Protein AF-A0A4U0SJW2-F1 (afdb_monomer)

Solvent-accessible surface area (backbone atoms only — not comparable to full-atom values): 25367 Å² total; per-residue (Å²): 132,82,75,50,58,42,73,44,76,59,71,92,74,57,65,64,63,51,14,70,72,69,76,45,76,64,80,89,68,52,78,88,68,65,68,75,32,42,35,38,24,49,70,82,41,74,40,60,70,66,22,51,48,36,39,52,48,30,73,78,45,83,46,63,69,62,48,45,51,38,44,54,38,42,36,62,49,52,40,40,34,34,67,73,67,65,33,48,81,75,44,92,93,36,32,34,81,76,60,47,39,48,67,56,50,50,51,49,50,45,39,30,66,71,40,60,75,95,61,40,44,53,51,62,52,41,54,51,32,53,51,35,51,49,53,49,37,56,47,38,30,74,76,67,71,43,80,57,44,60,56,76,40,80,48,74,47,91,96,78,49,76,49,75,45,70,58,94,71,72,60,62,80,61,95,72,50,93,59,59,66,54,55,53,56,68,55,50,50,44,41,40,31,15,26,44,38,35,38,89,87,67,56,61,54,93,53,94,57,16,54,58,39,26,16,50,53,30,47,29,43,22,50,31,52,53,73,72,54,66,60,54,41,34,62,53,44,54,63,72,84,54,98,44,66,57,36,65,28,70,56,54,50,88,63,35,82,62,61,27,64,26,41,24,66,37,44,53,50,36,49,54,22,52,73,39,67,44,42,57,32,44,74,77,35,67,46,81,44,82,78,61,26,44,39,78,47,73,48,66,59,33,42,27,29,38,38,87,93,44,96,82,40,63,48,75,45,46,50,54,76,47,51,70,72,56,52,63,16,39,20,38,84,89,33,22,54,49,43,58,59,53,36,84,87,64,34,41,66,45,55,80,68,53,60,50,51,48,40,45,51,9,48,52,41,24,34,75,62,69,40,71,84,51,68,89,82,60,47,62,70,20,31,26,38,21,26,48,34,50,51,23,52,33,23,41,68,37,52,51,23,73,64,44,60,77,96,52,20,77,84,35,62,26,100,41,67,67,52,14,43,52,54,41,34,48,50,67,31,58,94,52,71,75,68,50,55,46,44,68,74,48,38,70,80,51,69,83,57,64,69,48,45,73,54,74,43,134

Nearest PDB structures (foldseek):
  6emy-assembly1_A  TM=5.758E-01  e=2.819E-04  Enterococcus faecalis
  4tt9-assembly2_D  TM=4.211E-01  e=9.610E+00  Shigella flexneri

Structure (mmCIF, N/CA/C/O backbone):
data_AF-A0A4U0SJW2-F1
#
_entry.id   AF-A0A4U0SJW2-F1
#
loop_
_atom_site.group_PDB
_atom_site.id
_atom_site.type_symbol
_atom_site.label_atom_id
_atom_site.label_alt_id
_atom_site.label_comp_id
_atom_site.label_asym_id
_atom_site.label_entity_id
_atom_site.label_seq_id
_atom_site.pdbx_PDB_ins_code
_atom_site.Cartn_x
_atom_site.Cartn_y
_atom_site.Cartn_z
_atom_site.occupancy
_atom_site.B_iso_or_equiv
_atom_site.auth_seq_id
_atom_site.auth_comp_id
_atom_site.auth_asym_id
_atom_site.auth_atom_id
_atom_site.pdbx_PDB_model_num
ATOM 1 N N . MET A 1 1 ? 33.476 3.331 -24.681 1.00 54.41 1 MET A N 1
ATOM 2 C CA . MET A 1 1 ? 32.624 3.963 -23.649 1.00 54.41 1 MET A CA 1
ATOM 3 C C . MET A 1 1 ? 31.191 3.607 -23.995 1.00 54.41 1 MET A C 1
ATOM 5 O O . MET A 1 1 ? 30.887 3.610 -25.180 1.00 54.41 1 MET A O 1
ATOM 9 N N . GLY A 1 2 ? 30.376 3.194 -23.022 1.00 77.25 2 GLY A N 1
ATOM 10 C CA . GLY A 1 2 ? 28.963 2.896 -23.281 1.00 77.25 2 GLY A CA 1
ATOM 11 C C . GLY A 1 2 ? 28.187 4.180 -23.566 1.00 77.25 2 GLY A C 1
ATOM 12 O O . GLY A 1 2 ? 28.523 5.220 -23.002 1.00 77.25 2 GLY A O 1
ATOM 13 N N . VAL A 1 3 ? 27.191 4.091 -24.441 1.00 85.81 3 VAL A N 1
ATOM 14 C CA . VAL A 1 3 ? 26.256 5.173 -24.755 1.00 85.81 3 VAL A CA 1
ATOM 15 C C . VAL A 1 3 ? 25.299 5.355 -23.573 1.00 85.81 3 VAL A C 1
ATOM 17 O O . VAL A 1 3 ? 24.753 4.385 -23.051 1.00 85.81 3 VAL A O 1
ATOM 20 N N . ASP A 1 4 ? 25.085 6.583 -23.118 1.00 91.62 4 ASP A N 1
ATOM 21 C CA . ASP A 1 4 ? 24.276 6.871 -21.935 1.00 91.62 4 ASP A CA 1
ATOM 22 C C . ASP A 1 4 ? 22.794 7.037 -22.298 1.00 91.62 4 ASP A C 1
ATOM 24 O O . ASP A 1 4 ? 22.413 7.987 -22.980 1.00 91.62 4 ASP A O 1
ATOM 28 N N . VAL A 1 5 ? 21.931 6.134 -21.820 1.00 92.00 5 VAL A N 1
ATOM 29 C CA . VAL A 1 5 ? 20.477 6.196 -22.045 1.00 92.00 5 VAL A CA 1
ATOM 30 C C . VAL A 1 5 ? 19.759 6.519 -20.737 1.00 92.00 5 VAL A C 1
ATOM 32 O O . VAL A 1 5 ? 19.831 5.756 -19.774 1.00 92.00 5 VAL A O 1
ATOM 35 N N . ARG A 1 6 ? 19.029 7.640 -20.684 1.00 93.75 6 ARG A N 1
ATOM 36 C CA . ARG A 1 6 ? 18.393 8.129 -19.443 1.00 93.75 6 ARG A CA 1
ATOM 37 C C . ARG A 1 6 ? 16.974 8.631 -19.649 1.00 93.75 6 ARG A C 1
ATOM 39 O O . ARG A 1 6 ? 16.621 9.134 -20.711 1.00 93.75 6 ARG A O 1
ATOM 46 N N . VAL A 1 7 ? 16.172 8.537 -18.586 1.00 90.88 7 VAL A N 1
ATOM 47 C CA . VAL A 1 7 ? 14.899 9.259 -18.482 1.00 90.88 7 VAL A CA 1
ATOM 48 C C . VAL A 1 7 ? 15.175 10.640 -17.911 1.00 90.88 7 VAL A C 1
ATOM 50 O O . VAL A 1 7 ? 15.748 10.757 -16.829 1.00 90.88 7 VAL A O 1
ATOM 53 N N . GLN A 1 8 ? 14.681 11.667 -18.586 1.00 88.31 8 GLN A N 1
ATOM 54 C CA . GLN A 1 8 ? 14.596 13.016 -18.052 1.00 88.31 8 GLN A CA 1
ATOM 55 C C . GLN A 1 8 ? 13.172 13.284 -17.575 1.00 88.31 8 GLN A C 1
ATOM 57 O O . GLN A 1 8 ? 12.186 12.944 -18.241 1.00 88.31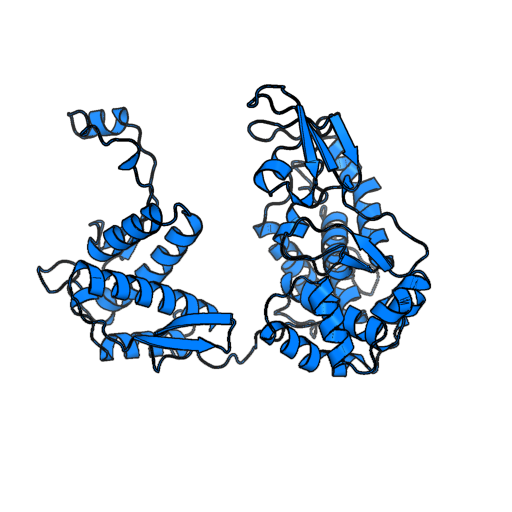 8 GLN A O 1
ATOM 62 N N . ARG A 1 9 ? 13.056 13.864 -16.378 1.00 82.00 9 ARG A N 1
ATOM 63 C CA . ARG A 1 9 ? 11.760 14.288 -15.843 1.00 82.00 9 ARG A CA 1
ATOM 64 C C . ARG A 1 9 ? 11.381 15.628 -16.466 1.00 82.00 9 ARG A C 1
ATOM 66 O O . ARG A 1 9 ? 12.264 16.465 -16.644 1.00 82.00 9 ARG A O 1
ATOM 73 N N . PRO A 1 10 ? 10.094 15.853 -16.771 1.00 74.81 10 PRO A N 1
ATOM 74 C CA . PRO A 1 10 ? 9.667 17.163 -17.220 1.00 74.81 10 PRO A CA 1
ATOM 75 C C . PRO A 1 10 ? 9.905 18.163 -16.085 1.00 74.81 10 PRO A C 1
ATOM 77 O O . PRO A 1 10 ? 9.452 17.946 -14.959 1.00 74.81 10 PRO A O 1
ATOM 80 N N . VAL A 1 11 ? 10.630 19.236 -16.384 1.00 65.50 11 VAL A N 1
ATOM 81 C CA . VAL A 1 11 ? 10.778 20.387 -15.494 1.00 65.50 11 VAL A CA 1
ATOM 82 C C . VAL A 1 11 ? 9.788 21.432 -15.984 1.00 65.50 11 VAL A C 1
ATOM 84 O O . VAL A 1 11 ? 9.799 21.786 -17.163 1.00 65.50 11 VAL A O 1
ATOM 87 N N . ALA A 1 12 ? 8.900 21.888 -15.101 1.00 64.31 12 ALA A N 1
ATOM 88 C CA . ALA A 1 12 ? 8.146 23.102 -15.374 1.00 64.31 12 ALA A CA 1
ATOM 89 C C . ALA A 1 12 ? 9.164 24.245 -15.394 1.00 64.31 12 ALA A C 1
ATOM 91 O O . ALA A 1 12 ? 9.808 24.501 -14.379 1.00 64.31 12 ALA A O 1
ATOM 92 N N . TYR A 1 13 ? 9.378 24.844 -16.559 1.00 63.38 13 TYR A N 1
ATOM 93 C CA . TYR A 1 13 ? 10.303 25.956 -16.700 1.00 63.38 13 TYR A CA 1
ATOM 94 C C . TYR A 1 13 ? 9.544 27.277 -16.642 1.00 63.38 13 TYR A C 1
ATOM 96 O O . TYR A 1 13 ? 8.381 27.367 -17.041 1.00 63.38 13 TYR A O 1
ATOM 104 N N . ASP A 1 14 ? 10.227 28.283 -16.113 1.00 67.75 14 ASP A N 1
ATOM 105 C CA . ASP A 1 14 ? 9.801 29.669 -16.180 1.00 67.75 14 ASP A CA 1
ATOM 106 C C . ASP A 1 14 ? 10.139 30.201 -17.579 1.00 67.75 14 ASP A C 1
ATOM 108 O O . ASP A 1 14 ? 11.275 30.060 -18.046 1.00 67.75 14 ASP A O 1
ATOM 112 N N . ASP A 1 15 ? 9.148 30.770 -18.263 1.00 69.50 15 ASP A N 1
ATOM 113 C CA . ASP A 1 15 ? 9.318 31.310 -19.613 1.00 69.50 15 ASP A CA 1
ATOM 114 C C . ASP A 1 15 ? 10.375 32.427 -19.637 1.00 69.50 15 ASP A C 1
ATOM 116 O O . ASP A 1 15 ? 11.089 32.561 -20.630 1.00 69.50 15 ASP A O 1
ATOM 120 N N . GLN A 1 16 ? 10.537 33.165 -18.530 1.00 72.12 16 GLN A N 1
ATOM 121 C CA . GLN A 1 16 ? 11.559 34.199 -18.387 1.00 72.12 16 GLN A CA 1
ATOM 122 C C . GLN A 1 16 ? 12.965 33.597 -18.315 1.00 72.12 16 GLN A C 1
ATOM 124 O O . GLN A 1 16 ? 13.868 34.067 -18.997 1.00 72.12 16 GLN A O 1
ATOM 129 N N . VAL A 1 17 ? 13.147 32.505 -17.567 1.00 76.62 17 VAL A N 1
ATOM 130 C CA . VAL A 1 17 ? 14.447 31.815 -17.465 1.00 76.62 17 VAL A CA 1
ATOM 131 C C . VAL A 1 17 ? 14.873 31.245 -18.819 1.00 76.62 17 VAL A C 1
ATOM 133 O O . VAL A 1 17 ? 16.051 31.282 -19.173 1.00 76.62 17 VAL A O 1
ATOM 136 N N . VAL A 1 18 ? 13.920 30.721 -19.595 1.00 71.56 18 VAL A N 1
ATOM 137 C CA . VAL A 1 18 ? 14.192 30.237 -20.955 1.00 71.56 18 VAL A CA 1
ATOM 138 C C . VAL A 1 18 ? 14.504 31.394 -21.900 1.00 71.56 18 VAL A C 1
ATOM 140 O O . VAL A 1 18 ? 15.439 31.275 -22.691 1.00 71.56 18 VAL A O 1
ATOM 143 N N . ALA A 1 19 ? 13.779 32.510 -21.796 1.00 80.00 19 ALA A N 1
ATOM 144 C CA . ALA A 1 19 ? 14.044 33.703 -22.594 1.00 80.00 19 ALA A CA 1
ATOM 145 C C . ALA A 1 19 ? 15.444 34.275 -22.331 1.00 80.00 19 ALA A C 1
ATOM 147 O O . ALA A 1 19 ? 16.175 34.573 -23.273 1.00 80.00 19 ALA A O 1
ATOM 148 N N . ASP A 1 20 ? 15.846 34.347 -21.061 1.00 80.88 20 ASP A N 1
ATOM 149 C CA . ASP A 1 20 ? 17.165 34.830 -20.650 1.00 80.88 20 ASP A CA 1
ATOM 150 C C . ASP A 1 20 ? 18.293 33.914 -21.161 1.00 80.88 20 ASP A C 1
ATOM 152 O O . ASP A 1 20 ? 19.363 34.390 -21.536 1.00 80.88 20 ASP A O 1
ATOM 156 N N . ALA A 1 21 ? 18.058 32.596 -21.215 1.00 78.94 21 ALA A N 1
ATOM 157 C CA . ALA A 1 21 ? 19.037 31.623 -21.700 1.00 78.94 21 ALA A CA 1
ATOM 158 C C . ALA A 1 21 ? 19.150 31.570 -23.235 1.00 78.94 21 ALA A C 1
ATOM 160 O O . ALA A 1 21 ? 20.238 31.328 -23.758 1.00 78.94 21 ALA A O 1
ATOM 161 N N . LEU A 1 22 ? 18.039 31.755 -23.956 1.00 79.06 22 LEU A N 1
ATOM 162 C CA . LEU A 1 22 ? 17.998 31.703 -25.423 1.00 79.06 22 LEU A CA 1
ATOM 163 C C . LEU A 1 22 ? 18.240 33.071 -26.081 1.00 79.06 22 LEU A C 1
ATOM 165 O O . LEU A 1 22 ? 18.537 33.124 -27.271 1.00 79.06 22 LEU A O 1
ATOM 169 N N . GLY A 1 23 ? 18.130 34.166 -25.323 1.00 82.38 23 GLY A N 1
ATOM 170 C CA . GLY A 1 23 ? 18.226 35.536 -25.836 1.00 82.38 23 GLY A CA 1
ATOM 171 C C . GLY A 1 23 ? 16.978 36.008 -26.592 1.00 82.38 23 GLY A C 1
ATOM 172 O O . GLY A 1 23 ? 16.968 37.113 -27.131 1.00 82.38 23 GLY A O 1
ATOM 173 N N . GLU A 1 24 ? 15.923 35.194 -26.625 1.00 84.19 24 GLU A N 1
ATOM 174 C CA . GLU A 1 24 ? 14.647 35.487 -27.271 1.00 84.19 24 GLU A CA 1
ATOM 175 C C . GLU A 1 24 ? 13.488 34.848 -26.491 1.00 84.19 24 GLU A C 1
ATOM 177 O O . GLU A 1 24 ? 13.656 33.766 -25.920 1.00 84.19 24 GLU A O 1
ATOM 182 N N . PRO A 1 25 ? 12.303 35.488 -26.440 1.00 72.75 25 PRO A N 1
ATOM 183 C CA . PRO A 1 25 ? 11.151 34.908 -25.767 1.00 72.75 25 PRO A CA 1
ATOM 184 C C . PRO A 1 25 ? 10.753 33.591 -26.453 1.00 72.75 25 PRO A C 1
ATOM 186 O O . PRO A 1 25 ? 10.594 33.568 -27.679 1.00 72.75 25 PRO A O 1
ATOM 189 N N . PRO A 1 26 ? 10.565 32.492 -25.696 1.00 68.44 26 PRO A N 1
ATOM 190 C CA . PRO A 1 26 ? 10.155 31.225 -26.280 1.00 68.44 26 PRO A CA 1
ATOM 191 C C . PRO A 1 26 ? 8.808 31.384 -26.989 1.00 68.44 26 PRO A C 1
ATOM 193 O O . PRO A 1 26 ? 7.949 32.159 -26.558 1.00 68.44 26 PRO A O 1
ATOM 196 N N . LEU A 1 27 ? 8.615 30.629 -28.076 1.00 70.88 27 LEU A N 1
ATOM 197 C CA . LEU A 1 27 ? 7.358 30.641 -28.825 1.00 70.88 27 LEU A CA 1
ATOM 198 C C . LEU A 1 27 ? 6.169 30.473 -27.863 1.00 70.88 27 LEU A C 1
ATOM 200 O O . LEU A 1 27 ? 6.219 29.589 -26.999 1.00 70.88 27 LEU A O 1
ATOM 204 N N . PRO A 1 28 ? 5.097 31.275 -28.007 1.00 61.53 28 PRO A N 1
ATOM 205 C CA . PRO A 1 28 ? 3.932 31.187 -27.141 1.00 61.53 28 PRO A CA 1
ATOM 206 C C . PRO A 1 28 ? 3.222 29.851 -27.378 1.00 61.53 28 PRO A C 1
ATOM 208 O O . PRO A 1 28 ? 2.363 29.714 -28.245 1.00 61.53 28 PRO A O 1
ATOM 211 N N . LEU A 1 29 ? 3.607 28.838 -26.604 1.00 57.78 29 LEU A N 1
ATOM 212 C CA . LEU A 1 29 ? 2.918 27.558 -26.553 1.00 57.78 29 LEU A CA 1
ATOM 213 C C . LEU A 1 29 ? 1.678 27.735 -25.681 1.00 57.78 29 LEU A C 1
ATOM 215 O O . LEU A 1 29 ? 1.791 28.051 -24.490 1.00 57.78 29 LEU A O 1
ATOM 219 N N . GLY A 1 30 ? 0.499 27.516 -26.267 1.00 55.41 30 GLY A N 1
ATOM 220 C CA . GLY A 1 30 ? -0.750 27.498 -25.515 1.00 55.41 30 GLY A CA 1
ATOM 221 C C . GLY A 1 30 ? -0.666 26.496 -24.362 1.00 55.41 30 GLY A C 1
ATOM 222 O O . GLY A 1 30 ? 0.020 25.478 -24.454 1.00 55.41 30 GLY A O 1
ATOM 223 N N . HIS A 1 31 ? -1.370 26.747 -23.255 1.00 53.03 31 HIS A N 1
ATOM 224 C CA . HIS A 1 31 ? -1.347 25.846 -22.092 1.00 53.03 31 HIS A CA 1
ATOM 225 C C . HIS A 1 31 ? -1.733 24.392 -22.433 1.00 53.03 31 HIS A C 1
ATOM 227 O O . HIS A 1 31 ? -1.264 23.471 -21.772 1.00 53.03 31 HIS A O 1
ATOM 233 N N . ALA A 1 32 ? -2.527 24.177 -23.489 1.00 50.72 32 ALA A N 1
ATOM 234 C CA . ALA A 1 32 ? -2.868 22.850 -24.008 1.00 50.72 32 ALA A CA 1
ATOM 235 C C . ALA A 1 32 ? -1.678 22.111 -24.663 1.00 50.72 32 ALA A C 1
ATOM 237 O O . ALA A 1 32 ? -1.660 20.881 -24.690 1.00 50.72 32 ALA A O 1
ATOM 238 N N . ASP A 1 33 ? -0.667 22.840 -25.141 1.00 55.00 33 ASP A N 1
ATOM 239 C CA . ASP A 1 33 ? 0.544 22.292 -25.761 1.00 55.00 33 ASP A CA 1
ATOM 240 C C . ASP A 1 33 ? 1.669 22.031 -24.747 1.00 55.00 33 ASP A C 1
ATOM 242 O O . ASP A 1 33 ? 2.598 21.266 -25.037 1.00 55.00 33 ASP A O 1
ATOM 246 N N . ARG A 1 34 ? 1.558 22.598 -23.534 1.00 63.28 34 ARG A N 1
ATOM 247 C CA . ARG A 1 34 ? 2.464 22.370 -22.394 1.00 63.28 34 ARG A CA 1
ATOM 248 C C . ARG A 1 34 ? 2.190 21.016 -21.735 1.00 63.28 34 ARG A C 1
ATOM 250 O O . ARG A 1 34 ? 1.707 20.913 -20.610 1.00 63.28 34 ARG A O 1
ATOM 257 N N . VAL A 1 35 ? 2.506 19.943 -22.451 1.00 67.88 35 VAL A N 1
ATOM 258 C CA . VAL A 1 35 ? 2.376 18.577 -21.935 1.00 67.88 35 VAL A CA 1
ATOM 259 C C . VAL A 1 35 ? 3.616 18.234 -21.122 1.00 67.88 35 VAL A C 1
ATOM 261 O O . VAL A 1 35 ? 4.668 17.931 -21.685 1.00 67.88 35 VAL A O 1
ATOM 264 N N . LEU A 1 36 ? 3.491 18.225 -19.795 1.00 79.50 36 LEU A N 1
ATOM 265 C CA . LEU A 1 36 ? 4.524 17.658 -18.932 1.00 79.50 36 LEU A CA 1
ATOM 266 C C . LEU A 1 36 ? 4.579 16.144 -19.189 1.00 79.50 36 LEU A C 1
ATOM 268 O O . LEU A 1 36 ? 3.690 15.391 -18.792 1.00 79.50 36 LEU A O 1
ATOM 272 N N . ALA A 1 37 ? 5.612 15.696 -19.896 1.00 85.62 37 ALA A N 1
ATOM 273 C CA . ALA A 1 37 ? 5.857 14.288 -20.173 1.00 85.62 37 ALA A CA 1
ATOM 274 C C . ALA A 1 37 ? 7.336 13.955 -19.950 1.00 85.62 37 ALA A C 1
ATOM 276 O O . ALA A 1 37 ? 8.201 14.759 -20.301 1.00 85.62 37 ALA A O 1
ATOM 277 N N . PRO A 1 38 ? 7.652 12.784 -19.371 1.00 90.69 38 PRO A N 1
ATOM 278 C CA . PRO A 1 38 ? 9.026 12.305 -19.363 1.00 90.69 38 PRO A CA 1
ATOM 279 C C . PRO A 1 38 ? 9.503 12.077 -20.798 1.00 90.69 38 PRO A C 1
ATOM 281 O O . PRO A 1 38 ? 8.724 11.682 -21.668 1.00 90.69 38 PRO A O 1
ATOM 284 N N . PHE A 1 39 ? 10.793 12.286 -21.025 1.00 91.69 39 PHE A N 1
ATOM 285 C CA . PHE A 1 39 ? 11.439 12.033 -22.309 1.00 91.69 39 PHE A CA 1
ATOM 286 C C . PHE A 1 39 ? 12.714 11.220 -22.101 1.00 91.69 39 PHE A C 1
ATOM 288 O O . PHE A 1 39 ? 13.270 11.180 -21.003 1.00 91.69 39 PHE A O 1
ATOM 295 N N . ILE A 1 40 ? 13.136 10.510 -23.143 1.00 93.19 40 ILE A N 1
ATOM 296 C CA . ILE A 1 40 ? 14.331 9.663 -23.101 1.00 93.19 40 ILE A CA 1
ATOM 297 C C . ILE A 1 40 ? 15.431 10.362 -23.884 1.00 93.19 40 ILE A C 1
ATOM 299 O O . ILE A 1 40 ? 15.187 10.841 -24.991 1.00 93.19 40 ILE A O 1
ATOM 303 N N . THR A 1 41 ? 16.632 10.403 -23.319 1.00 92.38 41 THR A N 1
ATOM 304 C CA . THR A 1 41 ? 17.835 10.913 -23.979 1.00 92.38 41 THR A CA 1
ATOM 305 C C . THR A 1 41 ? 18.831 9.787 -24.210 1.00 92.38 41 THR A C 1
ATOM 307 O O . THR A 1 41 ? 18.974 8.924 -23.344 1.00 92.38 41 THR A O 1
ATOM 310 N N . ILE A 1 42 ? 19.532 9.833 -25.340 1.00 91.69 42 ILE A N 1
ATOM 311 C CA . ILE A 1 42 ? 20.702 9.010 -25.645 1.00 91.69 42 ILE A CA 1
ATOM 312 C C . ILE A 1 42 ? 21.884 9.969 -25.838 1.00 91.69 42 ILE A C 1
ATOM 314 O O . ILE A 1 42 ? 21.797 10.871 -26.670 1.00 91.69 42 ILE A O 1
ATOM 318 N N . ASP A 1 43 ? 22.932 9.842 -25.023 1.00 89.56 43 ASP A N 1
ATOM 319 C CA . ASP A 1 43 ? 24.069 10.778 -24.948 1.00 89.56 43 ASP A CA 1
ATOM 320 C C . ASP A 1 43 ? 23.626 12.253 -24.877 1.00 89.56 43 ASP A C 1
ATOM 322 O O . ASP A 1 43 ? 24.111 13.130 -25.589 1.00 89.56 43 ASP A O 1
ATOM 326 N N . GLY A 1 44 ? 22.622 12.529 -24.038 1.00 84.94 44 GLY A N 1
ATOM 327 C CA . GLY A 1 44 ? 22.065 13.872 -23.836 1.00 84.94 44 GLY A CA 1
ATOM 328 C C . GLY A 1 44 ? 21.140 14.377 -24.952 1.00 84.94 44 GLY A C 1
ATOM 329 O O . GLY A 1 44 ? 20.400 15.334 -24.729 1.00 84.94 44 GLY A O 1
ATOM 330 N N . ARG A 1 45 ? 21.088 13.719 -26.116 1.00 88.38 45 ARG A N 1
ATOM 331 C CA . ARG A 1 45 ? 20.161 14.067 -27.202 1.00 88.38 45 ARG A CA 1
ATOM 332 C C . ARG A 1 45 ? 18.822 13.353 -27.025 1.00 88.38 45 ARG A C 1
ATOM 334 O O . ARG A 1 45 ? 18.770 12.156 -26.758 1.00 88.38 45 ARG A O 1
ATOM 341 N N . THR A 1 46 ? 17.716 14.071 -27.205 1.00 89.00 46 THR A N 1
ATOM 342 C CA . THR A 1 46 ? 16.365 13.499 -27.096 1.00 89.00 46 THR A CA 1
ATOM 343 C C . THR A 1 46 ? 16.120 12.426 -28.156 1.00 89.00 46 THR A C 1
ATOM 345 O O . THR A 1 46 ? 16.221 12.681 -29.356 1.00 89.00 46 THR A O 1
ATOM 348 N N . HIS A 1 47 ? 15.723 11.234 -27.712 1.00 91.44 47 HIS A N 1
ATOM 349 C CA . HIS A 1 47 ? 15.290 10.138 -28.568 1.00 91.44 47 HIS A CA 1
ATOM 350 C C . HIS A 1 47 ? 13.825 10.348 -28.973 1.00 91.44 47 HIS A C 1
ATOM 352 O O . HIS A 1 47 ? 12.904 10.239 -28.151 1.00 91.44 47 HIS A O 1
ATOM 358 N N . GLY A 1 48 ? 13.615 10.719 -30.238 1.00 88.44 48 GLY A N 1
ATOM 359 C CA . GLY A 1 48 ? 12.351 11.269 -30.727 1.00 88.44 48 GLY A CA 1
ATOM 360 C C . GLY A 1 48 ? 11.171 10.307 -30.615 1.00 88.44 48 GLY A C 1
ATOM 361 O O . GLY A 1 48 ? 10.124 10.687 -30.095 1.00 88.44 48 GLY A O 1
ATOM 362 N N . LEU A 1 49 ? 11.325 9.052 -31.044 1.00 90.94 49 LEU A N 1
ATOM 363 C CA . LEU A 1 49 ? 10.213 8.097 -31.116 1.00 90.94 49 LEU A CA 1
ATOM 364 C C . LEU A 1 49 ? 9.626 7.762 -29.744 1.00 90.94 49 LEU A C 1
ATOM 366 O O . LEU A 1 49 ? 8.412 7.851 -29.544 1.00 90.94 49 LEU A O 1
ATOM 370 N N . THR A 1 50 ? 10.479 7.430 -28.774 1.00 92.81 50 THR A N 1
ATOM 371 C CA . THR A 1 50 ? 10.022 7.121 -27.413 1.00 92.81 50 THR A CA 1
ATOM 372 C C . THR A 1 50 ? 9.463 8.351 -26.711 1.00 92.81 50 THR A C 1
ATOM 374 O O . THR A 1 50 ? 8.466 8.245 -26.000 1.00 92.81 50 THR A O 1
ATOM 377 N N . SER A 1 51 ? 10.062 9.524 -26.922 1.00 91.38 51 SER A N 1
ATOM 378 C CA . SER A 1 51 ? 9.622 10.767 -26.277 1.00 91.38 51 SER A CA 1
ATOM 379 C C . SER A 1 51 ? 8.289 11.263 -26.851 1.00 91.38 51 SER A C 1
ATOM 381 O O . SER A 1 51 ? 7.400 11.655 -26.096 1.00 91.38 51 SER A O 1
ATOM 383 N N . ASN A 1 52 ? 8.084 11.145 -28.166 1.00 90.81 52 ASN A N 1
ATOM 384 C CA . ASN A 1 52 ? 6.805 11.442 -28.817 1.00 90.81 52 ASN A CA 1
ATOM 385 C C . ASN A 1 52 ? 5.693 10.488 -28.364 1.00 90.81 52 ASN A C 1
ATOM 387 O O . ASN A 1 52 ? 4.573 10.931 -28.101 1.00 90.81 52 ASN A O 1
ATOM 391 N N . PHE A 1 53 ? 6.002 9.197 -28.211 1.00 93.81 53 PHE A N 1
ATOM 392 C CA . PHE A 1 53 ? 5.079 8.229 -27.622 1.00 93.81 53 PHE A CA 1
ATOM 393 C C . PHE A 1 53 ? 4.683 8.612 -26.186 1.00 93.81 53 PHE A C 1
ATOM 395 O O . PHE A 1 53 ? 3.495 8.622 -25.864 1.00 93.81 53 PHE A O 1
ATOM 402 N N . LEU A 1 54 ? 5.648 8.962 -25.328 1.00 92.88 54 LEU A N 1
ATOM 403 C CA . LEU A 1 54 ? 5.383 9.363 -23.941 1.00 92.88 54 LEU A CA 1
ATOM 404 C C . LEU A 1 54 ? 4.549 10.650 -23.867 1.00 92.88 54 LEU A C 1
ATOM 406 O O . LEU A 1 54 ? 3.597 10.716 -23.088 1.00 92.88 54 LEU A O 1
ATOM 410 N N . ARG A 1 55 ? 4.826 11.633 -24.732 1.00 89.38 55 ARG A N 1
ATOM 411 C CA . ARG A 1 55 ? 4.001 12.843 -24.876 1.00 89.38 55 ARG A CA 1
ATOM 412 C C . ARG A 1 55 ? 2.570 12.503 -25.293 1.00 89.38 55 ARG A C 1
ATOM 414 O O . ARG A 1 55 ? 1.625 12.980 -24.670 1.00 89.38 55 ARG A O 1
ATOM 421 N N . HIS A 1 56 ? 2.397 11.647 -26.302 1.00 89.38 56 HIS A N 1
ATOM 422 C CA . HIS A 1 56 ? 1.078 11.185 -26.740 1.00 89.38 56 HIS A CA 1
ATOM 423 C C . HIS A 1 56 ? 0.330 10.440 -25.623 1.00 89.38 56 HIS A C 1
ATOM 425 O O . HIS A 1 56 ? -0.872 10.630 -25.440 1.00 89.38 56 HIS A O 1
ATOM 431 N N . HIS A 1 57 ? 1.043 9.633 -24.834 1.00 88.88 57 HIS A N 1
ATOM 432 C CA . HIS A 1 57 ? 0.475 8.945 -23.680 1.00 88.88 57 HIS A CA 1
ATOM 433 C C . HIS A 1 57 ? -0.045 9.928 -22.623 1.00 88.88 57 HIS A C 1
ATOM 435 O O . HIS A 1 57 ? -1.185 9.781 -22.185 1.00 88.88 57 HIS A O 1
ATOM 441 N N . CYS A 1 58 ? 0.748 10.942 -22.259 1.00 87.38 58 CYS A N 1
ATOM 442 C CA . CYS A 1 58 ? 0.347 11.973 -21.299 1.00 87.38 58 CYS A CA 1
ATOM 443 C C . CYS A 1 58 ? -0.825 12.831 -21.797 1.00 87.38 58 CYS A C 1
ATOM 445 O O . CYS A 1 58 ? -1.687 13.187 -20.999 1.00 87.38 58 CYS A O 1
ATOM 447 N N . LEU A 1 59 ? -0.891 13.125 -23.101 1.00 84.25 59 LEU A N 1
ATOM 448 C CA . LEU A 1 59 ? -2.028 13.828 -23.711 1.00 84.25 59 LEU A CA 1
ATOM 449 C C . LEU A 1 59 ? -3.335 13.043 -23.571 1.00 84.25 59 LEU A C 1
ATOM 451 O O . LEU A 1 59 ? -4.373 13.614 -23.257 1.00 84.25 59 LEU A O 1
ATOM 455 N N . ALA A 1 60 ? -3.287 11.727 -23.787 1.00 82.62 60 ALA A N 1
ATOM 456 C CA . ALA A 1 60 ? -4.463 10.874 -23.649 1.00 82.62 60 ALA A CA 1
ATOM 457 C C . ALA A 1 60 ? -4.832 10.610 -22.179 1.00 82.62 60 ALA A C 1
ATOM 459 O O . ALA A 1 60 ? -6.005 10.413 -21.858 1.00 82.62 60 ALA A O 1
ATOM 460 N N . LYS A 1 61 ? -3.831 10.540 -21.293 1.00 77.81 61 LYS A N 1
ATOM 461 C CA . LYS A 1 61 ? -3.983 10.266 -19.859 1.00 77.81 61 LYS A CA 1
ATOM 462 C C . LYS A 1 61 ? -2.937 11.057 -19.065 1.00 77.81 61 LYS A C 1
ATOM 464 O O . LYS A 1 61 ? -1.789 10.611 -19.001 1.00 77.81 61 LYS A O 1
ATOM 469 N N . PRO A 1 62 ? -3.305 12.171 -18.409 1.00 70.56 62 PRO A N 1
ATOM 470 C CA . PRO A 1 62 ? -2.356 13.045 -17.717 1.00 70.56 62 PRO A CA 1
ATOM 471 C C . PRO A 1 62 ? -1.917 12.476 -16.352 1.00 70.56 62 PRO A C 1
ATOM 473 O O . PRO A 1 62 ? -2.054 13.113 -15.312 1.00 70.56 62 PRO A O 1
ATOM 476 N N . GLU A 1 63 ? -1.388 11.248 -16.330 1.00 77.75 63 GLU A N 1
ATOM 477 C CA . GLU A 1 63 ? -0.904 10.569 -15.125 1.00 77.75 63 GLU A CA 1
ATOM 478 C C . GLU A 1 63 ? 0.625 10.389 -15.175 1.00 77.75 63 GLU A C 1
ATOM 480 O O . GLU A 1 63 ? 1.157 9.358 -15.599 1.00 77.75 63 GLU A O 1
ATOM 485 N N . LEU A 1 64 ? 1.349 11.410 -14.702 1.00 80.25 64 LEU A N 1
ATOM 486 C CA . LEU A 1 64 ? 2.819 11.487 -14.741 1.00 80.25 64 LEU A CA 1
ATOM 487 C C . LEU A 1 64 ? 3.534 10.291 -14.094 1.00 80.25 64 LEU A C 1
ATOM 489 O O . LEU A 1 64 ? 4.602 9.886 -14.558 1.00 80.25 64 LEU A O 1
ATOM 493 N N . GLY A 1 65 ? 2.960 9.710 -13.035 1.00 80.06 65 GLY A N 1
ATOM 494 C CA . GLY A 1 65 ? 3.535 8.545 -12.356 1.00 80.06 65 GLY A CA 1
ATOM 495 C C . GLY A 1 65 ? 3.573 7.312 -13.259 1.00 80.06 65 GLY A C 1
ATOM 496 O O . GLY A 1 65 ? 4.607 6.649 -13.377 1.00 80.06 65 GLY A O 1
ATOM 497 N N . THR A 1 66 ? 2.470 7.044 -13.962 1.00 84.06 66 THR A N 1
ATOM 498 C CA . THR A 1 66 ? 2.393 5.950 -14.933 1.00 84.06 66 THR A CA 1
ATOM 499 C C . THR A 1 66 ? 3.305 6.209 -16.133 1.00 84.06 66 THR A C 1
ATOM 501 O O . THR A 1 66 ? 4.048 5.305 -16.520 1.00 84.06 66 THR A O 1
ATOM 504 N N . ALA A 1 67 ? 3.336 7.435 -16.664 1.00 87.75 67 ALA A N 1
ATOM 505 C CA . ALA A 1 67 ? 4.236 7.799 -17.759 1.00 87.75 67 ALA A CA 1
ATOM 506 C C . ALA A 1 67 ? 5.722 7.640 -17.382 1.00 87.75 67 ALA A C 1
ATOM 508 O O . ALA A 1 67 ? 6.499 7.087 -18.158 1.00 87.75 67 ALA A O 1
ATOM 509 N N . SER A 1 68 ? 6.115 8.044 -16.170 1.00 89.06 68 SER A N 1
ATOM 510 C CA . SER A 1 68 ? 7.497 7.911 -15.681 1.00 89.06 68 SER A CA 1
ATOM 511 C C . SER A 1 68 ? 7.922 6.450 -15.543 1.00 89.06 68 SER A C 1
ATOM 513 O O . SER A 1 68 ? 9.052 6.095 -15.876 1.00 89.06 68 SER A O 1
ATOM 515 N N . ARG A 1 69 ? 7.010 5.578 -15.097 1.00 89.06 69 ARG A N 1
ATOM 516 C CA . ARG A 1 69 ? 7.259 4.133 -15.035 1.00 89.06 69 ARG A CA 1
ATOM 517 C C . ARG A 1 69 ? 7.457 3.537 -16.429 1.00 89.06 69 ARG A C 1
ATOM 519 O O . ARG A 1 69 ? 8.416 2.806 -16.636 1.00 89.06 69 ARG A O 1
ATOM 526 N N . ILE A 1 70 ? 6.596 3.896 -17.384 1.00 93.56 70 ILE A N 1
ATOM 527 C CA . ILE A 1 70 ? 6.734 3.468 -18.785 1.00 93.56 70 ILE A CA 1
ATOM 528 C C . ILE A 1 70 ? 8.075 3.944 -19.359 1.00 93.56 70 ILE A C 1
ATOM 530 O O . ILE A 1 70 ? 8.769 3.157 -19.992 1.00 93.56 70 ILE A O 1
ATOM 534 N N . ALA A 1 71 ? 8.470 5.196 -19.109 1.00 93.31 71 ALA A N 1
ATOM 535 C CA . ALA A 1 71 ? 9.754 5.729 -19.560 1.00 93.31 71 ALA A CA 1
ATOM 536 C C . ALA A 1 71 ? 10.940 4.934 -18.989 1.00 93.31 71 ALA A C 1
ATOM 538 O O . ALA A 1 71 ? 11.855 4.585 -19.729 1.00 93.31 71 ALA A O 1
ATOM 539 N N . SER A 1 72 ? 10.892 4.589 -17.697 1.00 92.25 72 SER A N 1
ATOM 540 C CA . SER A 1 72 ? 11.907 3.753 -17.043 1.00 92.25 72 SER A CA 1
ATOM 541 C C . SER A 1 72 ? 12.027 2.369 -17.691 1.00 92.25 72 SER A C 1
ATOM 543 O O . SER A 1 72 ? 13.136 1.887 -17.913 1.00 92.25 72 SER A O 1
ATOM 545 N N . ASP A 1 73 ? 10.899 1.730 -18.002 1.00 94.38 73 ASP A N 1
ATOM 546 C CA . ASP A 1 73 ? 10.874 0.429 -18.674 1.00 94.38 73 ASP A CA 1
ATOM 547 C C . ASP A 1 73 ? 11.413 0.516 -20.116 1.00 94.38 73 ASP A C 1
ATOM 549 O O . ASP A 1 73 ? 12.142 -0.372 -20.566 1.00 94.38 73 ASP A O 1
ATOM 553 N N . LEU A 1 74 ? 11.096 1.601 -20.833 1.00 96.31 74 LEU A N 1
ATOM 554 C CA . LEU A 1 74 ? 11.574 1.844 -22.197 1.00 96.31 74 LEU A CA 1
ATOM 555 C C . LEU A 1 74 ? 13.069 2.163 -22.260 1.00 96.31 74 LEU A C 1
ATOM 557 O O . LEU A 1 74 ? 13.719 1.724 -23.205 1.00 96.31 74 LEU A O 1
ATOM 561 N N . VAL A 1 75 ? 13.639 2.849 -21.263 1.00 95.00 75 VAL A N 1
ATOM 562 C CA . VAL A 1 75 ? 15.099 3.027 -21.171 1.00 95.00 75 VAL A CA 1
ATOM 563 C C . VAL A 1 75 ? 15.799 1.680 -21.140 1.00 95.00 75 VAL A C 1
ATOM 565 O O . VAL A 1 75 ? 16.756 1.487 -21.876 1.00 95.00 75 VAL A O 1
ATOM 568 N N . GLY A 1 76 ? 15.278 0.715 -20.376 1.00 93.69 76 GLY A N 1
ATOM 569 C CA . GLY A 1 76 ? 15.847 -0.629 -20.334 1.00 93.69 76 GLY A CA 1
ATOM 570 C C . GLY A 1 76 ? 15.852 -1.350 -21.688 1.00 93.69 76 GLY A C 1
ATOM 571 O O . GLY A 1 76 ? 16.708 -2.204 -21.902 1.00 93.69 76 GLY A O 1
ATOM 572 N N . TRP A 1 77 ? 14.913 -1.028 -22.580 1.00 96.06 77 TRP A N 1
ATOM 573 C CA . TRP A 1 77 ? 14.859 -1.561 -23.943 1.00 96.06 77 TRP A CA 1
ATOM 574 C C . TRP A 1 77 ? 15.804 -0.818 -24.893 1.00 96.06 77 TRP A C 1
ATOM 576 O O . TRP A 1 77 ? 16.578 -1.458 -25.598 1.00 96.06 77 TRP A O 1
ATOM 586 N N . VAL A 1 78 ? 15.794 0.518 -24.877 1.00 95.56 78 VAL A N 1
ATOM 587 C CA . VAL A 1 78 ? 16.670 1.346 -25.726 1.00 95.56 78 VAL A CA 1
ATOM 588 C C . VAL A 1 78 ? 18.145 1.131 -25.375 1.00 95.56 78 VAL A C 1
ATOM 590 O O . VAL A 1 78 ? 18.957 0.922 -26.269 1.00 95.56 78 VAL A O 1
ATOM 593 N N . ASP A 1 79 ? 18.485 1.089 -24.084 1.00 94.69 79 ASP A N 1
ATOM 594 C CA . ASP A 1 79 ? 19.827 0.748 -23.598 1.00 94.69 79 ASP A CA 1
ATOM 595 C C . ASP A 1 79 ? 20.284 -0.628 -24.099 1.00 94.69 79 ASP A C 1
ATOM 597 O O . ASP A 1 79 ? 21.417 -0.798 -24.544 1.00 94.69 79 ASP A O 1
ATOM 601 N N . PHE A 1 80 ? 19.392 -1.621 -24.088 1.00 95.06 80 PHE A N 1
ATOM 602 C CA . PHE A 1 80 ? 19.715 -2.936 -24.625 1.00 95.06 80 PHE A CA 1
ATOM 603 C C . PHE A 1 80 ? 20.025 -2.877 -26.125 1.00 95.06 80 PHE A C 1
ATOM 605 O O . PHE A 1 80 ? 21.043 -3.409 -26.565 1.00 95.06 80 PHE A O 1
ATOM 612 N N . LEU A 1 81 ? 19.185 -2.210 -26.909 1.00 95.38 81 LEU A N 1
ATOM 613 C CA . LEU A 1 81 ? 19.379 -2.102 -28.351 1.00 95.38 81 LEU A CA 1
ATOM 614 C C . LEU A 1 81 ? 20.684 -1.381 -28.709 1.00 95.38 81 LEU A C 1
ATOM 616 O O . LEU A 1 81 ? 21.451 -1.861 -29.540 1.00 95.38 81 LEU A O 1
ATOM 620 N N . VAL A 1 82 ? 20.977 -0.269 -28.039 1.00 93.94 82 VAL A N 1
ATOM 621 C CA . VAL A 1 82 ? 22.160 0.539 -28.346 1.00 93.94 82 VAL A CA 1
ATOM 622 C C . VAL A 1 82 ? 23.430 -0.094 -27.778 1.00 93.94 82 VAL A C 1
ATOM 624 O O . VAL A 1 82 ? 24.365 -0.377 -28.520 1.00 93.94 82 VAL A O 1
ATOM 627 N N . ASN A 1 83 ? 23.471 -0.385 -26.476 1.00 93.00 83 ASN A N 1
ATOM 628 C CA . ASN A 1 83 ? 24.705 -0.823 -25.818 1.00 93.00 83 ASN A CA 1
ATOM 629 C C . ASN A 1 83 ? 24.985 -2.320 -25.943 1.00 93.00 83 ASN A C 1
ATOM 631 O O . ASN A 1 83 ? 26.142 -2.725 -25.865 1.00 93.00 83 ASN A O 1
ATOM 635 N N . HIS A 1 84 ? 23.955 -3.155 -26.112 1.00 91.50 84 HIS A N 1
ATOM 636 C CA . HIS A 1 84 ? 24.136 -4.610 -26.156 1.00 91.50 84 HIS A CA 1
ATOM 637 C C . HIS A 1 84 ? 23.986 -5.194 -27.557 1.00 91.50 84 HIS A C 1
ATOM 639 O O . HIS A 1 84 ? 24.637 -6.193 -27.859 1.00 91.50 84 HIS A O 1
ATOM 645 N N . ARG A 1 85 ? 23.134 -4.606 -28.401 1.00 93.62 85 ARG A N 1
ATOM 646 C CA . ARG A 1 85 ? 22.987 -5.015 -29.807 1.00 93.62 85 ARG A CA 1
ATOM 647 C C . ARG A 1 85 ? 23.785 -4.140 -30.769 1.00 93.62 85 ARG A C 1
ATOM 649 O O . ARG A 1 85 ? 23.937 -4.521 -31.922 1.00 93.62 85 ARG A O 1
ATOM 656 N N . GLY A 1 86 ? 24.347 -3.028 -30.290 1.00 90.12 86 GLY A N 1
ATOM 657 C CA . GLY A 1 86 ? 25.184 -2.145 -31.098 1.00 90.12 86 GLY A CA 1
ATOM 658 C C . GLY A 1 86 ? 24.397 -1.366 -32.151 1.00 90.12 86 GLY A C 1
ATOM 659 O O . GLY A 1 86 ? 24.982 -0.951 -33.147 1.00 90.12 86 GLY A O 1
ATOM 660 N N . LEU A 1 87 ? 23.081 -1.196 -31.972 1.00 91.12 87 LEU A N 1
ATOM 661 C CA . LEU A 1 87 ? 22.270 -0.426 -32.911 1.00 91.12 87 LEU A CA 1
ATOM 662 C C . LEU A 1 87 ? 22.590 1.068 -32.797 1.00 91.12 87 LEU A C 1
ATOM 664 O O . LEU A 1 87 ? 22.754 1.608 -31.700 1.00 91.12 87 LEU A O 1
ATOM 668 N N . HIS A 1 88 ? 22.664 1.738 -33.946 1.00 86.31 88 HIS A N 1
ATOM 669 C CA . HIS A 1 88 ? 23.021 3.151 -34.021 1.00 86.31 88 HIS A CA 1
ATOM 670 C C . HIS A 1 88 ? 21.928 4.031 -33.394 1.00 86.31 88 HIS A C 1
ATOM 672 O O . HIS A 1 88 ? 20.760 3.878 -33.736 1.00 86.31 88 HIS A O 1
ATOM 678 N N . PRO A 1 89 ? 22.269 4.988 -32.514 1.00 80.75 89 PRO A N 1
ATOM 679 C CA . PRO A 1 89 ? 21.269 5.706 -31.725 1.00 80.75 89 PRO A CA 1
ATOM 680 C C . PRO A 1 89 ? 20.475 6.782 -32.487 1.00 80.75 89 PRO A C 1
ATOM 682 O O . PRO A 1 89 ? 19.409 7.169 -32.014 1.00 80.75 89 PRO A O 1
ATOM 685 N N . PHE A 1 90 ? 20.965 7.289 -33.631 1.00 76.56 90 PHE A N 1
ATOM 686 C CA . PHE A 1 90 ? 20.372 8.456 -34.315 1.00 76.56 90 PHE A CA 1
ATOM 687 C C . PHE A 1 90 ? 20.523 8.490 -35.850 1.00 76.56 90 PHE A C 1
ATOM 689 O O . PHE A 1 90 ? 20.447 9.571 -36.433 1.00 76.56 90 PHE A O 1
ATOM 696 N N . GLU A 1 91 ? 20.771 7.368 -36.527 1.00 62.59 91 GLU A N 1
ATOM 697 C CA . GLU A 1 91 ? 20.866 7.384 -37.997 1.00 62.59 91 GLU A CA 1
ATOM 698 C C . GLU A 1 91 ? 19.467 7.407 -38.640 1.00 62.59 91 GLU A C 1
ATOM 700 O O . GLU A 1 91 ? 18.590 6.629 -38.257 1.00 62.59 91 GLU A O 1
ATOM 705 N N . ASP A 1 92 ? 19.249 8.299 -39.616 1.00 55.50 92 ASP A N 1
ATOM 706 C CA . ASP A 1 92 ? 17.989 8.410 -40.362 1.00 55.50 92 ASP A CA 1
ATOM 707 C C . ASP A 1 92 ? 17.607 7.040 -40.955 1.00 55.50 92 ASP A C 1
ATOM 709 O O . ASP A 1 92 ? 18.360 6.439 -41.721 1.00 55.50 92 ASP A O 1
ATOM 713 N N . HIS A 1 93 ? 16.435 6.529 -40.558 1.00 53.09 93 HIS A N 1
ATOM 714 C CA . HIS A 1 93 ? 15.906 5.183 -40.855 1.00 53.09 93 HIS A CA 1
ATOM 715 C C . HIS A 1 93 ? 16.577 3.986 -40.151 1.00 53.09 93 HIS A C 1
ATOM 717 O O . HIS A 1 93 ? 16.175 2.848 -40.390 1.00 53.09 93 HIS A O 1
ATOM 723 N N . ARG A 1 94 ? 17.530 4.217 -39.243 1.00 65.62 94 ARG A N 1
ATOM 724 C CA . ARG A 1 94 ? 18.196 3.193 -38.412 1.00 65.62 94 ARG A CA 1
ATOM 725 C C . ARG A 1 94 ? 18.084 3.479 -36.912 1.00 65.62 94 ARG A C 1
ATOM 727 O O . ARG A 1 94 ? 18.904 2.999 -36.135 1.00 65.62 94 ARG A O 1
ATOM 734 N N . ASP A 1 95 ? 17.069 4.248 -36.509 1.00 87.75 95 ASP A N 1
ATOM 735 C CA . ASP A 1 95 ? 16.696 4.403 -35.100 1.00 87.75 95 ASP A CA 1
ATOM 736 C C . ASP A 1 95 ? 16.626 3.015 -34.442 1.00 87.75 95 ASP A C 1
ATOM 738 O O . ASP A 1 95 ? 16.035 2.100 -35.032 1.00 87.75 95 ASP A O 1
ATOM 742 N N . PRO A 1 96 ? 17.214 2.825 -33.249 1.00 90.88 96 PRO A N 1
ATOM 743 C CA . PRO A 1 96 ? 17.380 1.498 -32.671 1.00 90.88 96 PRO A CA 1
ATOM 744 C C . PRO A 1 96 ? 16.037 0.788 -32.473 1.00 90.88 96 PRO A C 1
ATOM 746 O O . PRO A 1 96 ? 15.965 -0.432 -32.590 1.00 90.88 96 PRO A O 1
ATOM 749 N N . VAL A 1 97 ? 14.955 1.531 -32.216 1.00 92.81 97 VAL A N 1
ATOM 750 C CA . VAL A 1 97 ? 13.613 0.960 -32.053 1.00 92.81 97 VAL A CA 1
ATOM 751 C C . VAL A 1 97 ? 13.007 0.563 -33.399 1.00 92.81 97 VAL A C 1
ATOM 753 O O . VAL A 1 97 ? 12.287 -0.424 -33.463 1.00 92.81 97 VAL A O 1
ATOM 756 N N . LEU A 1 98 ? 13.297 1.283 -34.484 1.00 92.00 98 LEU A N 1
ATOM 757 C CA . LEU A 1 98 ? 12.819 0.908 -35.822 1.00 92.00 98 LEU A CA 1
ATOM 758 C C . LEU A 1 98 ? 13.655 -0.206 -36.462 1.00 92.00 98 LEU A C 1
ATOM 760 O O . LEU A 1 98 ? 13.144 -0.944 -37.300 1.00 92.00 98 LEU A O 1
ATOM 764 N N . ALA A 1 99 ? 14.930 -0.313 -36.093 1.00 91.81 99 ALA A N 1
ATOM 765 C CA . ALA A 1 99 ? 15.850 -1.329 -36.597 1.00 91.81 99 ALA A CA 1
ATOM 766 C C . ALA A 1 99 ? 15.769 -2.657 -35.825 1.00 91.81 99 ALA A C 1
ATOM 768 O O . ALA A 1 99 ? 16.327 -3.657 -36.275 1.00 91.81 99 ALA A O 1
ATOM 769 N N . ALA A 1 100 ? 15.099 -2.675 -34.670 1.00 94.06 100 ALA A N 1
ATOM 770 C CA . ALA A 1 100 ? 14.976 -3.867 -33.846 1.00 94.06 100 ALA A CA 1
ATOM 771 C C . ALA A 1 100 ? 14.257 -5.004 -34.586 1.00 94.06 100 ALA A C 1
ATOM 773 O O . ALA A 1 100 ? 13.247 -4.808 -35.260 1.00 94.06 100 ALA A O 1
ATOM 774 N N . THR A 1 101 ? 14.757 -6.217 -34.385 1.00 95.25 101 THR A N 1
ATOM 775 C CA . THR A 1 101 ? 14.240 -7.461 -34.959 1.00 95.25 101 THR A CA 1
ATOM 776 C C . THR A 1 101 ? 13.652 -8.373 -33.882 1.00 95.25 101 THR A C 1
ATOM 778 O O . THR A 1 101 ? 13.842 -8.167 -32.678 1.00 95.25 101 THR A O 1
ATOM 781 N N . GLU A 1 102 ? 12.960 -9.432 -34.305 1.00 95.50 102 GLU A N 1
ATOM 782 C CA . GLU A 1 102 ? 12.479 -10.473 -33.388 1.00 95.50 102 GLU A CA 1
ATOM 783 C C . GLU A 1 102 ? 13.619 -11.171 -32.640 1.00 95.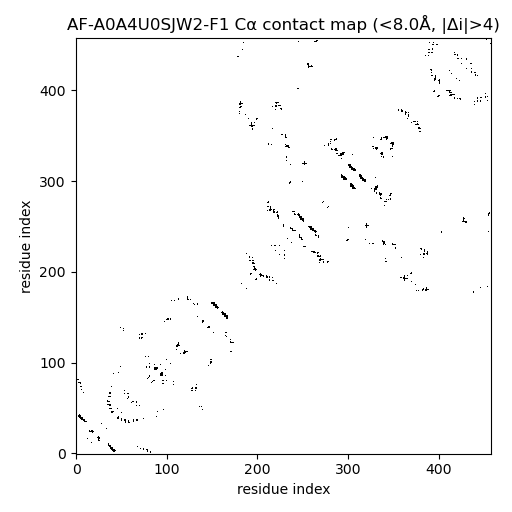50 102 GLU A C 1
ATOM 785 O O . GLU A 1 102 ? 13.477 -11.519 -31.463 1.00 95.50 102 GLU A O 1
ATOM 790 N N . GLU A 1 103 ? 14.788 -11.305 -33.271 1.00 95.81 103 GLU A N 1
ATOM 791 C CA . GLU A 1 103 ? 15.979 -11.831 -32.611 1.00 95.81 103 GLU A CA 1
ATOM 792 C C . GLU A 1 103 ? 16.425 -10.921 -31.457 1.00 95.81 103 GLU A C 1
ATOM 794 O O . GLU A 1 103 ? 16.707 -11.412 -30.360 1.00 95.81 103 GLU A O 1
ATOM 799 N N . ASP A 1 104 ? 16.414 -9.600 -31.658 1.00 96.25 104 ASP A N 1
ATOM 800 C CA . ASP A 1 104 ? 16.765 -8.629 -30.617 1.00 96.25 104 ASP A CA 1
ATOM 801 C C . ASP A 1 104 ? 15.775 -8.687 -29.452 1.00 96.25 104 ASP A C 1
ATOM 803 O O . ASP A 1 104 ? 16.173 -8.692 -28.282 1.00 96.25 104 ASP A O 1
ATOM 807 N N . PHE A 1 105 ? 14.477 -8.793 -29.751 1.00 96.62 105 PHE A N 1
ATOM 808 C CA . PHE A 1 105 ? 13.456 -8.906 -28.715 1.00 96.62 105 PHE A CA 1
ATOM 809 C C . PHE A 1 105 ? 13.566 -10.226 -27.937 1.00 96.62 105 PHE A C 1
ATOM 811 O O . PHE A 1 105 ? 13.488 -10.231 -26.705 1.00 96.62 105 PHE A O 1
ATOM 818 N N . ASN A 1 106 ? 13.827 -11.343 -28.621 1.00 94.25 106 ASN A N 1
ATOM 819 C CA . ASN A 1 106 ? 14.079 -12.637 -27.987 1.00 94.25 106 ASN A CA 1
ATOM 820 C C . ASN A 1 106 ? 15.343 -12.607 -27.114 1.00 94.25 106 ASN A C 1
ATOM 822 O O . ASN A 1 106 ? 15.329 -13.087 -25.978 1.00 94.25 106 ASN A O 1
ATOM 826 N N . ALA A 1 107 ? 16.425 -11.993 -27.594 1.00 93.88 107 ALA A N 1
ATOM 827 C CA . ALA A 1 107 ? 17.653 -11.823 -26.825 1.00 93.88 107 ALA A CA 1
ATOM 828 C C . ALA A 1 107 ? 17.416 -10.975 -25.563 1.00 93.88 107 ALA A C 1
ATOM 830 O O . ALA A 1 107 ? 17.882 -11.333 -24.476 1.00 93.88 107 ALA A O 1
ATOM 831 N N . TYR A 1 108 ? 16.623 -9.906 -25.670 1.00 95.69 108 TYR A N 1
ATOM 832 C CA . TYR A 1 108 ? 16.222 -9.093 -24.523 1.00 95.69 108 TYR A CA 1
ATOM 833 C C . TYR A 1 108 ? 15.368 -9.873 -23.530 1.00 95.69 108 TYR A C 1
ATOM 835 O O . TYR A 1 108 ? 15.653 -9.858 -22.331 1.00 95.69 108 TYR A O 1
ATOM 843 N N . TYR A 1 109 ? 14.367 -10.613 -24.012 1.00 94.44 109 TYR A N 1
ATOM 844 C CA . TYR A 1 109 ? 13.555 -11.502 -23.186 1.00 94.44 109 TYR A CA 1
ATOM 845 C C . TYR A 1 109 ? 14.426 -12.496 -22.412 1.00 94.44 109 TYR A C 1
ATOM 847 O O . TYR A 1 109 ? 14.323 -12.582 -21.185 1.00 94.44 109 TYR A O 1
ATOM 855 N N . ARG A 1 110 ? 15.339 -13.193 -23.101 1.00 90.75 110 ARG A N 1
ATOM 856 C CA . ARG A 1 110 ? 16.258 -14.153 -22.479 1.00 90.75 110 ARG A CA 1
ATOM 857 C C . ARG A 1 110 ? 17.127 -13.490 -21.422 1.00 90.75 110 ARG A C 1
ATOM 859 O O . ARG A 1 110 ? 17.190 -13.988 -20.303 1.00 90.75 110 ARG A O 1
ATOM 866 N N . ARG A 1 111 ? 17.717 -12.330 -21.722 1.00 90.19 111 ARG A N 1
ATOM 867 C CA . ARG A 1 111 ? 18.525 -11.569 -20.758 1.00 90.19 111 ARG A CA 1
ATOM 868 C C . ARG A 1 111 ? 17.713 -11.171 -19.523 1.00 90.19 111 ARG A C 1
ATOM 870 O O . ARG A 1 111 ? 18.188 -11.318 -18.402 1.00 90.19 111 ARG A O 1
ATOM 877 N N . ARG A 1 112 ? 16.483 -10.688 -19.713 1.00 91.06 112 ARG A N 1
ATOM 878 C CA . ARG A 1 112 ? 15.619 -10.201 -18.628 1.00 91.06 112 ARG A CA 1
ATOM 879 C C . ARG A 1 112 ? 14.927 -11.309 -17.840 1.00 91.06 112 ARG A C 1
ATOM 881 O O . ARG A 1 112 ? 14.432 -11.026 -16.754 1.00 91.06 112 ARG A O 1
ATOM 888 N N . GLN A 1 113 ? 14.824 -12.534 -18.347 1.00 88.12 113 GLN A N 1
ATOM 889 C CA . GLN A 1 113 ? 14.153 -13.638 -17.643 1.00 88.12 113 GLN A CA 1
ATOM 890 C C . GLN A 1 113 ? 15.105 -14.736 -17.164 1.00 88.12 113 GLN A C 1
ATOM 892 O O . GLN A 1 113 ? 14.817 -15.373 -16.152 1.00 88.12 113 GLN A O 1
ATOM 897 N N . TYR A 1 114 ? 16.228 -14.927 -17.849 1.00 84.31 114 TYR A N 1
ATOM 898 C CA . TYR A 1 114 ? 17.156 -16.039 -17.629 1.00 84.31 114 TYR A CA 1
ATOM 899 C C . TYR A 1 114 ? 18.632 -15.603 -17.614 1.00 84.31 114 TYR A C 1
ATOM 901 O O . TYR A 1 114 ? 19.513 -16.456 -17.573 1.00 84.31 114 TYR A O 1
ATOM 909 N N . GLY A 1 115 ? 18.917 -14.298 -17.689 1.00 81.19 115 GLY A N 1
ATOM 910 C CA . GLY A 1 115 ? 20.275 -13.761 -17.591 1.00 81.19 115 GLY A CA 1
ATOM 911 C C . GLY A 1 115 ? 20.793 -13.690 -16.151 1.00 81.19 115 GLY A C 1
ATOM 912 O O . GLY A 1 115 ? 20.176 -14.200 -15.222 1.00 81.19 115 GLY A O 1
ATOM 913 N N . GLN A 1 116 ? 21.931 -13.018 -15.967 1.00 79.00 116 GLN A N 1
ATOM 914 C CA . GLN A 1 116 ? 22.529 -12.779 -14.647 1.00 79.00 116 GLN A CA 1
ATOM 915 C C . GLN A 1 116 ? 21.616 -11.928 -13.747 1.00 79.00 116 GLN A C 1
ATOM 917 O O . GLN A 1 116 ? 20.924 -11.030 -14.238 1.00 79.00 116 GLN A O 1
ATOM 922 N N . ASP A 1 117 ? 21.674 -12.165 -12.430 1.00 64.75 117 ASP A N 1
ATOM 923 C CA . ASP A 1 117 ? 20.783 -11.557 -11.427 1.00 64.75 117 ASP A CA 1
ATOM 924 C C . ASP A 1 117 ? 20.668 -10.030 -11.543 1.00 64.75 117 ASP A C 1
ATOM 926 O O . ASP A 1 117 ? 19.564 -9.493 -11.467 1.00 64.75 117 ASP A O 1
ATOM 930 N N . ALA A 1 118 ? 21.771 -9.330 -11.832 1.00 72.56 118 ALA A N 1
ATOM 931 C CA . ALA A 1 118 ? 21.804 -7.870 -11.965 1.00 72.56 118 ALA A CA 1
ATOM 932 C C . ALA A 1 118 ? 20.902 -7.307 -13.086 1.00 72.56 118 ALA A C 1
ATOM 934 O O . ALA A 1 118 ? 20.523 -6.136 -13.056 1.00 72.56 118 ALA A O 1
ATOM 935 N N . HIS A 1 119 ? 20.544 -8.115 -14.086 1.00 75.44 119 HIS A N 1
ATOM 936 C CA . HIS A 1 119 ? 19.729 -7.688 -15.230 1.00 75.44 119 HIS A CA 1
ATOM 937 C C . HIS A 1 119 ? 18.354 -8.350 -15.278 1.00 75.44 119 HIS A C 1
ATOM 939 O O . HIS A 1 119 ? 17.521 -7.987 -16.120 1.00 75.44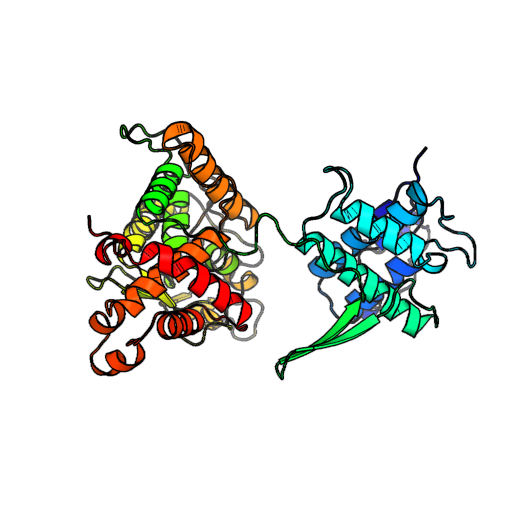 119 HIS A O 1
ATOM 945 N N . MET A 1 120 ? 18.125 -9.316 -14.394 1.00 84.00 120 MET A N 1
ATOM 946 C CA . MET A 1 120 ? 16.964 -10.179 -14.409 1.00 84.00 120 MET A CA 1
ATOM 947 C C . MET A 1 120 ? 15.764 -9.481 -13.762 1.00 84.00 120 MET A C 1
ATOM 949 O O . MET A 1 120 ? 15.825 -8.963 -12.650 1.00 84.00 120 MET A O 1
ATOM 953 N N . LEU A 1 121 ? 14.633 -9.474 -14.461 1.00 84.81 121 LEU A N 1
ATOM 954 C CA . LEU A 1 121 ? 13.386 -8.905 -13.971 1.00 84.81 121 LEU A CA 1
ATOM 955 C C . LEU A 1 121 ? 12.553 -9.966 -13.252 1.00 84.81 121 LEU A C 1
ATOM 957 O O . LEU A 1 121 ? 12.512 -11.148 -13.611 1.00 84.81 121 LEU A O 1
ATOM 961 N N . THR A 1 122 ? 11.794 -9.514 -12.256 1.00 82.56 122 THR A N 1
ATOM 962 C CA . THR A 1 122 ? 10.691 -10.310 -11.711 1.00 82.56 122 THR A CA 1
ATOM 963 C C . THR A 1 122 ? 9.640 -10.557 -12.801 1.00 82.56 122 THR A C 1
ATOM 965 O O . THR A 1 122 ? 9.551 -9.809 -13.774 1.00 82.56 122 THR A O 1
ATOM 968 N N . SER A 1 123 ? 8.782 -11.571 -12.639 1.00 80.12 123 SER A N 1
ATOM 969 C CA . SER A 1 123 ? 7.689 -11.828 -13.596 1.00 80.12 123 SER A CA 1
ATOM 970 C C . SER A 1 123 ? 6.768 -10.612 -13.786 1.00 80.12 123 SER A C 1
ATOM 972 O O . SER A 1 123 ? 6.187 -10.435 -14.851 1.00 80.12 123 SER A O 1
ATOM 974 N N . GLU A 1 124 ? 6.617 -9.775 -12.755 1.00 81.31 124 GLU A N 1
ATOM 975 C CA . GLU A 1 124 ? 5.847 -8.529 -12.829 1.00 81.31 124 GLU A CA 1
ATOM 976 C C . GLU A 1 124 ? 6.630 -7.410 -13.516 1.00 81.31 124 GLU A C 1
ATOM 978 O O . GLU A 1 124 ? 6.074 -6.731 -14.375 1.00 81.31 124 GLU A O 1
ATOM 983 N N . GLY A 1 125 ? 7.925 -7.275 -13.211 1.00 87.50 125 GLY A N 1
ATOM 984 C CA . GLY A 1 125 ? 8.822 -6.375 -13.935 1.00 87.50 125 GLY A CA 1
ATOM 985 C C . GLY A 1 125 ? 8.813 -6.661 -15.436 1.00 87.50 125 GLY A C 1
ATOM 986 O O . GLY A 1 125 ? 8.659 -5.741 -16.229 1.00 87.50 125 GLY A O 1
ATOM 987 N N . TRP A 1 126 ? 8.844 -7.937 -15.837 1.00 92.44 126 TRP A N 1
ATOM 988 C CA . TRP A 1 126 ? 8.710 -8.318 -17.245 1.00 92.44 126 TRP A CA 1
ATOM 989 C C . TRP A 1 126 ? 7.351 -7.960 -17.838 1.00 92.44 126 TRP A C 1
ATOM 991 O O . TRP A 1 126 ? 7.295 -7.435 -18.945 1.00 92.44 126 TRP A O 1
ATOM 1001 N N . ARG A 1 127 ? 6.241 -8.205 -17.128 1.00 88.31 127 ARG A N 1
ATOM 1002 C CA . ARG A 1 127 ? 4.904 -7.804 -17.610 1.00 88.31 127 ARG A CA 1
ATOM 1003 C C . ARG A 1 127 ? 4.808 -6.294 -17.828 1.00 88.31 127 ARG A C 1
ATOM 1005 O O . ARG A 1 127 ? 4.220 -5.865 -18.814 1.00 88.31 127 ARG A O 1
ATOM 1012 N N . ASN A 1 128 ? 5.395 -5.503 -16.934 1.00 89.94 128 ASN A N 1
ATOM 1013 C CA . ASN A 1 128 ? 5.438 -4.050 -17.070 1.00 89.94 128 ASN A CA 1
ATOM 1014 C C . ASN A 1 128 ? 6.302 -3.633 -18.267 1.00 89.94 128 ASN A C 1
ATOM 1016 O O . ASN A 1 128 ? 5.796 -2.948 -19.156 1.00 89.94 128 ASN A O 1
ATOM 1020 N N . ALA A 1 129 ? 7.531 -4.150 -18.357 1.00 93.75 129 ALA A N 1
ATOM 1021 C CA . ALA A 1 129 ? 8.450 -3.854 -19.451 1.00 93.75 129 ALA A CA 1
ATOM 1022 C C . ALA A 1 129 ? 7.890 -4.262 -20.822 1.00 93.75 129 ALA A C 1
ATOM 1024 O O . ALA A 1 129 ? 7.807 -3.439 -21.731 1.00 93.75 129 ALA A O 1
ATOM 1025 N N . SER A 1 130 ? 7.418 -5.503 -20.965 1.00 94.31 130 SER A N 1
ATOM 1026 C CA . SER A 1 130 ? 6.782 -5.988 -22.198 1.00 94.31 130 SER A CA 1
ATOM 1027 C C . SER A 1 130 ? 5.524 -5.192 -22.552 1.00 94.31 130 SER A C 1
ATOM 1029 O O . SER A 1 130 ? 5.318 -4.872 -23.719 1.00 94.31 130 SER A O 1
ATOM 1031 N N . SER A 1 131 ? 4.707 -4.785 -21.571 1.00 94.00 131 SER A N 1
ATOM 1032 C CA . SER A 1 131 ? 3.558 -3.913 -21.834 1.00 94.00 131 SER A CA 1
ATOM 1033 C C . SER A 1 131 ? 3.972 -2.508 -22.279 1.00 94.00 131 SER A C 1
ATOM 1035 O O . SER A 1 131 ? 3.252 -1.921 -23.087 1.00 94.00 131 SER A O 1
ATOM 1037 N N . ALA A 1 132 ? 5.056 -1.940 -21.747 1.00 95.56 132 ALA A N 1
ATOM 1038 C CA . ALA A 1 132 ? 5.571 -0.636 -22.161 1.00 95.56 132 ALA A CA 1
ATOM 1039 C C . ALA A 1 132 ? 6.091 -0.691 -23.604 1.00 95.56 132 ALA A C 1
ATOM 1041 O O . ALA A 1 132 ? 5.675 0.116 -24.434 1.00 95.56 132 ALA A O 1
ATOM 1042 N N . ILE A 1 133 ? 6.904 -1.706 -23.918 1.00 97.25 133 ILE A N 1
ATOM 1043 C CA . ILE A 1 133 ? 7.445 -1.951 -25.261 1.00 97.25 133 ILE A CA 1
ATOM 1044 C C . ILE A 1 133 ? 6.308 -2.197 -26.260 1.00 97.25 133 ILE A C 1
ATOM 1046 O O . ILE A 1 133 ? 6.249 -1.543 -27.297 1.00 97.25 133 ILE A O 1
ATOM 1050 N N . LYS A 1 134 ? 5.335 -3.055 -25.925 1.00 96.50 134 LYS A N 1
ATOM 1051 C CA . LYS A 1 134 ? 4.157 -3.292 -26.771 1.00 96.50 134 LYS A CA 1
ATOM 1052 C C . LYS A 1 134 ? 3.424 -1.990 -27.095 1.00 96.50 134 LYS A C 1
ATOM 1054 O O . LYS A 1 134 ? 3.121 -1.739 -28.251 1.00 96.50 134 LYS A O 1
ATOM 1059 N N . ARG A 1 135 ? 3.142 -1.154 -26.089 1.00 95.25 135 ARG A N 1
ATOM 1060 C CA . ARG A 1 135 ? 2.422 0.117 -26.290 1.00 95.25 135 ARG A CA 1
ATOM 1061 C C . ARG A 1 135 ? 3.199 1.092 -27.173 1.00 95.25 135 ARG A C 1
ATOM 1063 O O . ARG A 1 135 ? 2.575 1.785 -27.972 1.00 95.25 135 ARG A O 1
ATOM 1070 N N . LEU A 1 136 ? 4.528 1.129 -27.043 1.00 96.38 136 LEU A N 1
ATOM 1071 C CA . LEU A 1 136 ? 5.389 1.893 -27.943 1.00 96.38 136 LEU A CA 1
ATOM 1072 C C . LEU A 1 136 ? 5.215 1.405 -29.385 1.00 96.38 136 LEU A C 1
ATOM 1074 O O . LEU A 1 136 ? 4.888 2.206 -30.252 1.00 96.38 136 LEU A O 1
ATOM 1078 N N . TYR A 1 137 ? 5.344 0.104 -29.647 1.00 96.88 137 TYR A N 1
ATOM 1079 C CA . TYR A 1 137 ? 5.206 -0.421 -31.009 1.00 96.88 137 TYR A CA 1
ATOM 1080 C C . TYR A 1 137 ? 3.772 -0.351 -31.557 1.00 96.88 137 TYR A C 1
ATOM 1082 O O . TYR A 1 137 ? 3.601 -0.101 -32.742 1.00 96.88 137 TYR A O 1
ATOM 1090 N N . GLU A 1 138 ? 2.733 -0.458 -30.723 1.00 95.12 138 GLU A N 1
ATOM 1091 C CA . GLU A 1 138 ? 1.345 -0.172 -31.128 1.00 95.12 138 GLU A CA 1
ATOM 1092 C C . GLU A 1 138 ? 1.181 1.289 -31.576 1.00 95.12 138 GLU A C 1
ATOM 1094 O O . GLU A 1 138 ? 0.438 1.571 -32.517 1.00 95.12 138 GLU A O 1
ATOM 1099 N N . TYR A 1 139 ? 1.862 2.227 -30.911 1.00 94.50 139 TYR A N 1
ATOM 1100 C CA . TYR A 1 139 ? 1.909 3.624 -31.334 1.00 94.50 139 TYR A CA 1
ATOM 1101 C C . TYR A 1 139 ? 2.690 3.783 -32.643 1.00 94.50 139 TYR A C 1
ATOM 1103 O O . TYR A 1 139 ? 2.203 4.451 -33.555 1.00 94.50 139 TYR A O 1
ATOM 1111 N N . LEU A 1 140 ? 3.852 3.134 -32.772 1.00 94.00 140 LEU A N 1
ATOM 1112 C CA . LEU A 1 140 ? 4.673 3.212 -33.981 1.00 94.00 140 LEU A CA 1
ATOM 1113 C C . LEU A 1 140 ? 3.970 2.617 -35.203 1.00 94.00 140 LEU A C 1
ATOM 1115 O O . LEU A 1 140 ? 3.994 3.214 -36.277 1.00 94.00 140 LEU A O 1
ATOM 1119 N N . GLN A 1 141 ? 3.264 1.505 -35.026 1.00 93.44 141 GLN A N 1
ATOM 1120 C CA . GLN A 1 141 ? 2.456 0.886 -36.068 1.00 93.44 141 GLN A CA 1
ATOM 1121 C C . GLN A 1 141 ? 1.340 1.822 -36.544 1.00 93.44 141 GLN A C 1
ATOM 1123 O O . GLN A 1 141 ? 1.139 1.983 -37.743 1.00 93.44 141 GLN A O 1
ATOM 1128 N N . ARG A 1 142 ? 0.639 2.502 -35.625 1.00 92.12 142 ARG A N 1
ATOM 1129 C CA . ARG A 1 142 ? -0.426 3.452 -35.993 1.00 92.12 142 ARG A CA 1
ATOM 1130 C C . ARG A 1 142 ? 0.108 4.732 -36.632 1.00 92.12 142 ARG A C 1
ATOM 1132 O O . ARG A 1 142 ? -0.513 5.251 -37.552 1.00 92.12 142 ARG A O 1
ATOM 1139 N N . ARG A 1 143 ? 1.211 5.279 -36.113 1.00 91.25 143 ARG A N 1
ATOM 1140 C CA . ARG A 1 143 ? 1.708 6.612 -36.495 1.00 91.25 143 ARG A CA 1
ATOM 1141 C C . ARG A 1 143 ? 2.661 6.590 -37.686 1.00 91.25 143 ARG A C 1
ATOM 1143 O O . ARG A 1 143 ? 2.646 7.542 -38.466 1.00 91.25 143 ARG A O 1
ATOM 1150 N N . TYR A 1 144 ? 3.475 5.543 -37.785 1.00 88.75 144 TYR A N 1
ATOM 1151 C CA . TYR A 1 144 ? 4.575 5.407 -38.743 1.00 88.75 144 TYR A CA 1
ATOM 1152 C C . TYR A 1 144 ? 4.461 4.146 -39.611 1.00 88.75 144 TYR A C 1
ATOM 1154 O O . TYR A 1 144 ? 5.366 3.885 -40.392 1.00 88.75 144 TYR A O 1
ATOM 1162 N N . GLN A 1 145 ? 3.383 3.358 -39.480 1.00 91.25 145 GLN A N 1
ATOM 1163 C CA . GLN A 1 145 ? 3.184 2.099 -40.223 1.00 91.25 145 GLN A CA 1
ATOM 1164 C C . GLN A 1 145 ? 4.327 1.086 -40.027 1.00 91.25 145 GLN A C 1
ATOM 1166 O O . GLN A 1 145 ? 4.560 0.215 -40.860 1.00 91.25 145 GLN A O 1
ATOM 1171 N N . HIS A 1 146 ? 5.041 1.189 -38.905 1.00 91.19 146 HIS A N 1
ATOM 1172 C CA . HIS A 1 146 ? 6.161 0.313 -38.594 1.00 91.19 146 HIS A CA 1
ATOM 1173 C C . HIS A 1 146 ? 5.671 -1.022 -38.015 1.00 91.19 146 HIS A C 1
ATOM 1175 O O . HIS A 1 146 ? 4.836 -1.050 -37.106 1.00 91.19 146 HIS A O 1
ATOM 1181 N N . THR A 1 147 ? 6.199 -2.128 -38.538 1.00 91.81 147 THR A N 1
ATOM 1182 C CA . THR A 1 147 ? 5.857 -3.475 -38.068 1.00 91.81 147 THR A CA 1
ATOM 1183 C C . THR A 1 147 ? 6.645 -3.791 -36.794 1.00 91.81 147 THR A C 1
ATOM 1185 O O . THR A 1 147 ? 7.866 -3.676 -36.822 1.00 91.81 147 THR A O 1
ATOM 1188 N N . PRO A 1 148 ? 5.992 -4.187 -35.684 1.00 94.19 148 PRO A N 1
ATOM 1189 C CA . PRO A 1 148 ? 6.695 -4.539 -34.454 1.00 94.19 148 PRO A CA 1
ATOM 1190 C C . PRO A 1 148 ? 7.644 -5.738 -34.639 1.00 94.19 148 PRO A C 1
ATOM 1192 O O . PRO A 1 148 ? 7.310 -6.651 -35.395 1.00 94.19 148 PRO A O 1
ATOM 1195 N N . PRO A 1 149 ? 8.748 -5.829 -33.873 1.00 95.06 149 PRO A N 1
ATOM 1196 C CA . PRO A 1 149 ? 9.663 -6.976 -33.881 1.00 95.06 149 PRO A CA 1
ATOM 1197 C C . PRO A 1 149 ? 9.095 -8.215 -33.169 1.00 95.06 149 PRO A C 1
ATOM 1199 O O . PRO A 1 149 ? 9.833 -9.049 -32.664 1.00 95.06 149 PRO A O 1
ATOM 1202 N N . PHE A 1 150 ? 7.781 -8.311 -33.019 1.00 95.69 150 PHE A N 1
ATOM 1203 C CA . PHE A 1 150 ? 7.111 -9.411 -32.343 1.00 95.69 150 PHE A CA 1
ATOM 1204 C C . PHE A 1 150 ? 5.638 -9.429 -32.733 1.00 95.69 150 PHE A C 1
ATOM 1206 O O . PHE A 1 150 ? 5.045 -8.404 -33.078 1.00 95.69 150 PHE A O 1
ATOM 1213 N N . GLU A 1 151 ? 5.009 -10.590 -32.608 1.00 94.12 151 GLU A N 1
ATOM 1214 C CA . GLU A 1 151 ? 3.584 -10.720 -32.874 1.00 94.12 151 GLU A CA 1
ATOM 1215 C C . GLU A 1 151 ? 2.746 -10.146 -31.718 1.00 94.12 151 GLU A C 1
ATOM 1217 O O . GLU A 1 151 ? 2.953 -10.469 -30.543 1.00 94.12 151 GLU A O 1
ATOM 1222 N N . ILE A 1 152 ? 1.765 -9.301 -32.050 1.00 92.69 152 ILE A N 1
ATOM 1223 C CA . ILE A 1 152 ? 0.771 -8.785 -31.104 1.00 92.69 152 ILE A CA 1
ATOM 1224 C C . ILE A 1 152 ? -0.544 -9.534 -31.318 1.00 92.69 152 ILE A C 1
ATOM 1226 O O . ILE A 1 152 ? -1.230 -9.334 -32.318 1.00 92.69 152 ILE A O 1
ATOM 1230 N N . ILE A 1 153 ? -0.935 -10.342 -30.337 1.00 89.44 153 ILE A N 1
ATOM 1231 C CA . ILE A 1 153 ? -2.172 -11.128 -30.367 1.00 89.44 153 ILE A CA 1
ATOM 1232 C C . ILE A 1 153 ? -3.255 -10.494 -29.498 1.00 89.44 153 ILE A C 1
ATOM 1234 O O . ILE A 1 153 ? -2.977 -9.830 -28.493 1.00 89.44 153 ILE A O 1
ATOM 1238 N N . LYS A 1 154 ? -4.518 -10.735 -29.861 1.00 85.56 154 LYS A N 1
ATOM 1239 C CA . LYS A 1 154 ? -5.671 -10.421 -29.012 1.00 85.56 154 LYS A CA 1
ATOM 1240 C C . LYS A 1 154 ? -5.921 -11.572 -28.047 1.00 85.56 154 LYS A C 1
ATOM 1242 O O . LYS A 1 154 ? -6.014 -12.723 -28.455 1.00 85.56 154 LYS A O 1
ATOM 1247 N N . VAL A 1 155 ? -6.077 -11.243 -26.773 1.00 80.00 155 VAL A N 1
ATOM 1248 C CA . VAL A 1 155 ? -6.467 -12.178 -25.721 1.00 80.00 155 VAL A CA 1
ATOM 1249 C C . VAL A 1 155 ? -7.804 -11.710 -25.178 1.00 80.00 155 VAL A C 1
ATOM 1251 O O . VAL A 1 155 ? -7.936 -10.583 -24.698 1.00 80.00 155 VAL A O 1
ATOM 1254 N N . SER A 1 156 ? -8.796 -12.585 -25.281 1.00 70.19 156 SER A N 1
ATOM 1255 C CA . SER A 1 156 ? -10.087 -12.423 -24.630 1.00 70.19 156 SER A CA 1
ATOM 1256 C C . SER A 1 156 ? -10.137 -13.380 -23.452 1.00 70.19 156 SER A C 1
ATOM 1258 O O . SER A 1 156 ? -9.796 -14.553 -23.602 1.00 70.19 156 SER A O 1
ATOM 1260 N N . LYS A 1 157 ? -10.521 -12.881 -22.279 1.00 57.78 157 LYS A N 1
ATOM 1261 C CA . LYS A 1 157 ? -10.799 -13.720 -21.116 1.00 57.78 157 LYS A CA 1
ATOM 1262 C C . LYS A 1 157 ? -12.297 -13.654 -20.857 1.00 57.78 157 LYS A C 1
ATOM 1264 O O . LYS A 1 157 ? -12.805 -12.551 -20.643 1.00 57.78 157 LYS A O 1
ATOM 1269 N N . ASP A 1 158 ? -12.952 -14.813 -20.933 1.00 47.31 158 ASP A N 1
ATOM 1270 C CA . ASP A 1 158 ? -14.399 -15.052 -20.843 1.00 47.31 158 ASP A CA 1
ATOM 1271 C C . ASP A 1 158 ? -15.187 -13.889 -20.215 1.00 47.31 158 ASP A C 1
ATOM 1273 O O . ASP A 1 158 ? -15.255 -13.725 -18.998 1.00 47.31 158 ASP A O 1
ATOM 1277 N N . GLY A 1 159 ? -15.733 -13.028 -21.079 1.00 51.69 159 GLY A N 1
ATOM 1278 C CA . GLY A 1 159 ? -16.708 -11.991 -20.731 1.00 51.69 159 GLY A CA 1
ATOM 1279 C C . GLY A 1 159 ? -16.229 -10.771 -19.928 1.00 51.69 159 GLY A C 1
ATOM 1280 O O . GLY A 1 159 ? -17.029 -9.860 -19.745 1.00 51.69 159 GLY A O 1
ATOM 1281 N N . GLN A 1 160 ? -14.977 -10.693 -19.459 1.00 55.69 160 GLN A N 1
ATOM 1282 C CA . GLN A 1 160 ? -14.550 -9.602 -18.555 1.00 55.69 160 GLN A CA 1
ATOM 1283 C C . GLN A 1 160 ? -13.468 -8.672 -19.109 1.00 55.69 160 GLN A C 1
ATOM 1285 O O . GLN A 1 160 ? -13.387 -7.518 -18.686 1.00 55.69 160 GLN A O 1
ATOM 1290 N N . TRP A 1 161 ? -12.627 -9.131 -20.039 1.00 51.00 161 TRP A N 1
ATOM 1291 C CA . TRP A 1 161 ? -11.574 -8.283 -20.600 1.00 51.00 161 TRP A CA 1
ATOM 1292 C C . TRP A 1 161 ? -11.115 -8.777 -21.969 1.00 51.00 161 TRP A C 1
ATOM 1294 O O . TRP A 1 161 ? -10.738 -9.940 -22.124 1.00 51.00 161 TRP A O 1
ATOM 1304 N N . SER A 1 162 ? -11.093 -7.865 -22.942 1.00 67.19 162 SER A N 1
ATOM 1305 C CA . SER A 1 162 ? -10.370 -8.050 -24.198 1.00 67.19 162 SER A CA 1
ATOM 1306 C C . SER A 1 162 ? -9.202 -7.071 -24.242 1.00 67.19 162 SER A C 1
ATOM 1308 O O . SER A 1 162 ? -9.335 -5.891 -23.909 1.00 67.19 162 SER A O 1
ATOM 1310 N N . GLY A 1 163 ? -8.032 -7.560 -24.632 1.00 80.00 163 GLY A N 1
ATOM 1311 C CA . GLY A 1 163 ? -6.866 -6.713 -24.834 1.00 80.00 163 GLY A CA 1
ATOM 1312 C C . GLY A 1 163 ? -5.804 -7.396 -25.674 1.00 80.00 163 GLY A C 1
ATOM 1313 O O . GLY A 1 163 ? -5.985 -8.513 -26.148 1.00 80.00 163 GLY A O 1
ATOM 1314 N N . THR A 1 164 ? -4.693 -6.704 -25.895 1.00 86.38 164 THR A N 1
ATOM 1315 C CA . THR A 1 164 ? -3.578 -7.200 -26.707 1.00 86.38 164 THR A CA 1
ATOM 1316 C C . THR A 1 164 ? -2.380 -7.569 -25.836 1.00 86.38 164 THR A C 1
ATOM 1318 O O . THR A 1 164 ? -2.120 -6.929 -24.810 1.00 86.38 164 THR A O 1
ATOM 1321 N N . THR A 1 165 ? -1.611 -8.570 -26.248 1.00 89.69 165 THR A N 1
ATOM 1322 C CA . THR A 1 165 ? -0.331 -8.947 -25.630 1.00 89.69 165 THR A CA 1
ATOM 1323 C C . THR A 1 165 ? 0.669 -9.360 -26.702 1.00 89.69 165 THR A C 1
ATOM 1325 O O . THR A 1 165 ? 0.280 -9.645 -27.829 1.00 89.69 165 THR A O 1
ATOM 1328 N N . ILE A 1 166 ? 1.949 -9.405 -26.342 1.00 91.75 166 ILE A N 1
ATOM 1329 C CA . ILE A 1 166 ? 2.984 -9.999 -27.189 1.00 91.75 166 ILE A CA 1
ATOM 1330 C C . ILE A 1 166 ? 2.868 -11.533 -27.111 1.00 91.75 166 ILE A C 1
ATOM 1332 O O . ILE A 1 166 ? 2.755 -12.073 -26.004 1.00 91.75 166 ILE A O 1
ATOM 1336 N N . ALA A 1 167 ? 2.865 -12.221 -28.254 1.00 90.50 167 ALA A N 1
ATOM 1337 C CA . ALA A 1 167 ? 2.801 -13.682 -28.339 1.00 90.50 167 ALA A CA 1
ATOM 1338 C C . ALA A 1 167 ? 4.127 -14.338 -27.916 1.00 90.50 167 ALA A C 1
ATOM 1340 O O . ALA A 1 167 ? 5.184 -13.742 -28.059 1.00 90.50 167 ALA A O 1
ATOM 1341 N N . GLY A 1 168 ? 4.097 -15.559 -27.377 1.00 84.75 168 GLY A N 1
ATOM 1342 C CA . GLY A 1 168 ? 5.305 -16.372 -27.136 1.00 84.75 168 GLY A CA 1
ATOM 1343 C C . GLY A 1 168 ? 6.221 -15.961 -25.967 1.00 84.75 168 GLY A C 1
ATOM 1344 O O . GLY A 1 168 ? 6.896 -16.820 -25.406 1.00 84.75 168 GLY A O 1
ATOM 1345 N N . TYR A 1 169 ? 6.207 -14.705 -25.507 1.00 88.75 169 TYR A N 1
ATOM 1346 C CA . TYR A 1 169 ? 7.138 -14.205 -24.475 1.00 88.75 169 TYR A CA 1
ATOM 1347 C C . TYR A 1 169 ? 6.520 -14.126 -23.075 1.00 88.75 169 TYR A C 1
ATOM 1349 O O . TYR A 1 169 ? 6.494 -13.079 -22.412 1.00 88.75 169 TYR A O 1
ATOM 1357 N N . THR A 1 170 ? 5.996 -15.255 -22.600 1.00 83.75 170 THR A N 1
ATOM 1358 C CA . THR A 1 170 ? 5.408 -15.328 -21.258 1.00 83.75 170 THR A CA 1
ATOM 1359 C C . THR A 1 170 ? 6.481 -15.177 -20.174 1.00 83.75 170 THR A C 1
ATOM 1361 O O . THR A 1 170 ? 7.576 -15.724 -20.325 1.00 83.75 170 THR A O 1
ATOM 1364 N N . PRO A 1 171 ? 6.207 -14.462 -19.065 1.00 82.12 171 PRO A N 1
ATOM 1365 C CA . PRO A 1 171 ? 7.157 -14.381 -17.962 1.00 82.12 171 PRO A CA 1
ATOM 1366 C C . PRO A 1 171 ? 7.466 -15.777 -17.426 1.00 82.12 171 PRO A C 1
ATOM 1368 O O . PRO A 1 171 ? 6.567 -16.622 -17.350 1.00 82.12 171 PRO A O 1
ATOM 1371 N N . ARG A 1 172 ? 8.700 -15.985 -16.958 1.00 77.94 172 ARG A N 1
ATOM 1372 C CA . ARG A 1 172 ? 9.066 -17.219 -16.260 1.00 77.94 172 ARG A CA 1
ATOM 1373 C C . ARG A 1 172 ? 8.077 -17.495 -15.130 1.00 77.94 172 ARG A C 1
ATOM 1375 O O . ARG A 1 172 ? 7.657 -16.567 -14.415 1.00 77.94 172 ARG A O 1
ATOM 1382 N N . ARG A 1 173 ? 7.707 -18.771 -14.971 1.00 60.59 173 ARG A N 1
ATOM 1383 C CA . ARG A 1 173 ? 6.912 -19.212 -13.822 1.00 60.59 173 ARG A CA 1
ATOM 1384 C C . ARG A 1 173 ? 7.662 -18.792 -12.562 1.00 60.59 173 ARG A C 1
ATOM 1386 O O . ARG A 1 173 ? 8.863 -19.007 -12.439 1.00 60.59 173 ARG A O 1
ATOM 1393 N N . ARG A 1 174 ? 6.959 -18.101 -11.668 1.00 55.50 174 ARG A N 1
ATOM 1394 C CA . ARG A 1 174 ? 7.529 -17.677 -10.392 1.00 55.50 174 ARG A CA 1
ATOM 1395 C C . ARG A 1 174 ? 7.961 -18.934 -9.618 1.00 55.50 174 ARG A C 1
ATOM 1397 O O . ARG A 1 174 ? 7.117 -19.798 -9.417 1.00 55.50 174 ARG A O 1
ATOM 1404 N N . ASN A 1 175 ? 9.204 -18.994 -9.129 1.00 42.25 175 ASN A N 1
ATOM 1405 C CA . ASN A 1 175 ? 9.552 -19.916 -8.031 1.00 42.25 175 ASN A CA 1
ATOM 1406 C C . ASN A 1 175 ? 8.878 -19.485 -6.716 1.00 42.25 175 ASN A C 1
ATOM 1408 O O . ASN A 1 175 ? 8.631 -20.302 -5.842 1.00 42.25 175 ASN A O 1
ATOM 1412 N N . THR A 1 176 ? 8.509 -18.208 -6.604 1.00 44.22 176 THR A N 1
ATOM 1413 C CA . THR A 1 176 ? 7.747 -17.634 -5.491 1.00 44.22 176 THR A CA 1
ATOM 1414 C C . THR A 1 176 ? 6.492 -16.971 -6.047 1.00 44.22 176 THR A C 1
ATOM 1416 O O . THR A 1 176 ? 6.477 -15.794 -6.416 1.00 44.22 176 THR A O 1
ATOM 1419 N N . GLY A 1 177 ? 5.444 -17.773 -6.261 1.00 40.50 177 GLY A N 1
ATOM 1420 C CA . GLY A 1 177 ? 4.147 -17.293 -6.741 1.00 40.50 177 GLY A CA 1
ATOM 1421 C C . GLY A 1 177 ? 3.667 -16.078 -5.943 1.00 40.50 177 GLY A C 1
ATOM 1422 O O . GLY A 1 177 ? 3.896 -15.983 -4.753 1.00 40.50 177 GLY A O 1
ATOM 1423 N N . SER A 1 178 ? 2.993 -15.121 -6.580 1.00 49.09 178 SER A N 1
ATOM 1424 C CA . SER A 1 178 ? 1.750 -14.462 -6.075 1.00 49.09 178 SER A CA 1
ATOM 1425 C C . SER A 1 178 ? 0.896 -15.203 -5.037 1.00 49.09 178 SER A C 1
ATOM 1427 O O . SER A 1 178 ? -0.075 -14.615 -4.578 1.00 49.09 178 SER A O 1
ATOM 1429 N N . ALA A 1 179 ? 1.172 -16.463 -4.705 1.00 59.12 179 ALA A N 1
ATOM 1430 C CA . ALA A 1 179 ? 0.759 -17.042 -3.446 1.00 59.12 179 ALA A CA 1
ATOM 1431 C C . ALA A 1 179 ? 1.386 -16.183 -2.348 1.00 59.12 179 ALA A C 1
ATOM 1433 O O . ALA A 1 179 ? 2.557 -16.349 -2.020 1.00 59.12 179 ALA A O 1
ATOM 1434 N N . GLY A 1 180 ? 0.631 -15.198 -1.857 1.00 69.12 180 GLY A N 1
ATOM 1435 C CA . GLY A 1 180 ? 1.016 -14.479 -0.653 1.00 69.12 180 GLY A CA 1
ATOM 1436 C C . GLY A 1 180 ? 1.353 -15.465 0.460 1.00 69.12 180 GLY A C 1
ATOM 1437 O O . GLY A 1 180 ? 0.994 -16.643 0.390 1.00 69.12 180 GLY A O 1
ATOM 1438 N N . ILE A 1 181 ? 2.063 -14.987 1.468 1.00 84.62 181 ILE A N 1
ATOM 1439 C CA . ILE A 1 181 ? 2.585 -15.832 2.541 1.00 84.62 181 ILE A CA 1
ATOM 1440 C C . ILE A 1 181 ? 1.707 -15.614 3.781 1.00 84.62 181 ILE A C 1
ATOM 1442 O O . ILE A 1 181 ? 2.085 -14.817 4.634 1.00 84.62 181 ILE A O 1
ATOM 1446 N N . PRO A 1 182 ? 0.502 -16.220 3.879 1.00 90.38 182 PRO A N 1
ATOM 1447 C CA . PRO A 1 182 ? -0.330 -16.061 5.064 1.00 90.38 182 PRO A CA 1
ATOM 1448 C C . PRO A 1 182 ? 0.393 -16.640 6.280 1.00 90.38 182 PRO A C 1
ATOM 1450 O O . PRO A 1 182 ? 0.957 -17.733 6.206 1.00 90.38 182 PRO A O 1
ATOM 1453 N N . LEU A 1 183 ? 0.368 -15.908 7.389 1.00 94.06 183 LEU A N 1
ATOM 1454 C CA . LEU A 1 183 ? 0.948 -16.352 8.655 1.00 94.06 183 LEU A CA 1
ATOM 1455 C C . LEU A 1 183 ? -0.049 -17.199 9.447 1.00 94.06 183 LEU A C 1
ATOM 1457 O O . LEU A 1 183 ? -1.263 -17.011 9.342 1.00 94.06 183 LEU A O 1
ATOM 1461 N N . THR A 1 184 ? 0.459 -18.118 10.268 1.00 94.50 184 THR A N 1
ATOM 1462 C CA . THR A 1 184 ? -0.312 -18.702 11.379 1.00 94.50 184 THR A CA 1
ATOM 1463 C C . THR A 1 184 ? -0.609 -17.619 12.422 1.00 94.50 184 THR A C 1
ATOM 1465 O O . THR A 1 184 ? 0.061 -16.584 12.406 1.00 94.50 184 THR A O 1
ATOM 1468 N N . PRO A 1 185 ? -1.601 -17.807 13.313 1.00 94.62 185 PRO A N 1
ATOM 1469 C CA . PRO A 1 185 ? -1.833 -16.884 14.426 1.00 94.62 185 PRO A CA 1
ATOM 1470 C C . PRO A 1 185 ? -0.558 -16.621 15.235 1.00 94.62 185 PRO A C 1
ATOM 1472 O O . PRO A 1 185 ? -0.169 -15.472 15.391 1.00 94.62 185 PRO A O 1
ATOM 1475 N N . GLU A 1 186 ? 0.176 -17.682 15.573 1.00 94.62 186 GLU A N 1
ATOM 1476 C CA . GLU A 1 186 ? 1.474 -17.600 16.253 1.00 94.62 186 GLU A CA 1
ATOM 1477 C C . GLU A 1 186 ? 2.482 -16.700 15.514 1.00 94.62 186 GLU A C 1
ATOM 1479 O O . GLU A 1 186 ? 3.061 -15.791 16.101 1.00 94.62 186 GLU A O 1
ATOM 1484 N N . TYR A 1 187 ? 2.681 -16.890 14.203 1.00 96.12 187 TYR A N 1
ATOM 1485 C CA . TYR A 1 187 ? 3.608 -16.040 13.446 1.00 96.12 187 TYR A CA 1
ATOM 1486 C C . TYR A 1 187 ? 3.078 -14.608 13.293 1.00 96.12 187 TYR A C 1
ATOM 1488 O O . TYR A 1 187 ? 3.867 -13.668 13.212 1.00 96.12 187 TYR A O 1
ATOM 1496 N N . ALA A 1 188 ? 1.759 -14.409 13.256 1.00 97.00 188 ALA A N 1
ATOM 1497 C CA . ALA A 1 188 ? 1.181 -13.071 13.292 1.00 97.00 188 ALA A CA 1
ATOM 1498 C C . ALA A 1 188 ? 1.504 -12.368 14.623 1.00 97.00 188 ALA A C 1
ATOM 1500 O O . ALA A 1 188 ? 1.853 -11.188 14.609 1.00 97.00 188 ALA A O 1
ATOM 1501 N N . ASP A 1 189 ? 1.482 -13.097 15.739 1.00 96.06 189 ASP A N 1
ATOM 1502 C CA . ASP A 1 189 ? 1.853 -12.575 17.056 1.00 96.06 189 ASP A CA 1
ATOM 1503 C C . ASP A 1 189 ? 3.363 -12.315 17.158 1.00 96.06 189 ASP A C 1
ATOM 1505 O O . ASP A 1 189 ? 3.762 -11.248 17.623 1.00 96.06 189 ASP A O 1
ATOM 1509 N N . TYR A 1 190 ? 4.214 -13.183 16.599 1.00 97.69 190 TYR A N 1
ATOM 1510 C CA . TYR A 1 190 ? 5.648 -12.892 16.464 1.00 97.69 190 TYR A CA 1
ATOM 1511 C C . TYR A 1 190 ? 5.905 -11.621 15.656 1.00 97.69 190 TYR A C 1
ATOM 1513 O O . TYR A 1 190 ? 6.746 -10.812 16.041 1.00 97.69 190 TYR A O 1
ATOM 1521 N N . LEU A 1 191 ? 5.171 -11.388 14.564 1.00 97.94 191 LEU A N 1
ATOM 1522 C CA . LEU A 1 191 ? 5.309 -10.151 13.793 1.00 97.94 191 LEU A CA 1
ATOM 1523 C C . LEU A 1 191 ? 4.943 -8.910 14.626 1.00 97.94 191 LEU A C 1
ATOM 1525 O O . LEU A 1 191 ? 5.609 -7.882 14.499 1.00 97.94 191 LEU A O 1
ATOM 1529 N N . LEU A 1 192 ? 3.923 -9.000 15.484 1.00 97.62 192 LEU A N 1
ATOM 1530 C CA . LEU A 1 192 ? 3.545 -7.926 16.407 1.00 97.62 192 LEU A CA 1
ATOM 1531 C C . LEU A 1 192 ? 4.602 -7.699 17.496 1.00 97.62 192 LEU A C 1
ATOM 1533 O O . LEU A 1 192 ? 4.968 -6.550 17.742 1.00 97.62 192 LEU A O 1
ATOM 1537 N N . MET A 1 193 ? 5.173 -8.766 18.062 1.00 97.50 193 MET A N 1
ATOM 1538 C CA . MET A 1 193 ? 6.334 -8.671 18.958 1.00 97.50 193 MET A CA 1
ATOM 1539 C C . MET A 1 193 ? 7.521 -7.990 18.264 1.00 97.50 193 MET A C 1
ATOM 1541 O O . MET A 1 193 ? 8.156 -7.097 18.825 1.00 97.50 193 MET A O 1
ATOM 1545 N N . GLY A 1 194 ? 7.779 -8.341 17.001 1.00 97.50 194 GLY A N 1
ATOM 1546 C CA . GLY A 1 194 ? 8.814 -7.714 16.183 1.00 97.50 194 GLY A CA 1
ATOM 1547 C C . GLY A 1 194 ? 8.578 -6.226 15.922 1.00 97.50 194 GLY A C 1
ATOM 1548 O O . GLY A 1 194 ? 9.545 -5.469 15.839 1.00 97.50 194 GLY A O 1
ATOM 1549 N N . ALA A 1 195 ? 7.320 -5.790 15.833 1.00 97.25 195 ALA A N 1
ATOM 1550 C CA . ALA A 1 195 ? 6.959 -4.376 15.725 1.00 97.25 195 ALA A CA 1
ATOM 1551 C C . ALA A 1 195 ? 7.312 -3.606 17.007 1.00 97.25 195 ALA A C 1
ATOM 1553 O O . ALA A 1 195 ? 7.896 -2.526 16.944 1.00 97.25 195 ALA A O 1
ATOM 1554 N N . LEU A 1 196 ? 7.030 -4.219 18.162 1.00 96.94 196 LEU A N 1
ATOM 1555 C CA . LEU A 1 196 ? 7.377 -3.689 19.481 1.00 96.94 196 LEU A CA 1
ATOM 1556 C C . LEU A 1 196 ? 8.871 -3.799 19.814 1.00 96.94 196 LEU A C 1
ATOM 1558 O O . LEU A 1 196 ? 9.323 -3.167 20.767 1.00 96.94 196 LEU A O 1
ATOM 1562 N N . ARG A 1 197 ? 9.633 -4.577 19.030 1.00 96.56 197 ARG A N 1
ATOM 1563 C CA . ARG A 1 197 ? 11.033 -4.955 19.293 1.00 96.56 197 ARG A CA 1
ATOM 1564 C C . ARG A 1 197 ? 11.205 -5.740 20.595 1.00 96.56 197 ARG A C 1
ATOM 1566 O O . ARG A 1 197 ? 12.195 -5.553 21.297 1.00 96.56 197 ARG A O 1
ATOM 1573 N N . VAL A 1 198 ? 10.240 -6.605 20.898 1.00 96.88 198 VAL A N 1
ATOM 1574 C CA . VAL A 1 198 ? 10.220 -7.469 22.087 1.00 96.88 198 VAL A CA 1
ATOM 1575 C C . VAL A 1 198 ? 10.571 -8.898 21.684 1.00 96.88 198 VAL A C 1
ATOM 1577 O O . VAL A 1 198 ? 9.996 -9.419 20.731 1.00 96.88 198 VAL A O 1
ATOM 1580 N N . ASP A 1 199 ? 11.503 -9.539 22.388 1.00 94.50 199 ASP A N 1
ATOM 1581 C CA . ASP A 1 199 ? 11.828 -10.958 22.189 1.00 94.50 199 ASP A CA 1
ATOM 1582 C C . ASP A 1 199 ? 11.020 -11.897 23.112 1.00 94.50 199 ASP A C 1
ATOM 1584 O O . ASP A 1 199 ? 10.202 -11.459 23.921 1.00 94.50 199 ASP A O 1
ATOM 1588 N N . LEU A 1 200 ? 11.238 -13.214 23.004 1.00 93.56 200 LEU A N 1
ATOM 1589 C CA . LEU A 1 200 ? 10.514 -14.213 23.810 1.00 93.56 200 LEU A CA 1
ATOM 1590 C C . LEU A 1 200 ? 10.833 -14.153 25.312 1.00 93.56 200 LEU A C 1
ATOM 1592 O O . LEU A 1 200 ? 10.089 -14.718 26.110 1.00 93.56 200 LEU A O 1
ATOM 1596 N N . SER A 1 201 ? 11.918 -13.483 25.707 1.00 93.56 201 SER A N 1
ATOM 1597 C CA . SER A 1 201 ? 12.254 -13.248 27.116 1.00 93.56 201 SER A CA 1
ATOM 1598 C C . SER A 1 201 ? 11.559 -12.009 27.692 1.00 93.56 201 SER A C 1
ATOM 1600 O O . SER A 1 201 ? 11.656 -11.750 28.891 1.00 93.56 201 SER A O 1
ATOM 1602 N N . GLY A 1 202 ? 10.847 -11.250 26.850 1.00 90.69 202 GLY A N 1
ATOM 1603 C CA . GLY A 1 202 ? 10.231 -9.977 27.212 1.00 90.69 202 GLY A CA 1
ATOM 1604 C C . GLY A 1 202 ? 11.204 -8.799 27.170 1.00 90.69 202 GLY A C 1
ATOM 1605 O O . GLY A 1 202 ? 10.840 -7.701 27.589 1.00 90.69 202 GLY A O 1
ATOM 1606 N N . HIS A 1 203 ? 12.430 -8.985 26.671 1.00 93.56 203 HIS A N 1
ATOM 1607 C CA . HIS A 1 203 ? 13.367 -7.882 26.510 1.00 93.56 203 HIS A CA 1
ATOM 1608 C C . HIS A 1 203 ? 12.954 -7.015 25.317 1.00 93.56 203 HIS A C 1
ATOM 1610 O O . HIS A 1 203 ? 12.876 -7.495 24.184 1.00 93.56 203 HIS A O 1
ATOM 1616 N N . GLN A 1 204 ? 12.700 -5.731 25.579 1.00 94.00 204 GLN A N 1
ATOM 1617 C CA . GLN A 1 204 ? 12.309 -4.750 24.571 1.00 94.00 204 GLN A CA 1
ATOM 1618 C C . GLN A 1 204 ? 13.481 -3.841 24.194 1.00 94.00 204 GLN A C 1
ATOM 1620 O O . GLN A 1 204 ? 14.037 -3.150 25.050 1.00 94.00 204 GLN A O 1
ATOM 1625 N N . GLN A 1 205 ? 13.829 -3.784 22.906 1.00 92.25 205 GLN A N 1
ATOM 1626 C CA . GLN A 1 205 ? 14.806 -2.807 22.421 1.00 92.25 205 GLN A CA 1
ATOM 1627 C C . GLN A 1 205 ? 14.165 -1.413 22.320 1.00 92.25 205 GLN A C 1
ATOM 1629 O O . GLN A 1 205 ? 13.055 -1.291 21.795 1.00 92.25 205 GLN A O 1
ATOM 1634 N N . PRO A 1 206 ? 14.858 -0.340 22.749 1.00 88.50 206 PRO A N 1
ATOM 1635 C CA . PRO A 1 206 ? 14.343 1.018 22.622 1.00 88.50 206 PRO A CA 1
ATOM 1636 C C . PRO A 1 206 ? 14.072 1.386 21.159 1.00 88.50 206 PRO A C 1
ATOM 1638 O O . PRO A 1 206 ? 14.989 1.468 20.340 1.00 88.50 206 PRO A O 1
ATOM 1641 N N . TYR A 1 207 ? 12.809 1.648 20.830 1.00 90.88 207 TYR A N 1
ATOM 1642 C CA . TYR A 1 207 ? 12.403 2.118 19.512 1.00 90.88 207 TYR A CA 1
ATOM 1643 C C . TYR A 1 207 ? 11.188 3.033 19.633 1.00 90.88 207 TYR A C 1
ATOM 1645 O O . TYR A 1 207 ? 10.101 2.595 19.991 1.00 90.88 207 TYR A O 1
ATOM 1653 N N . LEU A 1 208 ? 11.370 4.316 19.310 1.00 87.88 208 LEU A N 1
ATOM 1654 C CA . LEU A 1 208 ? 10.341 5.341 19.515 1.00 87.88 208 LEU A CA 1
ATOM 1655 C C . LEU A 1 208 ? 9.043 5.063 18.736 1.00 87.88 208 LEU A C 1
ATOM 1657 O O . LEU A 1 208 ? 7.973 5.459 19.177 1.00 87.88 208 LEU A O 1
ATOM 1661 N N . GLY A 1 209 ? 9.134 4.382 17.589 1.00 92.00 209 GLY A N 1
ATOM 1662 C CA . GLY A 1 209 ? 7.977 4.042 16.758 1.00 92.00 209 GLY A CA 1
ATOM 1663 C C . GLY A 1 209 ? 7.327 2.696 17.064 1.00 92.00 209 GLY A C 1
ATOM 1664 O O . GLY A 1 209 ? 6.500 2.249 16.273 1.00 92.00 209 GLY A O 1
ATOM 1665 N N . ALA A 1 210 ? 7.701 2.032 18.163 1.00 95.12 210 ALA A N 1
ATOM 1666 C CA . ALA A 1 210 ? 7.234 0.686 18.500 1.00 95.12 210 ALA A CA 1
ATOM 1667 C C . ALA A 1 210 ? 5.701 0.591 18.554 1.00 95.12 210 ALA A C 1
ATOM 1669 O O . ALA A 1 210 ? 5.116 -0.238 17.858 1.00 95.12 210 ALA A O 1
ATOM 1670 N N . ASP A 1 211 ? 5.045 1.481 19.302 1.00 96.44 211 ASP A N 1
ATOM 1671 C CA . ASP A 1 211 ? 3.585 1.454 19.470 1.00 96.44 211 ASP A CA 1
ATOM 1672 C C . ASP A 1 211 ? 2.849 1.750 18.160 1.00 96.44 211 ASP A C 1
ATOM 1674 O O . ASP A 1 211 ? 1.858 1.096 17.831 1.00 96.44 211 ASP A O 1
ATOM 1678 N N . ARG A 1 212 ? 3.367 2.694 17.363 1.00 97.12 212 ARG A N 1
ATOM 1679 C CA . ARG A 1 212 ? 2.823 3.012 16.036 1.00 97.12 212 ARG A CA 1
ATOM 1680 C C . ARG A 1 212 ? 2.912 1.808 15.108 1.00 97.12 212 ARG A C 1
ATOM 1682 O O . ARG A 1 212 ? 1.942 1.482 14.425 1.00 97.12 212 ARG A O 1
ATOM 1689 N N . ASP A 1 213 ? 4.082 1.186 15.038 1.00 97.12 213 ASP A N 1
ATOM 1690 C CA . ASP A 1 213 ? 4.343 0.058 14.150 1.00 97.12 213 ASP A CA 1
ATOM 1691 C C . ASP A 1 213 ? 3.493 -1.146 14.558 1.00 97.12 213 ASP A C 1
ATOM 1693 O O . ASP A 1 213 ? 2.863 -1.775 13.706 1.00 97.12 213 ASP A O 1
ATOM 1697 N N . HIS A 1 214 ? 3.396 -1.405 15.862 1.00 97.81 214 HIS A N 1
ATOM 1698 C CA . HIS A 1 214 ? 2.529 -2.428 16.431 1.00 97.81 214 HIS A CA 1
ATOM 1699 C C . HIS A 1 214 ? 1.059 -2.193 16.067 1.00 97.81 214 HIS A C 1
ATOM 1701 O O . HIS A 1 214 ? 0.418 -3.078 15.495 1.00 97.81 214 HIS A O 1
ATOM 1707 N N . ALA A 1 215 ? 0.543 -0.982 16.288 1.00 97.94 215 ALA A N 1
ATOM 1708 C CA . ALA A 1 215 ? -0.812 -0.598 15.905 1.00 97.94 215 ALA A CA 1
ATOM 1709 C C . ALA A 1 215 ? -1.057 -0.736 14.394 1.00 97.94 215 ALA A C 1
ATOM 1711 O O . ALA A 1 215 ? -2.111 -1.216 13.970 1.00 97.94 215 ALA A O 1
ATOM 1712 N N . LEU A 1 216 ? -0.084 -0.353 13.562 1.00 97.06 216 LEU A N 1
ATOM 1713 C CA . LEU A 1 216 ? -0.201 -0.428 12.107 1.00 97.06 216 LEU A CA 1
ATOM 1714 C C . LEU A 1 216 ? -0.294 -1.867 11.615 1.00 97.06 216 LEU A C 1
ATOM 1716 O O . LEU A 1 216 ? -1.176 -2.189 10.813 1.00 97.06 216 LEU A O 1
ATOM 1720 N N . ILE A 1 217 ? 0.605 -2.732 12.085 1.00 97.75 217 ILE A N 1
ATOM 1721 C CA . ILE A 1 217 ? 0.594 -4.152 11.730 1.00 97.75 217 ILE A CA 1
ATOM 1722 C C . ILE A 1 217 ? -0.674 -4.811 12.273 1.00 97.75 217 ILE A C 1
ATOM 1724 O O . ILE A 1 217 ? -1.330 -5.549 11.534 1.00 97.75 217 ILE A O 1
ATOM 1728 N N . SER A 1 218 ? -1.068 -4.490 13.508 1.00 97.56 218 SER A N 1
ATOM 1729 C CA . SER A 1 218 ? -2.293 -5.011 14.113 1.00 97.56 218 SER A CA 1
ATOM 1730 C C . SER A 1 218 ? -3.520 -4.641 13.282 1.00 97.56 218 SER A C 1
ATOM 1732 O O . SER A 1 218 ? -4.292 -5.520 12.908 1.00 97.56 218 SER A O 1
ATOM 1734 N N . LEU A 1 219 ? -3.659 -3.377 12.862 1.00 95.88 219 LEU A N 1
ATOM 1735 C CA . LEU A 1 219 ? -4.763 -2.949 11.999 1.00 95.88 219 LEU A CA 1
ATOM 1736 C C . LEU A 1 219 ? -4.719 -3.617 10.615 1.00 95.88 219 LEU A C 1
ATOM 1738 O O . LEU A 1 219 ? -5.764 -3.985 10.067 1.00 95.88 219 LEU A O 1
ATOM 1742 N N . ALA A 1 220 ? -3.527 -3.796 10.037 1.00 94.69 220 ALA A N 1
ATOM 1743 C CA . ALA A 1 220 ? -3.356 -4.479 8.756 1.00 94.69 220 ALA A CA 1
ATOM 1744 C C . ALA A 1 220 ? -3.808 -5.947 8.825 1.00 94.69 220 ALA A C 1
ATOM 1746 O O . ALA A 1 220 ? -4.477 -6.423 7.905 1.00 94.69 220 ALA A O 1
ATOM 1747 N N . LEU A 1 221 ? -3.492 -6.644 9.920 1.00 95.56 221 LEU A N 1
ATOM 1748 C CA . LEU A 1 221 ? -3.955 -8.005 10.203 1.00 95.56 221 LEU A CA 1
ATOM 1749 C C . LEU A 1 221 ? -5.445 -8.048 10.569 1.00 95.56 221 LEU A C 1
ATOM 1751 O O . LEU A 1 221 ? -6.129 -9.000 10.208 1.00 95.56 221 LEU A O 1
ATOM 1755 N N . ALA A 1 222 ? -5.966 -7.009 11.224 1.00 94.19 222 ALA A N 1
ATOM 1756 C CA . ALA A 1 222 ? -7.362 -6.929 11.646 1.00 94.19 222 ALA A CA 1
ATOM 1757 C C . ALA A 1 222 ? -8.336 -6.769 10.478 1.00 94.19 222 ALA A C 1
ATOM 1759 O O . ALA A 1 222 ? -9.473 -7.221 10.567 1.00 94.19 222 ALA A O 1
ATOM 1760 N N . THR A 1 223 ? -7.910 -6.079 9.417 1.00 90.44 223 THR A N 1
ATOM 1761 C CA . THR A 1 223 ? -8.803 -5.574 8.360 1.00 90.44 223 THR A CA 1
ATOM 1762 C C . THR A 1 223 ? -8.415 -6.017 6.950 1.00 90.44 223 THR A C 1
ATOM 1764 O O . THR A 1 223 ? -9.186 -5.837 6.006 1.00 90.44 223 THR A O 1
ATOM 1767 N N . GLY A 1 224 ? -7.182 -6.498 6.758 1.00 89.50 224 GLY A N 1
ATOM 1768 C CA . GLY A 1 224 ? -6.630 -6.807 5.441 1.00 89.50 224 GLY A CA 1
ATOM 1769 C C . GLY A 1 224 ? -6.593 -5.613 4.484 1.00 89.50 224 GLY A C 1
ATOM 1770 O O . GLY A 1 224 ? -6.591 -5.797 3.261 1.00 89.50 224 GLY A O 1
ATOM 1771 N N . GLN A 1 225 ? -6.607 -4.380 4.997 1.00 85.50 225 GLN A N 1
ATOM 1772 C CA . GLN A 1 225 ? -6.664 -3.188 4.159 1.00 85.50 225 GLN A CA 1
ATOM 1773 C C . GLN A 1 225 ? -5.440 -3.040 3.256 1.00 85.50 225 GLN A C 1
ATOM 1775 O O . GLN A 1 225 ? -4.318 -3.434 3.573 1.00 85.50 225 GLN A O 1
ATOM 1780 N N . ARG A 1 226 ? -5.657 -2.439 2.081 1.00 82.94 226 ARG A N 1
ATOM 1781 C CA . ARG A 1 226 ? -4.554 -2.096 1.180 1.00 82.94 226 ARG A CA 1
ATOM 1782 C C . ARG A 1 226 ? -3.709 -0.996 1.816 1.00 82.94 226 ARG A C 1
ATOM 1784 O O . ARG A 1 226 ? -4.235 -0.128 2.507 1.00 82.94 226 ARG A O 1
ATOM 1791 N N . ARG A 1 227 ? -2.418 -0.957 1.460 1.00 83.81 227 ARG A N 1
ATOM 1792 C CA . ARG A 1 227 ? -1.471 0.081 1.916 1.00 83.81 227 ARG A CA 1
ATOM 1793 C C . ARG A 1 227 ? -2.029 1.502 1.797 1.00 83.81 227 ARG A C 1
ATOM 1795 O O . ARG A 1 227 ? -1.708 2.355 2.609 1.00 83.81 227 ARG A O 1
ATOM 1802 N N . HIS A 1 228 ? -2.822 1.758 0.750 1.00 81.62 228 HIS A N 1
ATOM 1803 C CA . HIS A 1 228 ? -3.360 3.084 0.487 1.00 81.62 228 HIS A CA 1
ATOM 1804 C C . HIS A 1 228 ? -4.392 3.500 1.532 1.00 81.62 228 HIS A C 1
ATOM 1806 O O . HIS A 1 228 ? -4.358 4.631 1.995 1.00 81.62 228 HIS A O 1
ATOM 1812 N N . ASN A 1 229 ? -5.244 2.571 1.952 1.00 84.25 229 ASN A N 1
ATOM 1813 C CA . ASN A 1 229 ? -6.256 2.839 2.965 1.00 84.25 229 ASN A CA 1
ATOM 1814 C C . ASN A 1 229 ? -5.603 2.944 4.344 1.00 84.25 229 ASN A C 1
ATOM 1816 O O . ASN A 1 229 ? -5.861 3.904 5.057 1.00 84.25 229 ASN A O 1
ATOM 1820 N N . LEU A 1 230 ? -4.672 2.038 4.669 1.00 89.00 230 LEU A N 1
ATOM 1821 C CA . LEU A 1 230 ? -3.917 2.091 5.929 1.00 89.00 230 LEU A CA 1
ATOM 1822 C C . LEU A 1 230 ? -3.174 3.423 6.113 1.00 89.00 230 LEU A C 1
ATOM 1824 O O . LEU A 1 230 ? -3.159 3.970 7.206 1.00 89.00 230 LEU A O 1
ATOM 1828 N N . ALA A 1 231 ? -2.593 3.978 5.046 1.00 89.12 231 ALA A N 1
ATOM 1829 C CA . ALA A 1 231 ? -1.827 5.223 5.120 1.00 89.12 231 ALA A CA 1
ATOM 1830 C C . ALA A 1 231 ? -2.674 6.502 5.264 1.00 89.12 231 ALA A C 1
ATOM 1832 O O . ALA A 1 231 ? -2.097 7.574 5.444 1.00 89.12 231 ALA A O 1
ATOM 1833 N N . ASN A 1 232 ? -4.000 6.434 5.103 1.00 90.06 232 ASN A N 1
ATOM 1834 C CA . ASN A 1 232 ? -4.867 7.621 5.145 1.00 90.06 232 ASN A CA 1
ATOM 1835 C C . ASN A 1 232 ? -6.152 7.412 5.957 1.00 90.06 232 ASN A C 1
ATOM 1837 O O . ASN A 1 232 ? -7.058 8.241 5.859 1.00 90.06 232 ASN A O 1
ATOM 1841 N N . ILE A 1 233 ? -6.260 6.314 6.706 1.00 92.50 233 ILE A N 1
ATOM 1842 C CA . ILE A 1 233 ? -7.376 6.095 7.625 1.00 92.50 233 ILE A CA 1
ATOM 1843 C C . ILE A 1 233 ? -7.332 7.142 8.739 1.00 92.50 233 ILE A C 1
ATOM 1845 O O . ILE A 1 233 ? -6.247 7.491 9.220 1.00 92.50 233 ILE A O 1
ATOM 1849 N N . THR A 1 234 ? -8.497 7.661 9.118 1.00 94.44 234 THR A N 1
ATOM 1850 C CA . THR A 1 234 ? -8.628 8.641 10.198 1.00 94.44 234 THR A CA 1
ATOM 1851 C C . THR A 1 234 ? -9.049 7.988 11.509 1.00 94.44 234 THR A C 1
ATOM 1853 O O . THR A 1 234 ? -9.617 6.895 11.522 1.00 94.44 234 THR A O 1
ATOM 1856 N N . THR A 1 235 ? -8.784 8.661 12.627 1.00 95.31 235 THR A N 1
ATOM 1857 C CA . THR A 1 235 ? -9.246 8.232 13.959 1.00 95.31 235 THR A CA 1
ATOM 1858 C C . THR A 1 235 ? -10.770 8.124 14.032 1.00 95.31 235 THR A C 1
ATOM 1860 O O . THR A 1 235 ? -11.289 7.258 14.732 1.00 95.31 235 THR A O 1
ATOM 1863 N N . HIS A 1 236 ? -11.490 8.937 13.251 1.00 93.81 236 HIS A N 1
ATOM 1864 C CA . HIS A 1 236 ? -12.952 8.898 13.142 1.00 93.81 236 HIS A CA 1
ATOM 1865 C C . HIS A 1 236 ? -13.474 7.632 12.467 1.00 93.81 236 HIS A C 1
ATOM 1867 O O . HIS A 1 236 ? -14.566 7.181 12.791 1.00 93.81 236 HIS A O 1
ATOM 1873 N N . GLU A 1 237 ? -12.721 7.044 11.537 1.00 91.38 237 GLU A N 1
ATOM 1874 C CA . GLU A 1 237 ? -13.128 5.833 10.811 1.00 91.38 237 GLU A CA 1
ATOM 1875 C C . GLU A 1 237 ? -12.872 4.541 11.595 1.00 91.38 237 GLU A C 1
ATOM 1877 O O . GLU A 1 237 ? -13.373 3.481 11.207 1.00 91.38 237 GLU A O 1
ATOM 1882 N N . LEU A 1 238 ? -12.096 4.602 12.683 1.00 92.38 238 LEU A N 1
ATOM 1883 C CA . LEU A 1 238 ? -11.764 3.420 13.466 1.00 92.38 238 LEU A CA 1
ATOM 1884 C C . LEU A 1 238 ? -13.011 2.864 14.177 1.00 92.38 238 LEU A C 1
ATOM 1886 O O . LEU A 1 238 ? -13.718 3.595 14.884 1.00 92.38 238 LEU A O 1
ATOM 1890 N N . PRO A 1 239 ? -13.292 1.555 14.044 1.00 90.81 239 PRO A N 1
ATOM 1891 C CA . PRO A 1 239 ? -14.326 0.921 14.844 1.00 90.81 239 PRO A CA 1
ATOM 1892 C C . PRO A 1 239 ? -13.935 0.945 16.325 1.00 90.81 239 PRO A C 1
ATOM 1894 O O . PRO A 1 239 ? -12.774 0.735 16.687 1.00 90.81 239 PRO A O 1
ATOM 1897 N N . ARG A 1 240 ? -14.921 1.174 17.196 1.00 89.31 240 ARG A N 1
ATOM 1898 C CA . ARG A 1 240 ? -14.744 1.013 18.643 1.00 89.31 240 ARG A CA 1
ATOM 1899 C C . ARG A 1 240 ? -14.647 -0.470 18.992 1.00 89.31 240 ARG A C 1
ATOM 1901 O O . ARG A 1 240 ? -15.237 -1.307 18.310 1.00 89.31 240 ARG A O 1
ATOM 1908 N N . ILE A 1 241 ? -13.913 -0.772 20.059 1.00 89.06 241 ILE A N 1
ATOM 1909 C CA . ILE A 1 241 ? -13.783 -2.136 20.573 1.00 89.06 241 ILE A CA 1
ATOM 1910 C C . ILE A 1 241 ? -15.162 -2.613 21.038 1.00 89.06 241 ILE A C 1
ATOM 1912 O O . ILE A 1 241 ? -15.856 -1.930 21.789 1.00 89.06 241 ILE A O 1
ATOM 1916 N N . SER A 1 242 ? -15.564 -3.776 20.539 1.00 87.31 242 SER A N 1
ATOM 1917 C CA . SER A 1 242 ? -16.841 -4.434 20.812 1.00 87.31 242 SER A CA 1
ATOM 1918 C C . SER A 1 242 ? -16.596 -5.724 21.603 1.00 87.31 242 SER A C 1
ATOM 1920 O O . SER A 1 242 ? -15.551 -6.348 21.425 1.00 87.31 242 SER A O 1
ATOM 1922 N N . PRO A 1 243 ? -17.542 -6.192 22.438 1.00 85.44 243 PRO A N 1
ATOM 1923 C CA . PRO A 1 243 ? -17.457 -7.533 23.021 1.00 85.44 243 PRO A CA 1
ATOM 1924 C C . PRO A 1 243 ? -17.582 -8.645 21.965 1.00 85.44 243 PRO A C 1
ATOM 1926 O O . PRO A 1 243 ? -17.266 -9.799 22.238 1.00 85.44 243 PRO A O 1
ATOM 1929 N N . LEU A 1 244 ? -18.060 -8.320 20.759 1.00 87.44 244 LEU A N 1
ATOM 1930 C CA . LEU A 1 244 ? -18.136 -9.268 19.654 1.00 87.44 244 LEU A CA 1
ATOM 1931 C C . LEU A 1 244 ? -16.749 -9.479 19.030 1.00 87.44 244 LEU A C 1
ATOM 1933 O O . LEU A 1 244 ? -16.005 -8.510 18.845 1.00 87.44 244 LEU A O 1
ATOM 1937 N N . PRO A 1 245 ? -16.420 -10.708 18.587 1.00 88.56 245 PRO A N 1
ATOM 1938 C CA . PRO A 1 245 ? -15.113 -11.014 18.000 1.00 88.56 245 PRO A CA 1
ATOM 1939 C C . PRO A 1 245 ? -14.854 -10.258 16.689 1.00 88.56 245 PRO A C 1
ATOM 1941 O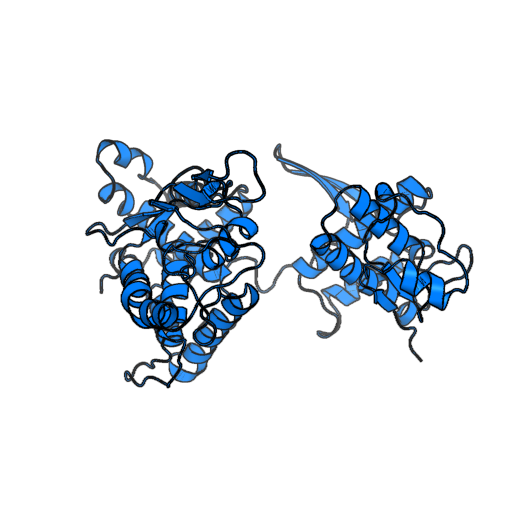 O . PRO A 1 245 ? -13.707 -10.162 16.246 1.00 88.56 245 PRO A O 1
ATOM 1944 N N . ILE A 1 246 ? -15.912 -9.715 16.076 1.00 88.25 246 ILE A N 1
ATOM 1945 C CA . ILE A 1 246 ? -15.867 -8.986 14.815 1.00 88.25 246 ILE A CA 1
ATOM 1946 C C . ILE A 1 246 ? -16.568 -7.637 14.950 1.00 88.25 246 ILE A C 1
ATOM 1948 O O . ILE A 1 246 ? -17.702 -7.545 15.417 1.00 88.25 246 ILE A O 1
ATOM 1952 N N . SER A 1 247 ? -15.886 -6.603 14.477 1.00 89.19 247 SER A N 1
ATOM 1953 C CA . SER A 1 247 ? -16.398 -5.248 14.304 1.00 89.19 247 SER A CA 1
ATOM 1954 C C . SER A 1 247 ? -16.547 -4.935 12.815 1.00 89.19 247 SER A C 1
ATOM 1956 O O . SER A 1 247 ? -16.045 -5.664 11.960 1.00 89.19 247 SER A O 1
ATOM 1958 N N . THR A 1 248 ? -17.230 -3.846 12.478 1.00 85.62 248 THR A N 1
ATOM 1959 C CA . THR A 1 248 ? -17.388 -3.401 11.086 1.00 85.62 248 THR A CA 1
ATOM 1960 C C . THR A 1 248 ? -16.758 -2.036 10.885 1.00 85.62 248 THR A C 1
ATOM 1962 O O . THR A 1 248 ? -16.959 -1.140 11.702 1.00 85.62 248 THR A O 1
ATOM 1965 N N . MET A 1 249 ? -16.047 -1.860 9.777 1.00 84.81 249 MET A N 1
ATOM 1966 C CA . MET A 1 249 ? -15.391 -0.604 9.421 1.00 84.81 249 MET A CA 1
ATOM 1967 C C . MET A 1 249 ? -15.733 -0.217 7.988 1.00 84.81 249 MET A C 1
ATOM 1969 O O . MET A 1 249 ? -15.643 -1.036 7.071 1.00 84.81 249 MET A O 1
ATOM 1973 N N . ARG A 1 250 ? -16.079 1.051 7.771 1.00 76.56 250 ARG A N 1
ATOM 1974 C CA . ARG A 1 250 ? -16.230 1.582 6.415 1.00 76.56 250 ARG A CA 1
ATOM 1975 C C . ARG A 1 250 ? -14.868 1.807 5.795 1.00 76.56 250 ARG A C 1
ATOM 1977 O O . ARG A 1 250 ? -13.989 2.410 6.394 1.00 76.56 250 ARG A O 1
ATOM 1984 N N . VAL A 1 251 ? -14.707 1.315 4.578 1.00 69.56 251 VAL A N 1
ATOM 1985 C CA . VAL A 1 251 ? -13.456 1.429 3.840 1.00 69.56 251 VAL A CA 1
ATOM 1986 C C . VAL A 1 251 ? -13.613 2.503 2.788 1.00 69.56 251 VAL A C 1
ATOM 1988 O O . VAL A 1 251 ? -14.601 2.520 2.060 1.00 69.56 251 VAL A O 1
ATOM 1991 N N . ALA A 1 252 ? -12.604 3.356 2.659 1.00 60.12 252 ALA A N 1
ATOM 1992 C CA . ALA A 1 252 ? -12.603 4.433 1.680 1.00 60.12 252 ALA A CA 1
ATOM 1993 C C . ALA A 1 252 ? -12.492 3.981 0.209 1.00 60.12 252 ALA A C 1
ATOM 1995 O O . ALA A 1 252 ? -12.433 4.804 -0.698 1.00 60.12 252 ALA A O 1
ATOM 1996 N N . ASP A 1 253 ? -12.396 2.675 -0.037 1.00 57.97 253 ASP A N 1
ATOM 1997 C CA . ASP A 1 253 ? -12.130 2.112 -1.354 1.00 57.97 253 ASP A CA 1
ATOM 1998 C C . ASP A 1 253 ? -13.454 1.771 -2.045 1.00 57.97 253 ASP A C 1
ATOM 2000 O O . ASP A 1 253 ? -14.196 0.894 -1.592 1.00 57.97 253 ASP A O 1
ATOM 2004 N N . GLN A 1 254 ? -13.725 2.450 -3.167 1.00 44.22 254 GLN A N 1
ATOM 2005 C CA . GLN A 1 254 ? -14.930 2.293 -3.998 1.00 44.22 254 GLN A CA 1
ATOM 2006 C C . GLN A 1 254 ? -15.162 0.852 -4.486 1.00 44.22 254 GLN A C 1
ATOM 2008 O O . GLN A 1 254 ? -16.235 0.528 -4.992 1.00 44.22 254 GLN A O 1
ATOM 2013 N N . ILE A 1 255 ? -14.157 -0.020 -4.371 1.00 40.78 255 ILE A N 1
ATOM 2014 C CA . ILE A 1 255 ? -14.219 -1.406 -4.841 1.00 40.78 255 ILE A CA 1
ATOM 2015 C C . ILE A 1 255 ? -14.912 -2.327 -3.815 1.00 40.78 255 ILE A C 1
ATOM 2017 O O . ILE A 1 255 ? -15.478 -3.357 -4.187 1.00 40.78 255 ILE A O 1
ATOM 2021 N N . THR A 1 256 ? -14.907 -1.977 -2.527 1.00 46.62 256 THR A N 1
ATOM 2022 C CA . THR A 1 256 ? -15.593 -2.749 -1.477 1.00 46.62 256 THR A CA 1
ATOM 2023 C C . THR A 1 256 ? -17.080 -2.392 -1.437 1.00 46.62 256 THR A C 1
ATOM 2025 O O . THR A 1 256 ? -17.451 -1.272 -1.098 1.00 46.62 256 THR A O 1
ATOM 2028 N N . LYS A 1 257 ? -17.960 -3.344 -1.781 1.00 44.53 257 LYS A N 1
ATOM 2029 C CA . LYS A 1 257 ? -19.415 -3.178 -1.630 1.00 44.53 257 LYS A CA 1
ATOM 2030 C C . LYS A 1 257 ? -19.802 -3.404 -0.162 1.00 44.53 257 LYS A C 1
ATOM 2032 O O . LYS A 1 257 ? -20.128 -4.520 0.218 1.00 44.53 257 LYS A O 1
ATOM 2037 N N . GLY A 1 258 ? -19.782 -2.348 0.650 1.00 59.97 258 GLY A N 1
ATOM 2038 C CA . GLY A 1 258 ? -20.226 -2.379 2.052 1.00 59.97 258 GLY A CA 1
ATOM 2039 C C . GLY A 1 258 ? -19.096 -2.272 3.079 1.00 59.97 258 GLY A C 1
ATOM 2040 O O . GLY A 1 258 ? -17.969 -1.913 2.743 1.00 59.97 258 GLY A O 1
ATOM 2041 N N . ASP A 1 259 ? -19.425 -2.545 4.344 1.00 72.50 259 ASP A N 1
ATOM 2042 C CA . ASP A 1 259 ? -18.490 -2.437 5.468 1.00 72.50 259 ASP A CA 1
ATOM 2043 C C . ASP A 1 259 ? -17.537 -3.653 5.501 1.00 72.50 259 ASP A C 1
ATOM 2045 O O . ASP A 1 259 ? -17.958 -4.796 5.301 1.00 72.50 259 ASP A O 1
ATOM 2049 N N . ALA A 1 260 ? -16.250 -3.421 5.766 1.00 79.06 260 ALA A N 1
ATOM 2050 C CA . ALA A 1 260 ? -15.277 -4.487 5.989 1.00 79.06 260 ALA A CA 1
ATOM 2051 C C . ALA A 1 260 ? -15.439 -5.089 7.387 1.00 79.06 260 ALA A C 1
ATOM 2053 O O . ALA A 1 260 ? -15.699 -4.371 8.356 1.00 79.06 260 ALA A O 1
ATOM 2054 N N . LEU A 1 261 ? -15.235 -6.404 7.489 1.00 87.06 261 LEU A N 1
ATOM 2055 C CA . LEU A 1 261 ? -15.172 -7.096 8.772 1.00 87.06 261 LEU A CA 1
ATOM 2056 C C . LEU A 1 261 ? -13.804 -6.875 9.416 1.00 87.06 261 LEU A C 1
ATOM 2058 O O . LEU A 1 261 ? -12.778 -6.904 8.737 1.00 87.06 261 LEU A O 1
ATOM 2062 N N . VAL A 1 262 ? -13.780 -6.676 10.725 1.00 90.38 262 VAL A N 1
ATOM 2063 C CA . VAL A 1 262 ? -12.568 -6.359 11.477 1.00 90.38 262 VAL A CA 1
ATOM 2064 C C . VAL A 1 262 ? -12.441 -7.299 12.657 1.00 90.38 262 VAL A C 1
ATOM 2066 O O . VAL A 1 262 ? -13.368 -7.387 13.453 1.00 90.38 262 VAL A O 1
ATOM 2069 N N . PHE A 1 263 ? -11.301 -7.969 12.807 1.00 93.00 263 PHE A N 1
ATOM 2070 C CA . PHE A 1 263 ? -11.026 -8.758 14.007 1.00 93.00 263 PHE A CA 1
ATOM 2071 C C . PHE A 1 263 ? -10.885 -7.842 15.224 1.00 93.00 263 PHE A C 1
ATOM 2073 O O . PHE A 1 263 ? -9.895 -7.122 15.354 1.00 93.00 263 PHE A O 1
ATOM 2080 N N . THR A 1 264 ? -11.875 -7.867 16.118 1.00 93.56 264 THR A N 1
ATOM 2081 C CA . THR A 1 264 ? -11.986 -6.888 17.206 1.00 93.56 264 THR A CA 1
ATOM 2082 C C . THR A 1 264 ? -10.811 -6.953 18.178 1.00 93.56 264 THR A C 1
ATOM 2084 O O . THR A 1 264 ? -10.326 -5.909 18.600 1.00 93.56 264 THR A O 1
ATOM 2087 N N . HIS A 1 265 ? -10.292 -8.149 18.478 1.00 93.69 265 HIS A N 1
ATOM 2088 C CA . HIS A 1 265 ? -9.165 -8.326 19.407 1.00 93.69 265 HIS A CA 1
ATOM 2089 C C . HIS A 1 265 ? -7.899 -7.564 18.976 1.00 93.69 265 HIS A C 1
ATOM 2091 O O . HIS A 1 265 ? -7.118 -7.124 19.813 1.00 93.69 265 HIS A O 1
ATOM 2097 N N . ARG A 1 266 ? -7.709 -7.345 17.669 1.00 95.50 266 ARG A N 1
ATOM 2098 C CA . ARG A 1 266 ? -6.566 -6.595 17.128 1.00 95.50 266 ARG A CA 1
ATOM 2099 C C . ARG A 1 266 ? -6.725 -5.075 17.270 1.00 95.50 266 ARG A C 1
ATOM 2101 O O . ARG A 1 266 ? -5.742 -4.349 17.129 1.00 95.50 266 ARG A O 1
ATOM 2108 N N . LEU A 1 267 ? -7.932 -4.573 17.548 1.00 95.81 267 LEU A N 1
ATOM 2109 C CA . LEU A 1 267 ? -8.188 -3.136 17.701 1.00 95.81 267 LEU A CA 1
ATOM 2110 C C . LEU A 1 267 ? -7.628 -2.560 19.000 1.00 95.81 267 LEU A C 1
ATOM 2112 O O . LEU A 1 267 ? -7.401 -1.355 19.041 1.00 95.81 267 LEU A O 1
ATOM 2116 N N . GLN A 1 268 ? -7.377 -3.390 20.019 1.00 95.81 268 GLN A N 1
ATOM 2117 C CA . GLN A 1 268 ? -6.824 -2.927 21.294 1.00 95.81 268 GLN A CA 1
ATOM 2118 C C . GLN A 1 268 ? -5.495 -2.196 21.083 1.00 95.81 268 GLN A C 1
ATOM 2120 O O . GLN A 1 268 ? -5.402 -1.016 21.391 1.00 95.81 268 GLN A O 1
ATOM 2125 N N . ALA A 1 269 ? -4.542 -2.828 20.390 1.00 96.12 269 ALA A N 1
ATOM 2126 C CA . ALA A 1 269 ? -3.256 -2.213 20.055 1.00 96.12 269 ALA A CA 1
ATOM 2127 C C . ALA A 1 269 ? -3.388 -0.894 19.268 1.00 96.12 269 ALA A C 1
ATOM 2129 O O . ALA A 1 269 ? -2.537 -0.015 19.369 1.00 96.12 269 ALA A O 1
ATOM 2130 N N . VAL A 1 270 ? -4.448 -0.749 18.463 1.00 97.56 270 VAL A N 1
ATOM 2131 C CA . VAL A 1 270 ? -4.692 0.467 17.675 1.00 97.56 270 VAL A CA 1
ATOM 2132 C C . VAL A 1 270 ? -5.175 1.601 18.571 1.00 97.56 270 VAL A C 1
ATOM 2134 O O . VAL A 1 270 ? -4.657 2.710 18.467 1.00 97.56 270 VAL A O 1
ATOM 2137 N N . TRP A 1 271 ? -6.146 1.329 19.445 1.00 97.56 271 TRP A N 1
ATOM 2138 C CA . TRP A 1 271 ? -6.658 2.323 20.387 1.00 97.56 271 TRP A CA 1
ATOM 2139 C C . TRP A 1 271 ? -5.629 2.674 21.461 1.00 97.56 271 TRP A C 1
ATOM 2141 O O . TRP A 1 271 ? -5.473 3.853 21.745 1.00 97.56 271 TRP A O 1
ATOM 2151 N N . ASP A 1 272 ? -4.832 1.714 21.935 1.00 96.81 272 ASP A N 1
ATOM 2152 C CA . ASP A 1 272 ? -3.722 1.984 22.857 1.00 96.81 272 ASP A CA 1
ATOM 2153 C C . ASP A 1 272 ? -2.723 2.979 22.250 1.00 96.81 272 ASP A C 1
ATOM 2155 O O . ASP A 1 272 ? -2.293 3.918 22.914 1.00 96.81 272 ASP A O 1
ATOM 2159 N N . TYR A 1 273 ? -2.388 2.835 20.965 1.00 98.00 273 TYR A N 1
ATOM 2160 C CA . TYR A 1 273 ? -1.558 3.819 20.272 1.00 98.00 273 TYR A CA 1
ATOM 2161 C C . TYR A 1 273 ? -2.259 5.179 20.128 1.00 98.00 273 TYR A C 1
ATOM 2163 O O . TYR A 1 273 ? -1.633 6.213 20.365 1.00 98.00 273 TYR A O 1
ATOM 2171 N N . VAL A 1 274 ? -3.537 5.191 19.729 1.00 97.69 274 VAL A N 1
ATOM 2172 C CA . VAL A 1 274 ? -4.312 6.427 19.510 1.00 97.69 274 VAL A CA 1
ATOM 2173 C C . VAL A 1 274 ? -4.454 7.242 20.794 1.00 97.69 274 VAL A C 1
ATOM 2175 O O . VAL A 1 274 ? -4.249 8.455 20.754 1.00 97.69 274 VAL A O 1
ATOM 2178 N N . ASP A 1 275 ? -4.769 6.579 21.903 1.00 97.06 275 ASP A N 1
ATOM 2179 C CA . ASP A 1 275 ? -5.071 7.211 23.186 1.00 97.06 275 ASP A CA 1
ATOM 2180 C C . ASP A 1 275 ? -3.798 7.591 23.967 1.00 97.06 275 ASP A C 1
ATOM 2182 O O . ASP A 1 275 ? -3.855 8.471 24.822 1.00 97.06 275 ASP A O 1
ATOM 2186 N N . ASN A 1 276 ? -2.645 6.983 23.646 1.00 96.69 276 ASN A N 1
ATOM 2187 C CA . ASN A 1 276 ? -1.360 7.254 24.301 1.00 96.69 276 ASN A CA 1
ATOM 2188 C C . ASN A 1 276 ? -0.359 7.932 23.348 1.00 96.69 276 ASN A C 1
ATOM 2190 O O . ASN A 1 276 ? -0.426 9.141 23.131 1.00 96.69 276 ASN A O 1
ATOM 2194 N N . ALA A 1 277 ? 0.566 7.174 22.747 1.00 96.06 277 ALA A N 1
ATOM 2195 C CA . ALA A 1 277 ? 1.702 7.720 21.998 1.00 96.06 277 ALA A CA 1
ATOM 2196 C C . ALA A 1 277 ? 1.289 8.705 20.889 1.00 96.06 277 ALA A C 1
ATOM 2198 O O . ALA A 1 277 ? 1.942 9.729 20.680 1.00 96.06 277 ALA A O 1
ATOM 2199 N N . ARG A 1 278 ? 0.181 8.444 20.184 1.00 97.00 278 ARG A N 1
ATOM 2200 C CA . ARG A 1 278 ? -0.353 9.379 19.189 1.00 97.00 278 ARG A CA 1
ATOM 2201 C C . ARG A 1 278 ? -0.868 10.663 19.835 1.00 97.00 278 ARG A C 1
ATOM 2203 O O . ARG A 1 278 ? -0.568 11.732 19.311 1.00 97.00 278 ARG A O 1
ATOM 2210 N N . ALA A 1 279 ? -1.622 10.565 20.930 1.00 96.25 279 ALA A N 1
ATOM 2211 C CA . ALA A 1 279 ? -2.140 11.721 21.657 1.00 96.25 279 ALA A CA 1
ATOM 2212 C C . ALA A 1 279 ? -1.000 12.638 22.136 1.00 96.25 279 ALA A C 1
ATOM 2214 O O . ALA A 1 279 ? -1.078 13.856 21.970 1.00 96.25 279 ALA A O 1
ATOM 2215 N N . GLU A 1 280 ? 0.104 12.062 22.626 1.00 95.44 280 GLU A N 1
ATOM 2216 C CA . GLU A 1 280 ? 1.317 12.810 22.990 1.00 95.44 280 GLU A CA 1
ATOM 2217 C C . GLU A 1 280 ? 1.955 13.523 21.788 1.00 95.44 280 GLU A C 1
ATOM 2219 O O . GLU A 1 280 ? 2.358 14.685 21.887 1.00 95.44 280 GLU A O 1
ATOM 2224 N N . ILE A 1 281 ? 2.035 12.847 20.635 1.00 94.94 281 ILE A N 1
ATOM 2225 C CA . ILE A 1 281 ? 2.549 13.437 19.392 1.00 94.94 281 ILE A CA 1
ATOM 2226 C C . ILE A 1 281 ? 1.673 14.620 18.967 1.00 94.94 281 ILE A C 1
ATOM 2228 O O . ILE A 1 281 ? 2.199 15.691 18.659 1.00 94.94 281 ILE A O 1
ATOM 2232 N N . THR A 1 282 ? 0.348 14.460 18.967 1.00 95.75 282 THR A N 1
ATOM 2233 C CA . THR A 1 282 ? -0.579 15.523 18.555 1.00 95.75 282 THR A CA 1
ATOM 2234 C C . THR A 1 282 ? -0.633 16.682 19.545 1.00 95.75 282 THR A C 1
ATOM 2236 O O . THR A 1 282 ? -0.845 17.809 19.124 1.00 95.75 282 THR A O 1
ATOM 2239 N N . ALA A 1 283 ? -0.376 16.446 20.834 1.00 94.69 283 ALA A N 1
ATOM 2240 C CA . ALA A 1 283 ? -0.332 17.509 21.839 1.00 94.69 283 ALA A CA 1
ATOM 2241 C C . ALA A 1 283 ? 0.891 18.435 21.692 1.00 94.69 283 ALA A C 1
ATOM 2243 O O . ALA A 1 283 ? 0.836 19.596 22.095 1.00 94.69 283 ALA A O 1
ATOM 2244 N N . ARG A 1 284 ? 2.002 17.937 21.128 1.00 93.44 284 ARG A N 1
ATOM 2245 C CA . ARG A 1 284 ? 3.266 18.690 20.998 1.00 93.44 284 ARG A CA 1
ATOM 2246 C C . ARG A 1 284 ? 3.571 19.194 19.586 1.00 93.44 284 ARG A C 1
ATOM 2248 O O . ARG A 1 284 ? 4.583 19.863 19.393 1.00 93.44 284 ARG A O 1
ATOM 2255 N N . THR A 1 285 ? 2.758 18.834 18.596 1.00 92.31 285 THR A N 1
ATOM 2256 C CA . THR A 1 285 ? 2.977 19.187 17.186 1.00 92.31 285 THR A CA 1
ATOM 2257 C C . THR A 1 285 ? 1.733 19.827 16.586 1.00 92.31 285 THR A C 1
ATOM 2259 O O . THR A 1 285 ? 0.621 19.626 17.060 1.00 92.31 285 THR A O 1
ATOM 2262 N N . THR A 1 286 ? 1.912 20.607 15.524 1.00 93.50 286 THR A N 1
ATOM 2263 C CA . THR A 1 286 ? 0.806 21.218 14.780 1.00 93.50 286 THR A CA 1
ATOM 2264 C C . THR A 1 286 ? 0.917 20.807 13.322 1.00 93.50 286 THR A C 1
ATOM 2266 O O . THR A 1 286 ? 1.974 20.950 12.707 1.00 93.50 286 THR A O 1
ATOM 2269 N N . TYR A 1 287 ? -0.172 20.289 12.763 1.00 95.81 287 TYR A N 1
ATOM 2270 C CA . TYR A 1 287 ? -0.202 19.777 11.405 1.00 95.81 287 TYR A CA 1
ATOM 2271 C C . TYR A 1 287 ? -0.599 20.866 10.405 1.00 95.81 287 TYR A C 1
ATOM 2273 O O . TYR A 1 287 ? -1.751 21.292 10.358 1.00 95.81 287 TYR A O 1
ATOM 2281 N N . MET A 1 288 ? 0.355 21.295 9.574 1.00 93.25 288 MET A N 1
ATOM 2282 C CA . MET A 1 288 ? 0.187 22.402 8.622 1.00 93.25 288 MET A CA 1
ATOM 2283 C C . MET A 1 288 ? 0.372 21.936 7.165 1.00 93.25 288 MET A C 1
ATOM 2285 O O . MET A 1 288 ? 1.402 22.222 6.551 1.00 93.25 288 MET A O 1
ATOM 2289 N N . PRO A 1 289 ? -0.590 21.193 6.584 1.00 93.50 289 PRO A N 1
ATOM 2290 C CA . PRO A 1 289 ? -0.515 20.783 5.186 1.00 93.50 289 PRO A CA 1
ATOM 2291 C C . PRO A 1 289 ? -0.698 21.972 4.234 1.00 93.50 289 PRO A C 1
ATOM 2293 O O . PRO A 1 289 ? -1.275 23.002 4.585 1.00 93.50 289 PRO A O 1
ATOM 2296 N N . GLU A 1 290 ? -0.273 21.806 2.981 1.00 91.00 290 GLU A N 1
ATOM 2297 C CA . GLU A 1 290 ? -0.549 22.790 1.933 1.00 91.00 290 GLU A CA 1
ATOM 2298 C C . GLU A 1 290 ? -2.070 22.937 1.723 1.00 91.00 290 GLU A C 1
ATOM 2300 O O . GLU A 1 290 ? -2.770 21.953 1.466 1.00 91.00 290 GLU A O 1
ATOM 2305 N N . ARG A 1 291 ? -2.579 24.176 1.811 1.00 90.75 291 ARG A N 1
ATOM 2306 C CA . ARG A 1 291 ? -4.011 24.523 1.700 1.00 90.75 291 ARG A CA 1
ATOM 2307 C C . ARG A 1 291 ? -4.885 23.707 2.674 1.00 90.75 291 ARG A C 1
ATOM 2309 O O . ARG A 1 291 ? -5.672 22.869 2.219 1.00 90.75 291 ARG A O 1
ATOM 2316 N N . PRO A 1 292 ? -4.768 23.920 3.992 1.00 94.31 292 PRO A N 1
ATOM 2317 C CA . PRO A 1 292 ? -5.469 23.113 4.986 1.00 94.31 292 PRO A CA 1
ATOM 2318 C C . PRO A 1 292 ? -6.996 23.210 4.847 1.00 94.31 292 PRO A C 1
ATOM 2320 O O . PRO A 1 292 ? -7.540 24.243 4.461 1.00 94.31 292 PRO A O 1
ATOM 2323 N N . LEU A 1 293 ? -7.679 22.113 5.170 1.00 96.00 293 LEU A N 1
ATOM 2324 C CA . LEU A 1 293 ? -9.133 21.988 5.225 1.00 96.00 293 LEU A CA 1
ATOM 2325 C C . LEU A 1 293 ? -9.533 21.738 6.679 1.00 96.00 293 LEU A C 1
ATOM 2327 O O . LEU A 1 293 ? -9.325 20.645 7.207 1.00 96.00 293 LEU A O 1
ATOM 2331 N N . ARG A 1 294 ? -10.080 22.749 7.350 1.00 95.81 294 ARG A N 1
ATOM 2332 C CA . ARG A 1 294 ? -10.389 22.649 8.779 1.00 95.81 294 ARG A CA 1
ATOM 2333 C C . ARG A 1 294 ? -11.628 21.791 9.003 1.00 95.81 294 ARG A C 1
ATOM 2335 O O . ARG A 1 294 ? -12.690 22.100 8.468 1.00 95.81 294 ARG A O 1
ATOM 2342 N N . ILE A 1 295 ? -11.512 20.737 9.803 1.00 97.06 295 ILE A N 1
ATOM 2343 C CA . ILE A 1 295 ? -12.654 19.929 10.232 1.00 97.06 295 ILE A CA 1
ATOM 2344 C C . ILE A 1 295 ? -13.506 20.758 11.195 1.00 97.06 295 ILE A C 1
ATOM 2346 O O . ILE A 1 295 ? -13.002 21.360 12.141 1.00 97.06 295 ILE A O 1
ATOM 2350 N N . LEU A 1 296 ? -14.811 20.776 10.939 1.00 95.88 296 LEU A N 1
ATOM 2351 C CA . LEU A 1 296 ? -15.817 21.361 11.824 1.00 95.88 296 LEU A CA 1
ATOM 2352 C C . LEU A 1 296 ? -16.508 20.284 12.657 1.00 95.88 296 LEU A C 1
ATOM 2354 O O . LEU A 1 296 ? -16.796 20.488 13.830 1.00 95.88 296 LEU A O 1
ATOM 2358 N N . GLU A 1 297 ? -16.803 19.150 12.025 1.00 95.62 297 GLU A N 1
ATOM 2359 C CA . GLU A 1 297 ? -17.506 18.025 12.630 1.00 95.62 297 GLU A CA 1
ATOM 2360 C C . GLU A 1 297 ? -17.163 16.754 11.849 1.00 95.62 297 GLU A C 1
ATOM 2362 O O . GLU A 1 297 ? -17.096 16.771 10.616 1.00 95.62 297 GLU A O 1
ATOM 2367 N N . ALA A 1 298 ? -16.961 15.643 12.545 1.00 94.50 298 ALA A N 1
ATOM 2368 C CA . ALA A 1 298 ? -16.728 14.350 11.925 1.00 94.50 298 ALA A CA 1
ATOM 2369 C C . ALA A 1 298 ? -17.380 13.237 12.749 1.00 94.50 298 ALA A C 1
ATOM 2371 O O . ALA A 1 298 ? -17.417 13.286 13.975 1.00 94.50 298 ALA A O 1
ATOM 2372 N N . ASP A 1 299 ? -17.898 12.232 12.050 1.00 91.56 299 ASP A N 1
ATOM 2373 C CA . ASP A 1 299 ? -18.386 10.985 12.629 1.00 91.56 299 ASP A CA 1
ATOM 2374 C C . ASP A 1 299 ? -17.770 9.792 11.870 1.00 91.56 299 ASP A C 1
ATOM 2376 O O . ASP A 1 299 ? -16.965 9.963 10.952 1.00 91.56 299 ASP A O 1
ATOM 2380 N N . GLN A 1 300 ? -18.155 8.559 12.212 1.00 87.50 300 GLN A N 1
ATOM 2381 C CA . GLN A 1 300 ? -17.634 7.351 11.549 1.00 87.50 300 GLN A CA 1
ATOM 2382 C C . GLN A 1 300 ? -17.957 7.246 10.048 1.00 87.50 300 GLN A C 1
ATOM 2384 O O . GLN A 1 300 ? -17.395 6.410 9.341 1.00 87.50 300 GLN A O 1
ATOM 2389 N N . LYS A 1 301 ? -18.897 8.042 9.535 1.00 85.75 301 LYS A N 1
ATOM 2390 C CA . LYS A 1 301 ? -19.398 7.959 8.158 1.00 85.75 301 LYS A CA 1
ATOM 2391 C C . LYS A 1 301 ? -18.980 9.152 7.314 1.00 85.75 301 LYS A C 1
ATOM 2393 O O . LYS A 1 301 ? -18.736 8.976 6.118 1.00 85.75 301 LYS A O 1
ATOM 2398 N N . ARG A 1 302 ? -18.951 10.347 7.896 1.00 92.12 302 ARG A N 1
ATOM 2399 C CA . ARG A 1 302 ? -18.808 11.612 7.176 1.00 92.12 302 ARG A CA 1
ATOM 2400 C C . ARG A 1 302 ? -17.918 12.598 7.911 1.00 92.12 302 ARG A C 1
ATOM 2402 O O . ARG A 1 302 ? -17.796 12.580 9.130 1.00 92.12 302 ARG A O 1
ATOM 2409 N N . VAL A 1 303 ? -17.375 13.511 7.120 1.00 94.88 303 VAL A N 1
ATOM 2410 C CA . VAL A 1 303 ? -16.623 14.673 7.571 1.00 94.88 303 VAL A CA 1
ATOM 2411 C C . VAL A 1 303 ? -17.254 15.934 7.010 1.00 94.88 303 VAL A C 1
ATOM 2413 O O . VAL A 1 303 ? -17.625 15.998 5.833 1.00 94.88 303 VAL A O 1
ATOM 2416 N N . ARG A 1 304 ? -17.371 16.942 7.865 1.00 96.25 304 ARG A N 1
ATOM 2417 C CA . ARG A 1 304 ? -17.751 18.302 7.523 1.00 96.25 304 ARG A CA 1
ATOM 2418 C C . ARG A 1 304 ? -16.555 19.215 7.768 1.00 96.25 304 ARG A C 1
ATOM 2420 O O . ARG A 1 304 ? -16.015 19.237 8.870 1.00 96.25 304 ARG A O 1
ATOM 2427 N N . TYR A 1 305 ? -16.145 19.954 6.745 1.00 96.25 305 TYR A N 1
ATOM 2428 C CA . TYR A 1 305 ? -14.927 20.761 6.768 1.00 96.25 305 TYR A CA 1
ATOM 2429 C C . TYR A 1 305 ? -15.083 22.069 5.987 1.00 96.25 305 TYR A C 1
ATOM 2431 O O . TYR A 1 305 ? -15.938 22.175 5.103 1.00 96.25 305 TYR A O 1
ATOM 2439 N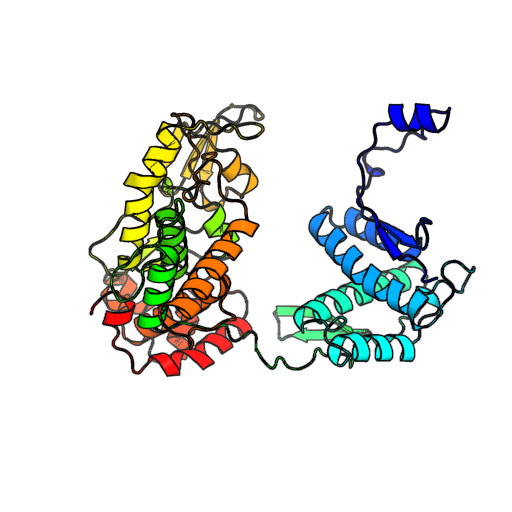 N . GLU A 1 306 ? -14.248 23.054 6.308 1.00 94.31 306 GLU A N 1
ATOM 2440 C CA . GLU A 1 306 ? -14.147 24.321 5.585 1.00 94.31 306 GLU A CA 1
ATOM 2441 C C . GLU A 1 306 ? -13.267 24.170 4.335 1.00 94.31 306 GLU A C 1
ATOM 2443 O O . GLU A 1 306 ? -12.158 23.639 4.400 1.00 94.31 306 GLU A O 1
ATOM 2448 N N . ASP A 1 307 ? -13.775 24.630 3.192 1.00 90.19 307 ASP A N 1
ATOM 2449 C CA . ASP A 1 307 ? -13.119 24.610 1.883 1.00 90.19 307 ASP A CA 1
ATOM 2450 C C . ASP A 1 307 ? -13.095 26.044 1.324 1.00 90.19 307 ASP A C 1
ATOM 2452 O O . ASP A 1 307 ? -14.061 26.468 0.680 1.00 90.19 307 ASP A O 1
ATOM 2456 N N . PRO A 1 308 ? -12.028 26.821 1.599 1.00 80.81 308 PRO A N 1
ATOM 2457 C CA . PRO A 1 308 ? -11.954 28.232 1.216 1.00 80.81 308 PRO A CA 1
ATOM 2458 C C . PRO A 1 308 ? -11.906 28.441 -0.305 1.00 80.81 308 PRO A C 1
ATOM 2460 O O . PRO A 1 308 ? -12.199 29.535 -0.779 1.00 80.81 308 PRO A O 1
ATOM 2463 N N . ASP A 1 309 ? -11.590 27.394 -1.073 1.00 80.12 309 ASP A N 1
ATOM 2464 C CA . ASP A 1 309 ? -11.529 27.435 -2.535 1.00 80.12 309 ASP A CA 1
ATOM 2465 C C . ASP A 1 309 ? -12.926 27.282 -3.191 1.00 80.12 309 ASP A C 1
ATOM 2467 O O . ASP A 1 309 ? -13.039 27.358 -4.416 1.00 80.12 309 ASP A O 1
ATOM 2471 N N . HIS A 1 310 ? -14.001 27.049 -2.417 1.00 75.44 310 HIS A N 1
ATOM 2472 C CA . HIS A 1 310 ? -15.357 26.800 -2.933 1.00 75.44 310 HIS A CA 1
ATOM 2473 C C . HIS A 1 310 ? -16.409 27.810 -2.434 1.00 75.44 310 HIS A C 1
ATOM 2475 O O . HIS A 1 310 ? -16.491 28.143 -1.252 1.00 75.44 310 HIS A O 1
ATOM 2481 N N . LEU A 1 311 ? -17.308 28.221 -3.341 1.00 61.47 311 LEU A N 1
ATOM 2482 C CA . LEU A 1 311 ? -18.503 29.021 -3.032 1.00 61.47 311 LEU A CA 1
ATOM 2483 C C . LEU A 1 311 ? -19.376 28.311 -1.982 1.00 61.47 311 LEU A C 1
ATOM 2485 O O . LEU A 1 311 ? -19.864 27.207 -2.217 1.00 61.47 311 LEU A O 1
ATOM 2489 N N . GLY A 1 312 ? -19.567 28.957 -0.829 1.00 67.88 312 GLY A N 1
ATOM 2490 C CA . GLY A 1 312 ? -20.300 28.413 0.322 1.00 67.88 312 GLY A CA 1
ATOM 2491 C C . GLY A 1 312 ? -19.413 27.952 1.485 1.00 67.88 312 GLY A C 1
ATOM 2492 O O . GLY A 1 312 ? -19.939 27.724 2.569 1.00 67.88 312 GLY A O 1
ATOM 2493 N N . GLY A 1 313 ? -18.092 27.850 1.293 1.00 83.44 313 GLY A N 1
ATOM 2494 C CA . GLY A 1 313 ? -17.076 27.737 2.350 1.00 83.44 313 GLY A CA 1
ATOM 2495 C C . GLY A 1 313 ? -17.078 26.457 3.195 1.00 83.44 313 GLY A C 1
ATOM 2496 O O . GLY A 1 313 ? -16.063 26.157 3.808 1.00 83.44 313 GLY A O 1
ATOM 2497 N N . VAL A 1 314 ? -18.161 25.675 3.223 1.00 92.88 314 VAL A N 1
ATOM 2498 C CA . VAL A 1 314 ? -18.305 24.459 4.037 1.00 92.88 314 VAL A CA 1
ATOM 2499 C C . VAL A 1 314 ? -18.798 23.302 3.181 1.00 92.88 314 VAL A C 1
ATOM 2501 O O . VAL A 1 314 ? -19.735 23.434 2.394 1.00 92.88 314 VAL A O 1
ATOM 2504 N N . ARG A 1 315 ? -18.191 22.129 3.363 1.00 93.12 315 ARG A N 1
ATOM 2505 C CA . ARG A 1 315 ? -18.550 20.900 2.653 1.00 93.12 315 ARG A CA 1
ATOM 2506 C C . ARG A 1 315 ? -18.780 19.755 3.618 1.00 93.12 315 ARG A C 1
ATOM 2508 O O . ARG A 1 315 ? -18.097 19.642 4.626 1.00 93.12 315 ARG A O 1
ATOM 2515 N N . THR A 1 316 ? -19.693 18.861 3.255 1.00 93.88 316 THR A N 1
ATOM 2516 C CA . THR A 1 316 ? -19.876 17.566 3.915 1.00 93.88 316 THR A CA 1
ATOM 2517 C C . THR A 1 316 ? -19.651 16.460 2.897 1.00 93.88 316 THR A C 1
ATOM 2519 O O . THR A 1 316 ? -20.194 16.514 1.793 1.00 93.88 316 THR A O 1
ATOM 2522 N N . ARG A 1 317 ? -18.841 15.462 3.252 1.00 90.56 317 ARG A N 1
ATOM 2523 C CA . ARG A 1 317 ? -18.559 14.291 2.415 1.00 90.56 317 ARG A CA 1
ATOM 2524 C C . ARG A 1 317 ? -18.594 13.019 3.240 1.00 90.56 317 ARG A C 1
ATOM 2526 O O . ARG A 1 317 ? -18.257 13.041 4.421 1.00 90.56 317 ARG A O 1
ATOM 2533 N N . LEU A 1 318 ? -18.950 11.904 2.608 1.00 88.56 318 LEU A N 1
ATOM 2534 C CA . LEU A 1 318 ? -18.650 10.598 3.179 1.00 88.56 318 LEU A CA 1
ATOM 2535 C C . LEU A 1 318 ? -17.138 10.390 3.157 1.00 88.56 318 LEU A C 1
ATOM 2537 O O . LEU A 1 318 ? -16.468 10.795 2.207 1.00 88.56 318 LEU A O 1
ATOM 2541 N N . TRP A 1 319 ? -16.607 9.694 4.157 1.00 87.06 319 TRP A N 1
ATOM 2542 C CA . TRP A 1 319 ? -15.191 9.329 4.163 1.00 87.06 319 TRP A CA 1
ATOM 2543 C C . TRP A 1 319 ? -14.788 8.545 2.906 1.00 87.06 319 TRP A C 1
ATOM 2545 O O . TRP A 1 319 ? -13.701 8.756 2.370 1.00 87.06 319 TRP A O 1
ATOM 2555 N N . ALA A 1 320 ? -15.687 7.708 2.384 1.00 81.06 320 ALA A N 1
ATOM 2556 C CA . ALA A 1 320 ? -15.477 6.956 1.148 1.00 81.06 320 ALA A CA 1
ATOM 2557 C C . ALA A 1 320 ? -15.343 7.811 -0.123 1.00 81.06 320 ALA A C 1
ATOM 2559 O O . ALA A 1 320 ? -14.774 7.347 -1.107 1.00 81.06 320 ALA A O 1
ATOM 2560 N N . ASP A 1 321 ? -15.782 9.070 -0.083 1.00 81.75 321 ASP A N 1
ATOM 2561 C CA . ASP A 1 321 ? -15.664 10.014 -1.201 1.00 81.75 321 ASP A CA 1
ATOM 2562 C C . ASP A 1 321 ? -14.469 10.972 -1.038 1.00 81.75 321 ASP A C 1
ATOM 2564 O O . ASP A 1 321 ? -14.243 11.866 -1.865 1.00 81.75 321 ASP A O 1
ATOM 2568 N N . CYS A 1 322 ? -13.708 10.823 0.050 1.00 84.06 322 CYS A N 1
ATOM 2569 C CA . CYS A 1 322 ? -12.497 11.584 0.320 1.00 84.06 322 CYS A CA 1
ATOM 2570 C C . CYS A 1 322 ? -11.280 10.783 -0.146 1.00 84.06 322 CYS A C 1
ATOM 2572 O O . CYS A 1 322 ? -10.903 9.788 0.476 1.00 84.06 322 CYS A O 1
ATOM 2574 N N . ASP A 1 323 ? -10.634 11.237 -1.220 1.00 83.00 323 ASP A N 1
ATOM 2575 C CA . ASP A 1 323 ? -9.368 10.664 -1.669 1.00 83.00 323 ASP A CA 1
ATOM 2576 C C . ASP A 1 323 ? -8.204 11.030 -0.725 1.00 83.00 323 ASP A C 1
ATOM 2578 O O . ASP A 1 323 ? -8.335 11.822 0.214 1.00 83.00 323 ASP A O 1
ATOM 2582 N N . HIS A 1 324 ? -7.023 10.462 -0.975 1.00 83.94 324 HIS A N 1
ATOM 2583 C CA . HIS A 1 324 ? -5.836 10.748 -0.166 1.00 83.94 324 HIS A CA 1
ATOM 2584 C C . HIS A 1 324 ? -5.410 12.225 -0.175 1.00 83.94 324 HIS A C 1
ATOM 2586 O O . HIS A 1 324 ? -4.787 12.667 0.788 1.00 83.94 324 HIS A O 1
ATOM 2592 N N . LYS A 1 325 ? -5.705 12.986 -1.242 1.00 86.88 325 LYS A N 1
ATOM 2593 C CA . LYS A 1 325 ? -5.323 14.402 -1.337 1.00 86.88 325 LYS A CA 1
ATOM 2594 C C . LYS A 1 325 ? -6.179 15.242 -0.404 1.00 86.88 325 LYS A C 1
ATOM 2596 O O . LYS A 1 325 ? -5.645 16.096 0.290 1.00 86.88 325 LYS A O 1
ATOM 2601 N N . ILE A 1 326 ? -7.483 14.973 -0.355 1.00 89.69 326 ILE A N 1
ATOM 2602 C CA . ILE A 1 326 ? -8.392 15.618 0.595 1.00 89.69 326 ILE A CA 1
ATOM 2603 C C . ILE A 1 326 ? -8.019 15.208 2.018 1.00 89.69 326 ILE A C 1
ATOM 2605 O O . ILE A 1 326 ? -7.803 16.074 2.858 1.00 89.69 326 ILE A O 1
ATOM 2609 N N . ARG A 1 327 ? -7.864 13.904 2.283 1.00 91.88 327 ARG A N 1
ATOM 2610 C CA . ARG A 1 327 ? -7.573 13.381 3.631 1.00 91.88 327 ARG A CA 1
ATOM 2611 C C . ARG A 1 327 ? -6.318 13.983 4.255 1.00 91.88 327 ARG A C 1
ATOM 2613 O O . ARG A 1 327 ? -6.335 14.332 5.426 1.00 91.88 327 ARG A O 1
ATOM 2620 N N . ARG A 1 328 ? -5.253 14.149 3.467 1.00 92.88 328 ARG A N 1
ATOM 2621 C CA . ARG A 1 328 ? -3.994 14.768 3.914 1.00 92.88 328 ARG A CA 1
ATOM 2622 C C . ARG A 1 328 ? -4.049 16.294 4.017 1.00 92.88 328 ARG A C 1
ATOM 2624 O O . ARG A 1 328 ? -3.090 16.893 4.466 1.00 92.88 328 ARG A O 1
ATOM 2631 N N . ARG A 1 329 ? -5.128 16.945 3.590 1.00 95.19 329 ARG A N 1
ATOM 2632 C CA . ARG A 1 329 ? -5.335 18.381 3.832 1.00 95.19 329 ARG A CA 1
ATOM 2633 C C . ARG A 1 329 ? -6.194 18.637 5.062 1.00 95.19 329 ARG A C 1
ATOM 2635 O O . ARG A 1 329 ? -6.209 19.765 5.537 1.00 95.19 329 ARG A O 1
ATOM 2642 N N . LEU A 1 330 ? -6.921 17.630 5.547 1.00 96.38 330 LEU A N 1
ATOM 2643 C CA . LEU A 1 330 ? -7.795 17.780 6.702 1.00 96.38 330 LEU A CA 1
ATOM 2644 C C . LEU A 1 330 ? -6.979 18.041 7.972 1.00 96.38 330 LEU A C 1
ATOM 2646 O O . LEU A 1 330 ? -5.979 17.367 8.220 1.00 96.38 330 LEU A O 1
ATOM 2650 N N . VAL A 1 331 ? -7.443 19.002 8.766 1.00 97.06 331 VAL A N 1
ATOM 2651 C CA . VAL A 1 331 ? -6.845 19.402 10.043 1.00 97.06 331 VAL A CA 1
ATOM 2652 C C . VAL A 1 331 ? -7.943 19.445 11.098 1.00 97.06 331 VAL A C 1
ATOM 2654 O O . VAL A 1 331 ? -9.008 20.015 10.855 1.00 97.06 331 VAL A O 1
ATOM 2657 N N . GLU A 1 332 ? -7.698 18.829 12.247 1.00 96.50 332 GLU A N 1
ATOM 2658 C CA . GLU A 1 332 ? -8.613 18.829 13.390 1.00 96.50 332 GLU A CA 1
ATOM 2659 C C . GLU A 1 332 ? -8.770 20.237 13.995 1.00 96.50 332 GLU A C 1
ATOM 2661 O O . GLU A 1 332 ? -7.924 21.112 13.774 1.00 96.50 332 GLU A O 1
ATOM 2666 N N . PRO A 1 333 ? -9.832 20.499 14.782 1.00 94.00 333 PRO A N 1
ATOM 2667 C CA . PRO A 1 333 ? -10.028 21.795 15.433 1.00 94.00 333 PRO A CA 1
ATOM 2668 C C . PRO A 1 333 ? -8.865 22.242 16.328 1.00 94.00 333 PRO A C 1
ATOM 2670 O O . PRO A 1 333 ? -8.664 23.448 16.478 1.00 94.00 333 PRO A O 1
ATOM 2673 N N . ASP A 1 334 ? -8.122 21.290 16.899 1.00 92.44 334 ASP A N 1
ATOM 2674 C CA . ASP A 1 334 ? -6.935 21.504 17.735 1.00 92.44 334 ASP A CA 1
ATOM 2675 C C . ASP A 1 334 ? -5.637 21.709 16.927 1.00 92.44 334 ASP A C 1
ATOM 2677 O O . ASP A 1 334 ? -4.575 21.928 17.504 1.00 92.44 334 ASP A O 1
ATOM 2681 N N . GLY A 1 335 ? -5.713 21.673 15.593 1.00 94.25 335 GLY A N 1
ATOM 2682 C CA . GLY A 1 335 ? -4.564 21.818 14.701 1.00 94.25 335 GLY A CA 1
ATOM 2683 C C . GLY A 1 335 ? -3.816 20.514 14.416 1.00 94.25 335 GLY A C 1
ATOM 2684 O O . GLY A 1 335 ? -2.813 20.547 13.703 1.00 94.25 335 GLY A O 1
ATOM 2685 N N . SER A 1 336 ? -4.264 19.371 14.939 1.00 95.75 336 SER A N 1
ATOM 2686 C CA . SER A 1 336 ? -3.637 18.070 14.694 1.00 95.75 336 SER A CA 1
ATOM 2687 C C . SER A 1 336 ? -4.101 17.421 13.381 1.00 95.75 336 SER A C 1
ATOM 2689 O O . SER A 1 336 ? -5.052 17.858 12.725 1.00 95.75 336 SER A O 1
ATOM 2691 N N . SER A 1 337 ? -3.405 16.367 12.943 1.00 95.81 337 SER A N 1
ATOM 2692 C CA . SER A 1 337 ? -3.862 15.561 11.806 1.00 95.81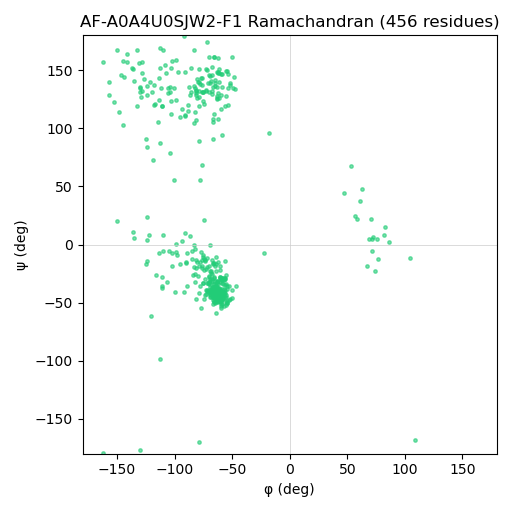 337 SER A CA 1
ATOM 2693 C C . SER A 1 337 ? -4.953 14.581 12.253 1.00 95.81 337 SER A C 1
ATOM 2695 O O . SER A 1 337 ? -4.773 13.939 13.285 1.00 95.81 337 SER A O 1
ATOM 2697 N N . PRO A 1 338 ? -6.024 14.352 11.469 1.00 95.69 338 PRO A N 1
ATOM 2698 C CA . PRO A 1 338 ? -6.998 13.294 11.747 1.00 95.69 338 PRO A CA 1
ATOM 2699 C C . PRO A 1 338 ? -6.475 11.892 11.388 1.00 95.69 338 PRO A C 1
ATOM 2701 O O . PRO A 1 338 ? -7.096 10.892 11.745 1.00 95.69 338 PRO A O 1
ATOM 2704 N N . ILE A 1 339 ? -5.364 11.779 10.644 1.00 96.12 339 ILE A N 1
ATOM 2705 C CA . ILE A 1 339 ? -4.816 10.487 10.197 1.00 96.12 339 ILE A CA 1
ATOM 2706 C C . ILE A 1 339 ? -4.264 9.706 11.396 1.00 96.12 339 ILE A C 1
ATOM 2708 O O . ILE A 1 339 ? -3.633 10.277 12.285 1.00 96.12 339 ILE A O 1
ATOM 2712 N N . VAL A 1 340 ? -4.502 8.391 11.429 1.00 96.25 340 VAL A N 1
ATOM 2713 C CA . VAL A 1 340 ? -4.122 7.538 12.567 1.00 96.25 340 VAL A CA 1
ATOM 2714 C C . VAL A 1 340 ? -2.606 7.488 12.743 1.00 96.25 340 VAL A C 1
ATOM 2716 O O . VAL A 1 340 ? -2.111 7.873 13.795 1.00 96.25 340 VAL A O 1
ATOM 2719 N N . PHE A 1 341 ? -1.863 7.041 11.728 1.00 96.56 341 PHE A N 1
ATOM 2720 C CA . PHE A 1 341 ? -0.429 6.771 11.870 1.00 96.56 341 PHE A CA 1
ATOM 2721 C C . PHE A 1 341 ? 0.422 7.991 11.525 1.00 96.56 341 PHE A C 1
ATOM 2723 O O . PHE A 1 341 ? 0.532 8.384 10.357 1.00 96.56 341 PHE A O 1
ATOM 2730 N N . LEU A 1 342 ? 1.055 8.550 12.553 1.00 95.69 342 LEU A N 1
ATOM 2731 C CA . LEU A 1 342 ? 1.874 9.753 12.463 1.00 95.69 342 LEU A CA 1
ATOM 2732 C C . LEU A 1 342 ? 3.362 9.425 12.605 1.00 95.69 342 LEU A C 1
ATOM 2734 O O . LEU A 1 342 ? 3.756 8.419 13.192 1.00 95.69 342 LEU A O 1
ATOM 2738 N N . ASN A 1 343 ? 4.205 10.282 12.048 1.00 93.69 343 ASN A N 1
ATOM 2739 C CA . ASN A 1 343 ? 5.632 10.287 12.317 1.00 93.69 343 ASN A CA 1
ATOM 2740 C C . ASN A 1 343 ? 5.888 10.833 13.732 1.00 93.69 343 ASN A C 1
ATOM 2742 O O . ASN A 1 343 ? 5.359 11.880 14.100 1.00 93.69 343 ASN A O 1
ATOM 2746 N N . GLU A 1 344 ? 6.727 10.152 14.509 1.00 90.31 344 GLU A N 1
ATOM 2747 C CA . GLU A 1 344 ? 6.940 10.448 15.932 1.00 90.31 344 GLU A CA 1
ATOM 2748 C C . GLU A 1 344 ? 7.586 11.815 16.175 1.00 90.31 344 GLU A C 1
ATOM 2750 O O . GLU A 1 344 ? 7.383 12.419 17.229 1.00 90.31 344 GLU A O 1
ATOM 2755 N N . PHE A 1 345 ? 8.367 12.303 15.211 1.00 87.88 345 PHE A N 1
ATOM 2756 C CA . PHE A 1 345 ? 9.138 13.538 15.339 1.00 87.88 345 PHE A CA 1
ATOM 2757 C C . PHE A 1 345 ? 8.370 14.756 14.837 1.00 87.88 345 PHE A C 1
ATOM 2759 O O . PHE A 1 345 ? 8.437 15.818 15.445 1.00 87.88 345 PHE A O 1
ATOM 2766 N N . THR A 1 346 ? 7.658 14.607 13.722 1.00 90.06 346 THR A N 1
ATOM 2767 C CA . THR A 1 346 ? 7.013 15.730 13.023 1.00 90.06 346 THR A CA 1
ATOM 2768 C C . THR A 1 346 ? 5.514 15.823 13.284 1.00 90.06 346 THR A C 1
ATOM 2770 O O . THR A 1 346 ? 4.926 16.868 13.036 1.00 90.06 346 THR A O 1
ATOM 2773 N N . GLY A 1 347 ? 4.875 14.745 13.754 1.00 91.25 347 GLY A N 1
ATOM 2774 C CA . GLY A 1 347 ? 3.415 14.666 13.848 1.00 91.25 347 GLY A CA 1
ATOM 2775 C C . GLY A 1 347 ? 2.707 14.598 12.493 1.00 91.25 347 GLY A C 1
ATOM 2776 O O . GLY A 1 347 ? 1.479 14.582 12.434 1.00 91.25 347 GLY A O 1
ATOM 2777 N N . GLU A 1 348 ? 3.458 14.523 11.392 1.00 94.56 348 GLU A N 1
ATOM 2778 C CA . GLU A 1 348 ? 2.895 14.420 10.052 1.00 94.56 348 GLU A CA 1
ATOM 2779 C C . GLU A 1 348 ? 2.435 12.988 9.735 1.00 94.56 348 GLU A C 1
ATOM 2781 O O . GLU A 1 348 ? 3.039 12.016 10.204 1.00 94.56 348 GLU A O 1
ATOM 2786 N N . PRO A 1 349 ? 1.414 12.814 8.878 1.00 94.81 349 PRO A N 1
ATOM 2787 C CA . PRO A 1 349 ? 1.008 11.506 8.380 1.00 94.81 349 PRO A CA 1
ATOM 2788 C C . PRO A 1 349 ? 2.163 10.733 7.748 1.00 94.81 349 PRO A C 1
ATOM 2790 O O . PRO A 1 349 ? 2.887 11.255 6.894 1.00 94.81 349 PRO A O 1
ATOM 2793 N N . LEU A 1 350 ? 2.277 9.446 8.081 1.00 91.62 350 LEU A N 1
ATOM 2794 C CA . LEU A 1 350 ? 3.318 8.590 7.521 1.00 91.62 350 LEU A CA 1
ATOM 2795 C C . LEU A 1 350 ? 3.369 8.630 5.984 1.00 91.62 350 LEU A C 1
ATOM 2797 O O . LEU A 1 350 ? 2.360 8.545 5.270 1.00 91.62 350 LEU A O 1
ATOM 2801 N N . ALA A 1 351 ? 4.585 8.700 5.443 1.00 84.12 351 ALA A N 1
ATOM 2802 C CA . ALA A 1 351 ? 4.810 8.564 4.012 1.00 84.12 351 ALA A CA 1
ATOM 2803 C C . ALA A 1 351 ? 4.543 7.122 3.552 1.00 84.12 351 ALA A C 1
ATOM 2805 O O . ALA A 1 351 ? 4.887 6.156 4.230 1.00 84.12 351 ALA A O 1
ATOM 2806 N N . TYR A 1 352 ? 4.004 6.956 2.339 1.00 78.06 352 TYR A N 1
ATOM 2807 C CA . TYR A 1 352 ? 3.661 5.633 1.792 1.00 78.06 352 TYR A CA 1
ATOM 2808 C C . TYR A 1 352 ? 4.801 4.614 1.810 1.00 78.06 352 TYR A C 1
ATOM 2810 O O . TYR A 1 352 ? 4.5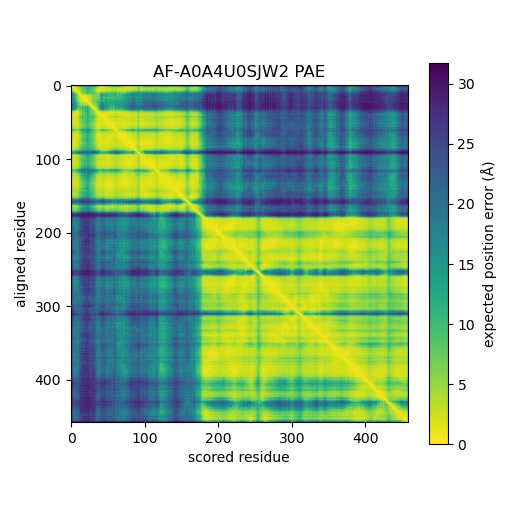47 3.422 1.964 1.00 78.06 352 TYR A O 1
ATOM 2818 N N . ARG A 1 353 ? 6.043 5.061 1.588 1.00 76.62 353 ARG A N 1
ATOM 2819 C CA . ARG A 1 353 ? 7.212 4.170 1.576 1.00 76.62 353 ARG A CA 1
ATOM 2820 C C . ARG A 1 353 ? 7.551 3.660 2.976 1.00 76.62 353 ARG A C 1
ATOM 2822 O O . ARG A 1 353 ? 7.942 2.507 3.103 1.00 76.62 353 ARG A O 1
ATOM 2829 N N . SER A 1 354 ? 7.316 4.466 4.011 1.00 84.62 354 SER A N 1
ATOM 2830 C CA . SER A 1 354 ? 7.616 4.115 5.401 1.00 84.62 354 SER A CA 1
ATOM 2831 C C . SER A 1 354 ? 6.820 2.902 5.879 1.00 84.62 354 SER A C 1
ATOM 2833 O O . SER A 1 354 ? 7.366 2.066 6.585 1.00 84.62 354 SER A O 1
ATOM 2835 N N . LEU A 1 355 ? 5.576 2.729 5.415 1.00 85.62 355 LEU A N 1
ATOM 2836 C CA . LEU A 1 355 ? 4.746 1.571 5.776 1.00 85.62 355 LEU A CA 1
ATOM 2837 C C . LEU A 1 355 ? 5.380 0.228 5.386 1.00 85.62 355 LEU A C 1
ATOM 2839 O O . LEU A 1 355 ? 5.185 -0.774 6.067 1.00 85.62 355 LEU A O 1
ATOM 2843 N N . GLN A 1 356 ? 6.122 0.190 4.278 1.00 81.69 356 GLN A N 1
ATOM 2844 C CA . GLN A 1 356 ? 6.806 -1.026 3.844 1.00 81.69 356 GLN A CA 1
ATOM 2845 C C . GLN A 1 356 ? 8.014 -1.329 4.745 1.00 81.69 356 GLN A C 1
ATOM 2847 O O . GLN A 1 356 ? 8.224 -2.487 5.102 1.00 81.69 356 GLN A O 1
ATOM 2852 N N . HIS A 1 357 ? 8.748 -0.295 5.163 1.00 87.81 357 HIS A N 1
ATOM 2853 C CA . HIS A 1 357 ? 9.895 -0.429 6.062 1.00 87.81 357 HIS A CA 1
ATOM 2854 C C . HIS A 1 357 ? 9.506 -0.881 7.471 1.00 87.81 357 HIS A C 1
ATOM 2856 O O . HIS A 1 357 ? 10.275 -1.598 8.099 1.00 87.81 357 HIS A O 1
ATOM 2862 N N . ILE A 1 358 ? 8.302 -0.535 7.938 1.00 93.50 358 ILE A N 1
ATOM 2863 C CA . ILE A 1 358 ? 7.756 -1.026 9.214 1.00 93.50 358 ILE A CA 1
ATOM 2864 C C . ILE A 1 358 ? 7.661 -2.560 9.205 1.00 93.50 358 ILE A C 1
ATOM 2866 O O . ILE A 1 358 ? 8.173 -3.229 10.101 1.00 93.50 358 ILE A O 1
ATOM 2870 N N . ILE A 1 359 ? 7.080 -3.135 8.146 1.00 93.81 359 ILE A N 1
ATOM 2871 C CA . ILE A 1 359 ? 6.945 -4.594 8.011 1.00 93.81 359 ILE A CA 1
ATOM 2872 C C . ILE A 1 359 ? 8.307 -5.271 7.867 1.00 93.81 359 ILE A C 1
ATOM 2874 O O . ILE A 1 359 ? 8.542 -6.309 8.480 1.00 93.81 359 ILE A O 1
ATOM 2878 N N . GLU A 1 360 ? 9.196 -4.699 7.054 1.00 91.88 360 GLU A N 1
ATOM 2879 C CA . GLU A 1 360 ? 10.557 -5.214 6.873 1.00 91.88 360 GLU A CA 1
ATOM 2880 C C . GLU A 1 360 ? 11.317 -5.215 8.199 1.00 91.88 360 GLU A C 1
ATOM 2882 O O . GLU A 1 360 ? 11.874 -6.239 8.580 1.00 91.88 360 GLU A O 1
ATOM 2887 N N . GLY A 1 361 ? 11.248 -4.111 8.942 1.00 93.62 361 GLY A N 1
ATOM 2888 C CA . GLY A 1 361 ? 11.876 -3.972 10.244 1.00 93.62 361 GLY A CA 1
ATOM 2889 C C . GLY A 1 361 ? 11.358 -4.988 11.259 1.00 93.62 361 GLY A C 1
ATOM 2890 O O . GLY A 1 361 ? 12.174 -5.632 11.918 1.00 93.62 361 GLY A O 1
ATOM 2891 N N . ALA A 1 362 ? 10.038 -5.147 11.381 1.00 97.25 362 ALA A N 1
ATOM 2892 C CA . ALA A 1 362 ? 9.439 -6.122 12.292 1.00 97.25 362 ALA A CA 1
ATOM 2893 C C . ALA A 1 362 ? 9.838 -7.557 11.915 1.00 97.25 362 ALA A C 1
ATOM 2895 O O . ALA A 1 362 ? 10.341 -8.301 12.753 1.00 97.25 362 ALA A O 1
ATOM 2896 N N . ARG A 1 363 ? 9.713 -7.923 10.633 1.00 96.44 363 ARG A N 1
ATOM 2897 C CA . ARG A 1 363 ? 10.134 -9.228 10.099 1.00 96.44 363 ARG A CA 1
ATOM 2898 C C . ARG A 1 363 ? 11.601 -9.525 10.404 1.00 96.44 363 ARG A C 1
ATOM 2900 O O . ARG A 1 363 ? 11.923 -10.623 10.848 1.00 96.44 363 ARG A O 1
ATOM 2907 N N . ASP A 1 364 ? 12.489 -8.578 10.124 1.00 95.38 364 ASP A N 1
ATOM 2908 C CA . ASP A 1 364 ? 13.930 -8.782 10.281 1.00 95.38 364 ASP A CA 1
ATOM 2909 C C . ASP A 1 364 ? 14.304 -8.943 11.758 1.00 95.38 364 ASP A C 1
ATOM 2911 O O . ASP A 1 364 ? 15.152 -9.771 12.087 1.00 95.38 364 ASP A O 1
ATOM 2915 N N . PHE A 1 365 ? 13.599 -8.253 12.661 1.00 97.00 365 PHE A N 1
ATOM 2916 C CA . PHE A 1 365 ? 13.743 -8.473 14.098 1.00 97.00 365 PHE A CA 1
ATOM 2917 C C . PHE A 1 365 ? 13.317 -9.875 14.517 1.00 97.00 365 PHE A C 1
ATOM 2919 O O . PHE A 1 365 ? 14.091 -10.542 15.199 1.00 97.00 365 PHE A O 1
ATOM 2926 N N . VAL A 1 366 ? 12.136 -10.337 14.085 1.00 97.69 366 VAL A N 1
ATOM 2927 C CA . VAL A 1 366 ? 11.646 -11.692 14.398 1.00 97.69 366 VAL A CA 1
ATOM 2928 C C . VAL A 1 366 ? 12.661 -12.737 13.955 1.00 97.69 366 VAL A C 1
ATOM 2930 O O . VAL A 1 366 ? 12.999 -13.633 14.722 1.00 97.69 366 VAL A O 1
ATOM 2933 N N . ARG A 1 367 ? 13.201 -12.598 12.741 1.00 96.62 367 ARG A N 1
ATOM 2934 C CA . ARG A 1 367 ? 14.190 -13.540 12.204 1.00 96.62 367 ARG A CA 1
ATOM 2935 C C . ARG A 1 367 ? 15.494 -13.562 12.985 1.00 96.62 367 ARG A C 1
ATOM 2937 O O . ARG A 1 367 ? 16.113 -14.615 13.087 1.00 96.62 367 ARG A O 1
ATOM 2944 N N . ALA A 1 368 ? 15.911 -12.411 13.499 1.00 95.50 368 ALA A N 1
ATOM 2945 C CA . ALA A 1 368 ? 17.148 -12.287 14.251 1.00 95.50 368 ALA A CA 1
ATOM 2946 C C . ALA A 1 368 ? 17.009 -12.707 15.726 1.00 95.50 368 ALA A C 1
ATOM 2948 O O . ALA A 1 368 ? 17.974 -13.225 16.279 1.00 95.50 368 ALA A O 1
ATOM 2949 N N . HIS A 1 369 ? 15.843 -12.504 16.354 1.00 96.50 369 HIS A N 1
ATOM 2950 C CA . HIS A 1 369 ? 15.700 -12.598 17.818 1.00 96.50 369 HIS A CA 1
ATOM 2951 C C . HIS A 1 369 ? 14.634 -13.587 18.311 1.00 96.50 369 HIS A C 1
ATOM 2953 O O . HIS A 1 369 ? 14.620 -13.905 19.495 1.00 96.50 369 HIS A O 1
ATOM 2959 N N . ILE A 1 370 ? 13.732 -14.066 17.448 1.00 96.50 370 ILE A N 1
ATOM 2960 C CA . ILE A 1 370 ? 12.616 -14.944 17.844 1.00 96.50 370 ILE A CA 1
ATOM 2961 C C . ILE A 1 370 ? 12.699 -16.283 17.111 1.00 96.50 370 ILE A C 1
ATOM 2963 O O . ILE A 1 370 ? 12.853 -17.325 17.740 1.00 96.50 370 ILE A O 1
ATOM 2967 N N . THR A 1 371 ? 12.615 -16.279 15.778 1.00 94.81 371 THR A N 1
ATOM 2968 C CA . THR A 1 371 ? 12.691 -17.505 14.975 1.00 94.81 371 THR A CA 1
ATOM 2969 C C . THR A 1 371 ? 13.229 -17.244 13.572 1.00 94.81 371 THR A C 1
ATOM 2971 O O . THR A 1 371 ? 12.658 -16.476 12.793 1.00 94.81 371 THR A O 1
ATOM 2974 N N . ALA A 1 372 ? 14.322 -17.926 13.221 1.00 92.06 372 ALA A N 1
ATOM 2975 C CA . ALA A 1 372 ? 14.967 -17.809 11.912 1.00 92.06 372 ALA A CA 1
ATOM 2976 C C . ALA A 1 372 ? 14.071 -18.284 10.749 1.00 92.06 372 ALA A C 1
ATOM 2978 O O . ALA A 1 372 ? 14.251 -17.828 9.612 1.00 92.06 372 ALA A O 1
ATOM 2979 N N . ASP A 1 373 ? 13.087 -19.138 11.052 1.00 91.81 373 ASP A N 1
ATOM 2980 C CA . ASP A 1 373 ? 12.131 -19.719 10.103 1.00 91.81 373 ASP A CA 1
ATOM 2981 C C . ASP A 1 373 ? 11.040 -18.732 9.664 1.00 91.81 373 ASP A C 1
ATOM 2983 O O . ASP A 1 373 ? 10.292 -19.001 8.717 1.00 91.81 373 ASP A O 1
ATOM 2987 N N . PHE A 1 374 ? 10.953 -17.556 10.301 1.00 93.31 374 PHE A N 1
ATOM 2988 C CA . PHE A 1 374 ? 9.987 -16.544 9.898 1.00 93.31 374 PHE A CA 1
ATOM 2989 C C . PHE A 1 374 ? 10.207 -16.125 8.428 1.00 93.31 374 PHE A C 1
ATOM 2991 O O . PHE A 1 374 ? 11.350 -15.872 8.018 1.00 93.31 374 PHE A O 1
ATOM 2998 N N . PRO A 1 375 ? 9.148 -15.997 7.600 1.00 89.38 375 PRO A N 1
ATOM 2999 C CA . PRO A 1 375 ? 9.312 -15.801 6.163 1.00 89.38 375 PRO A CA 1
ATOM 3000 C C . PRO A 1 375 ? 10.053 -14.504 5.803 1.00 89.38 375 PRO A C 1
ATOM 3002 O O . PRO A 1 375 ? 9.499 -13.405 5.844 1.00 89.38 375 PRO A O 1
ATOM 3005 N N . GLY A 1 376 ? 11.300 -14.629 5.337 1.00 86.50 376 GLY A N 1
ATOM 3006 C CA . GLY A 1 376 ? 12.147 -13.490 4.953 1.00 86.50 376 GLY A CA 1
ATOM 3007 C C . GLY A 1 376 ? 11.597 -12.621 3.815 1.00 86.50 376 GLY A C 1
ATOM 3008 O O . GLY A 1 376 ? 12.008 -11.478 3.654 1.00 86.50 376 GLY A O 1
ATOM 3009 N N . GLY A 1 377 ? 10.648 -13.142 3.035 1.00 84.50 377 GLY A N 1
ATOM 3010 C CA . GLY A 1 377 ? 9.990 -12.426 1.944 1.00 84.50 377 GLY A CA 1
ATOM 3011 C C . GLY A 1 377 ? 8.683 -11.723 2.315 1.00 84.50 377 GLY A C 1
ATOM 3012 O O . GLY A 1 377 ? 8.062 -11.187 1.398 1.00 84.50 377 GLY A O 1
ATOM 3013 N N . PHE A 1 378 ? 8.257 -11.744 3.586 1.00 89.56 378 PHE A N 1
ATOM 3014 C CA . PHE A 1 378 ? 6.966 -11.205 4.036 1.00 89.56 378 PHE A CA 1
ATOM 3015 C C . PHE A 1 378 ? 6.870 -9.680 3.845 1.00 89.56 378 PHE A C 1
ATOM 3017 O O . PHE A 1 378 ? 7.832 -8.949 4.107 1.00 89.56 378 PHE A O 1
ATOM 3024 N N . ARG A 1 379 ? 5.719 -9.202 3.352 1.00 89.88 379 ARG A N 1
ATOM 3025 C CA . ARG A 1 379 ? 5.441 -7.798 2.983 1.00 89.88 379 ARG A CA 1
ATOM 3026 C C . ARG A 1 379 ? 4.108 -7.335 3.560 1.00 89.88 379 ARG A C 1
ATOM 3028 O O . ARG A 1 379 ? 3.254 -8.141 3.901 1.00 89.88 379 ARG A O 1
ATOM 3035 N N . LEU A 1 380 ? 3.852 -6.024 3.529 1.00 88.62 380 LEU A N 1
ATOM 3036 C CA . LEU A 1 380 ? 2.569 -5.458 3.973 1.00 88.62 380 LEU A CA 1
ATOM 3037 C C . LEU A 1 380 ? 1.353 -6.089 3.273 1.00 88.62 380 LEU A C 1
ATOM 3039 O O . LEU A 1 380 ? 0.296 -6.268 3.870 1.00 88.62 380 LEU A O 1
ATOM 3043 N N . HIS A 1 381 ? 1.488 -6.441 1.991 1.00 87.94 381 HIS A N 1
ATOM 3044 C CA . HIS A 1 381 ? 0.401 -7.099 1.265 1.00 87.94 381 HIS A CA 1
ATOM 3045 C C . HIS A 1 381 ? 0.131 -8.531 1.758 1.00 87.94 381 HIS A C 1
ATOM 3047 O O . HIS A 1 381 ? -0.983 -9.024 1.605 1.00 87.94 381 HIS A O 1
ATOM 3053 N N . ASP A 1 382 ? 1.104 -9.186 2.391 1.00 90.44 382 ASP A N 1
ATOM 3054 C CA . ASP A 1 382 ? 0.926 -10.507 2.990 1.00 90.44 382 ASP A CA 1
ATOM 3055 C C . ASP A 1 382 ? 0.111 -10.450 4.293 1.00 90.44 382 ASP A C 1
ATOM 3057 O O . ASP A 1 382 ? -0.580 -11.419 4.606 1.00 90.44 382 ASP A O 1
ATOM 3061 N N . CYS A 1 383 ? 0.038 -9.302 4.984 1.00 92.75 383 CYS A N 1
ATOM 3062 C CA . CYS A 1 383 ? -0.944 -9.088 6.060 1.00 92.75 383 CYS A CA 1
ATOM 3063 C C . CYS A 1 383 ? -2.379 -9.222 5.532 1.00 92.75 383 CYS A C 1
ATOM 3065 O O . CYS A 1 383 ? -3.221 -9.858 6.160 1.00 92.75 383 CYS A O 1
ATOM 3067 N N . ARG A 1 384 ? -2.650 -8.709 4.323 1.00 88.94 384 ARG A N 1
ATOM 3068 C CA . ARG A 1 384 ? -3.947 -8.893 3.655 1.00 88.94 384 ARG A CA 1
ATOM 3069 C C . ARG A 1 384 ? -4.205 -10.349 3.286 1.00 88.94 384 ARG A C 1
ATOM 3071 O O . ARG A 1 384 ? -5.341 -10.801 3.400 1.00 88.94 384 ARG A O 1
ATOM 3078 N N . HIS A 1 385 ? -3.183 -11.086 2.848 1.00 88.56 385 HIS A N 1
ATOM 3079 C CA . HIS A 1 385 ? -3.324 -12.525 2.610 1.00 88.56 385 HIS A CA 1
ATOM 3080 C C . HIS A 1 385 ? -3.593 -13.296 3.908 1.00 88.56 385 HIS A C 1
ATOM 3082 O O . HIS A 1 385 ? -4.455 -14.170 3.912 1.00 88.56 385 HIS A O 1
ATOM 3088 N N . THR A 1 386 ? -2.915 -12.928 4.995 1.00 93.12 386 THR A N 1
ATOM 3089 C CA . THR A 1 386 ? -3.110 -13.488 6.339 1.00 93.12 386 THR A CA 1
ATOM 3090 C C . THR A 1 386 ? -4.544 -13.260 6.813 1.00 93.12 386 THR A C 1
ATOM 3092 O O . THR A 1 386 ? -5.257 -14.231 7.047 1.00 93.12 386 THR A O 1
ATOM 3095 N N . TYR A 1 387 ? -5.015 -12.007 6.808 1.00 93.06 387 TYR A N 1
ATOM 3096 C CA . TYR A 1 387 ? -6.402 -11.655 7.129 1.00 93.06 387 TYR A CA 1
ATOM 3097 C C . TYR A 1 387 ? -7.412 -12.456 6.299 1.00 93.06 387 TYR A C 1
ATOM 3099 O O . TYR A 1 387 ? -8.352 -13.024 6.845 1.00 93.06 387 TYR A O 1
ATOM 3107 N N . ALA A 1 388 ? -7.214 -12.537 4.978 1.00 90.00 388 ALA A N 1
ATOM 3108 C CA . ALA A 1 388 ? -8.142 -13.229 4.088 1.00 90.00 388 ALA A CA 1
ATOM 3109 C C . ALA A 1 388 ? -8.269 -14.720 4.431 1.00 90.00 388 ALA A C 1
ATOM 3111 O O . ALA A 1 388 ? -9.371 -15.270 4.436 1.00 90.00 388 ALA A O 1
ATOM 3112 N N . VAL A 1 389 ? -7.141 -15.375 4.720 1.00 91.00 389 VAL A N 1
ATOM 3113 C CA . VAL A 1 389 ? -7.112 -16.790 5.099 1.00 91.00 389 VAL A CA 1
ATOM 3114 C C . VAL A 1 389 ? -7.732 -16.995 6.478 1.00 91.00 389 VAL A C 1
ATOM 3116 O O . VAL A 1 389 ? -8.573 -17.878 6.623 1.00 91.00 389 VAL A O 1
ATOM 3119 N N . HIS A 1 390 ? -7.391 -16.160 7.461 1.00 93.06 390 HIS A N 1
ATOM 3120 C CA . HIS A 1 390 ? -7.966 -16.229 8.808 1.00 93.06 390 HIS A CA 1
ATOM 3121 C C . HIS A 1 390 ? -9.485 -16.043 8.765 1.00 93.06 390 HIS A C 1
ATOM 3123 O O . HIS A 1 390 ? -10.227 -16.878 9.277 1.00 93.06 390 HIS A O 1
ATOM 3129 N N . LEU A 1 391 ? -9.966 -15.021 8.049 1.00 91.44 391 LEU A N 1
ATOM 3130 C CA . LEU A 1 391 ? -11.397 -14.765 7.892 1.00 91.44 391 LEU A CA 1
ATOM 3131 C C . LEU A 1 391 ? -12.108 -15.918 7.175 1.00 91.44 391 LEU A C 1
ATOM 3133 O O . LEU A 1 391 ? -13.208 -16.291 7.571 1.00 91.44 391 LEU A O 1
ATOM 3137 N N . THR A 1 392 ? -11.474 -16.520 6.164 1.00 91.00 392 THR A N 1
ATOM 3138 C CA . THR A 1 392 ? -12.019 -17.701 5.473 1.00 91.00 392 THR A CA 1
ATOM 3139 C C . THR A 1 392 ? -12.264 -18.840 6.459 1.00 91.00 392 THR A C 1
ATOM 3141 O O . THR A 1 392 ? -13.338 -19.439 6.444 1.00 91.00 392 THR A O 1
ATOM 3144 N N . VAL A 1 393 ? -11.291 -19.132 7.329 1.00 91.31 393 VAL A N 1
ATOM 3145 C CA . VAL A 1 393 ? -11.415 -20.194 8.338 1.00 91.31 393 VAL A CA 1
ATOM 3146 C C . VAL A 1 393 ? -12.526 -19.863 9.339 1.00 91.31 393 VAL A C 1
ATOM 3148 O O . VAL A 1 393 ? -13.349 -20.728 9.632 1.00 91.31 393 VAL A O 1
ATOM 3151 N N . CYS A 1 394 ? -12.615 -18.615 9.809 1.00 91.31 394 CYS A N 1
ATOM 3152 C CA . CYS A 1 394 ? -13.678 -18.181 10.721 1.00 91.31 394 CYS A CA 1
ATOM 3153 C C . CYS A 1 394 ? -15.081 -18.276 10.096 1.00 91.31 394 CYS A C 1
ATOM 3155 O O . CYS A 1 394 ? -16.020 -18.695 10.773 1.00 91.31 394 CYS A O 1
ATOM 3157 N N . ILE A 1 395 ? -15.241 -17.914 8.817 1.00 90.31 395 ILE A N 1
ATOM 3158 C CA . ILE A 1 395 ? -16.513 -18.063 8.090 1.00 90.31 395 ILE A CA 1
ATOM 3159 C C . ILE A 1 395 ? -16.861 -19.542 7.936 1.00 90.31 395 ILE A C 1
ATOM 3161 O O . ILE A 1 395 ? -17.962 -19.948 8.291 1.00 90.31 395 ILE A O 1
ATOM 3165 N N . TYR A 1 396 ? -15.911 -20.353 7.464 1.00 90.75 396 TYR A N 1
ATOM 3166 C CA . TYR A 1 396 ? -16.118 -21.787 7.260 1.00 90.75 396 TYR A CA 1
ATOM 3167 C C . TYR A 1 396 ? -16.525 -22.510 8.553 1.00 90.75 396 TYR A C 1
ATOM 3169 O O . TYR A 1 396 ? -17.338 -23.426 8.524 1.00 90.75 396 TYR A O 1
ATOM 3177 N N . ARG A 1 397 ? -16.006 -22.070 9.703 1.00 89.38 397 ARG A N 1
ATOM 3178 C CA . ARG A 1 397 ? -16.360 -22.619 11.020 1.00 89.38 397 ARG A CA 1
ATOM 3179 C C . ARG A 1 397 ? -17.591 -21.980 11.668 1.00 89.38 397 ARG A C 1
ATOM 3181 O O . ARG A 1 397 ? -17.869 -22.249 12.830 1.00 89.38 397 ARG A O 1
ATOM 3188 N N . GLY A 1 398 ? -18.311 -21.113 10.959 1.00 87.12 398 GLY A N 1
ATOM 3189 C CA . GLY A 1 398 ? -19.544 -20.491 11.449 1.00 87.12 398 GLY A CA 1
ATOM 3190 C C . GLY A 1 398 ? -19.353 -19.423 12.534 1.00 87.12 398 GLY A C 1
ATOM 3191 O O . GLY A 1 398 ? -20.341 -18.895 13.040 1.00 87.12 398 GLY A O 1
ATOM 3192 N N . VAL A 1 399 ? -18.114 -19.039 12.867 1.00 86.88 399 VAL A N 1
ATOM 3193 C CA . VAL A 1 399 ? -17.820 -18.001 13.876 1.00 86.88 399 VAL A CA 1
ATOM 3194 C C . VAL A 1 399 ? -18.493 -16.685 13.502 1.00 86.88 399 VAL A C 1
ATOM 3196 O O . VAL A 1 399 ? -19.129 -16.044 14.339 1.00 86.88 399 VAL A O 1
ATOM 3199 N N . ILE A 1 400 ? -18.369 -16.283 12.234 1.00 86.44 400 ILE A N 1
ATOM 3200 C CA . ILE A 1 400 ? -18.934 -15.019 11.750 1.00 86.44 400 ILE A CA 1
ATOM 3201 C C . ILE A 1 400 ? -20.459 -15.068 11.795 1.00 86.44 400 ILE A C 1
ATOM 3203 O O . ILE A 1 400 ? -21.072 -14.137 12.310 1.00 86.44 400 ILE A O 1
ATOM 3207 N N . ALA A 1 401 ? -21.063 -16.170 11.339 1.00 85.75 401 ALA A N 1
ATOM 3208 C CA . ALA A 1 401 ? -22.509 -16.368 11.398 1.00 85.75 401 ALA A CA 1
ATOM 3209 C C . ALA A 1 401 ? -23.026 -16.252 12.844 1.00 85.75 401 ALA A C 1
ATOM 3211 O O . ALA A 1 401 ? -24.019 -15.579 13.091 1.00 85.75 401 ALA A O 1
ATOM 3212 N N . ASN A 1 402 ? -22.306 -16.797 13.826 1.00 83.75 402 ASN A N 1
ATOM 3213 C CA . ASN A 1 402 ? -22.686 -16.693 15.239 1.00 83.75 402 ASN A CA 1
ATOM 3214 C C . ASN A 1 402 ? -22.491 -15.288 15.837 1.00 83.75 402 ASN A C 1
ATOM 3216 O O . ASN A 1 402 ? -23.096 -14.969 16.858 1.00 83.75 402 ASN A O 1
ATOM 3220 N N . SER A 1 403 ? -21.673 -14.448 15.199 1.00 78.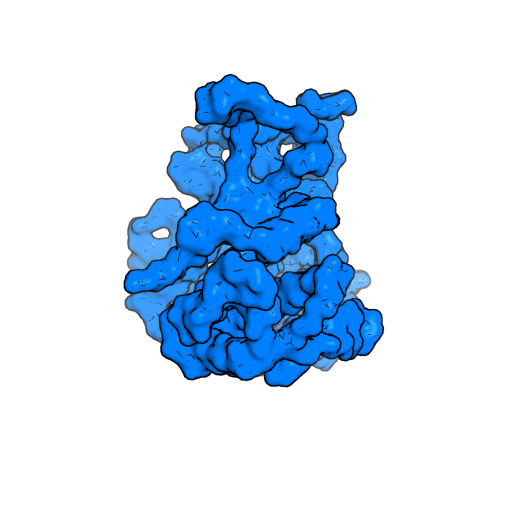94 403 SER A N 1
ATOM 3221 C CA . SER A 1 403 ? -21.288 -13.120 15.696 1.00 78.94 403 SER A CA 1
ATOM 3222 C C . SER A 1 403 ? -22.089 -11.970 15.079 1.00 78.94 403 SER A C 1
ATOM 3224 O O . SER A 1 403 ? -21.934 -10.823 15.494 1.00 78.94 403 SER A O 1
ATOM 3226 N N . VAL A 1 404 ? -22.935 -12.248 14.082 1.00 76.81 404 VAL A N 1
ATOM 3227 C CA . VAL A 1 404 ? -23.805 -11.253 13.437 1.00 76.81 404 VAL A CA 1
ATOM 3228 C C . VAL A 1 404 ? -25.253 -11.360 13.940 1.00 76.81 404 VAL A C 1
ATOM 3230 O O . VAL A 1 404 ? -25.665 -12.421 14.418 1.00 76.81 404 VAL A O 1
ATOM 3233 N N . PRO A 1 405 ? -26.064 -10.286 13.819 1.00 75.88 405 PRO A N 1
ATOM 3234 C CA . PRO A 1 405 ? -27.486 -10.331 14.156 1.00 75.88 405 PRO A CA 1
ATOM 3235 C C . PRO A 1 405 ? -28.231 -11.465 13.440 1.00 75.88 405 PRO A C 1
ATOM 3237 O O . PRO A 1 405 ? -27.930 -11.762 12.284 1.00 75.88 405 PRO A O 1
ATOM 3240 N N . GLU A 1 406 ? -29.245 -12.041 14.096 1.00 79.94 406 GLU A N 1
ATOM 3241 C CA . GLU A 1 406 ? -29.963 -13.243 13.637 1.00 79.94 406 GLU A CA 1
ATOM 3242 C C . GLU A 1 406 ? -30.440 -13.155 12.177 1.00 79.94 406 GLU A C 1
ATOM 3244 O O . GLU A 1 406 ? -30.139 -14.029 11.370 1.00 79.94 406 GLU A O 1
ATOM 3249 N N . HIS A 1 407 ? -31.049 -12.028 11.798 1.00 78.88 407 HIS A N 1
ATOM 3250 C CA . HIS A 1 407 ? -31.538 -11.770 10.438 1.00 78.88 407 HIS A CA 1
ATOM 3251 C C . HIS A 1 407 ? -30.445 -11.714 9.350 1.00 78.88 407 HIS A C 1
ATOM 3253 O O . HIS A 1 407 ? -30.764 -11.641 8.166 1.00 78.88 407 HIS A O 1
ATOM 3259 N N . ARG A 1 408 ? -29.154 -11.685 9.717 1.00 78.44 408 ARG A N 1
ATOM 3260 C CA . ARG A 1 408 ? -28.028 -11.705 8.767 1.00 78.44 408 ARG A CA 1
ATOM 3261 C C . ARG A 1 408 ? -27.236 -13.005 8.797 1.00 78.44 408 ARG A C 1
ATOM 3263 O O . ARG A 1 408 ? -26.352 -13.129 7.955 1.00 78.44 408 ARG A O 1
ATOM 3270 N N . ARG A 1 409 ? -27.518 -13.940 9.715 1.00 83.25 409 ARG A N 1
ATOM 3271 C CA . ARG A 1 409 ? -26.718 -15.167 9.902 1.00 83.25 409 ARG A CA 1
ATOM 3272 C C . ARG A 1 409 ? -26.598 -15.978 8.623 1.00 83.25 409 ARG A C 1
ATOM 3274 O O . ARG A 1 409 ? -25.488 -16.336 8.249 1.00 83.25 409 ARG A O 1
ATOM 3281 N N . GLU A 1 410 ? -27.713 -16.179 7.925 1.00 83.62 410 GLU A N 1
ATOM 3282 C CA . GLU A 1 410 ? -27.775 -16.952 6.677 1.00 83.62 410 GLU A CA 1
ATOM 3283 C C . GLU A 1 410 ? -26.836 -16.409 5.588 1.00 83.62 410 GLU A C 1
ATOM 3285 O O . GLU A 1 410 ? -26.289 -17.181 4.809 1.00 83.62 410 GLU A O 1
ATOM 3290 N N . ASN A 1 411 ? -26.550 -15.100 5.587 1.00 82.81 411 ASN A N 1
ATOM 3291 C CA . ASN A 1 411 ? -25.625 -14.486 4.627 1.00 82.81 411 ASN A CA 1
ATOM 3292 C C . ASN A 1 411 ? -24.149 -14.847 4.875 1.00 82.81 411 ASN A C 1
ATOM 3294 O O . ASN A 1 411 ? -23.297 -14.517 4.053 1.00 82.81 411 ASN A O 1
ATOM 3298 N N . TRP A 1 412 ? -23.837 -15.455 6.022 1.00 83.75 412 TRP A N 1
ATOM 3299 C CA . TRP A 1 412 ? -22.476 -15.764 6.467 1.00 83.75 412 TRP A CA 1
ATOM 3300 C C . TRP A 1 412 ? -22.251 -17.255 6.735 1.00 83.75 412 TRP A C 1
ATOM 3302 O O . TRP A 1 412 ? -21.198 -17.625 7.253 1.00 83.75 412 TRP A O 1
ATOM 3312 N N . ILE A 1 413 ? -23.218 -18.105 6.385 1.00 85.75 413 ILE A N 1
ATOM 3313 C CA . ILE A 1 413 ? -23.061 -19.560 6.421 1.00 85.75 413 ILE A CA 1
ATOM 3314 C C . ILE A 1 413 ? -22.354 -20.000 5.136 1.00 85.75 413 ILE A C 1
ATOM 3316 O O . ILE A 1 413 ? -22.682 -19.545 4.041 1.00 85.75 413 ILE A O 1
ATOM 3320 N N . ALA A 1 414 ? -21.364 -20.878 5.274 1.00 87.19 414 ALA A N 1
ATOM 3321 C CA . ALA A 1 414 ? -20.641 -21.456 4.152 1.00 87.19 414 ALA A CA 1
ATOM 3322 C C . ALA A 1 414 ? -20.535 -22.973 4.316 1.00 87.19 414 ALA A C 1
ATOM 3324 O O . ALA A 1 414 ? -19.889 -23.456 5.243 1.00 87.19 414 ALA A O 1
ATOM 3325 N N . ASP A 1 415 ? -21.099 -23.719 3.368 1.00 85.88 415 ASP A N 1
ATOM 3326 C CA . ASP A 1 415 ? -21.135 -25.188 3.429 1.00 85.88 415 ASP A CA 1
ATOM 3327 C C . ASP A 1 415 ? -19.784 -25.835 3.089 1.00 85.88 415 ASP A C 1
ATOM 3329 O O . ASP A 1 415 ? -19.528 -27.005 3.371 1.00 85.88 415 ASP A O 1
ATOM 3333 N N . ASN A 1 416 ? -18.895 -25.081 2.442 1.00 85.69 416 ASN A N 1
ATOM 3334 C CA . ASN A 1 416 ? -17.555 -25.519 2.082 1.00 85.69 416 ASN A CA 1
ATOM 3335 C C . ASN A 1 416 ? -16.579 -24.335 2.043 1.00 85.69 416 ASN A C 1
ATOM 3337 O O . ASN A 1 416 ? -16.971 -23.165 2.029 1.00 85.69 416 ASN A O 1
ATOM 3341 N N . ILE A 1 417 ? -15.281 -24.641 1.991 1.00 84.31 417 ILE A N 1
ATOM 3342 C CA . ILE A 1 417 ? -14.233 -23.616 2.018 1.00 84.31 417 ILE A CA 1
ATOM 3343 C C . ILE A 1 417 ? -14.287 -22.673 0.809 1.00 84.31 417 ILE A C 1
ATOM 3345 O O . ILE A 1 417 ? -13.987 -21.492 0.948 1.00 84.31 417 ILE A O 1
ATOM 3349 N N . ALA A 1 418 ? -14.717 -23.155 -0.361 1.00 83.06 418 ALA A N 1
ATOM 3350 C CA . ALA A 1 418 ? -14.821 -22.319 -1.553 1.00 83.06 418 ALA A CA 1
ATOM 3351 C C . ALA A 1 418 ? -15.932 -21.265 -1.404 1.00 83.06 418 ALA A C 1
ATOM 3353 O O . ALA A 1 418 ? -15.721 -20.110 -1.774 1.00 83.06 418 ALA A O 1
ATOM 3354 N N . ALA A 1 419 ? -17.066 -21.631 -0.798 1.00 84.56 419 ALA A N 1
ATOM 3355 C CA .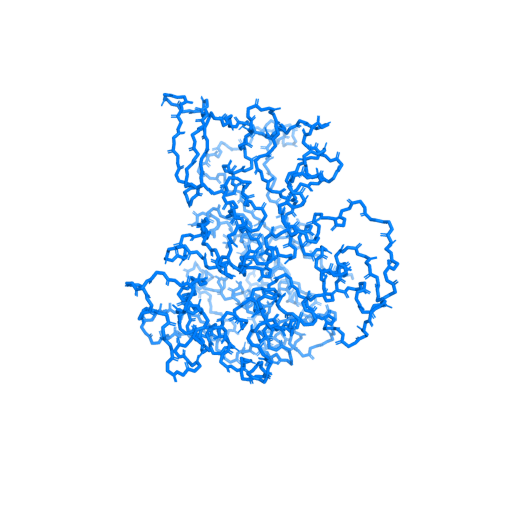 ALA A 1 419 ? -18.133 -20.695 -0.447 1.00 84.56 419 ALA A CA 1
ATOM 3356 C C . ALA A 1 419 ? -17.652 -19.651 0.576 1.00 84.56 419 ALA A C 1
ATOM 3358 O O . ALA A 1 419 ? -17.886 -18.455 0.396 1.00 84.56 419 ALA A O 1
ATOM 3359 N N . ALA A 1 420 ? -16.892 -20.075 1.594 1.00 86.69 420 ALA A N 1
ATOM 3360 C CA . ALA A 1 420 ? -16.303 -19.157 2.569 1.00 86.69 420 ALA A CA 1
ATOM 3361 C C . ALA A 1 420 ? -15.346 -18.149 1.906 1.00 86.69 420 ALA A C 1
ATOM 3363 O O . ALA A 1 420 ? -15.394 -16.954 2.203 1.00 86.69 420 ALA A O 1
ATOM 3364 N N . VAL A 1 421 ? -14.519 -18.595 0.955 1.00 84.19 421 VAL A N 1
ATOM 3365 C CA . VAL A 1 421 ? -13.615 -17.705 0.212 1.00 84.19 421 VAL A CA 1
ATOM 3366 C C . VAL A 1 421 ? -14.378 -16.705 -0.668 1.00 84.19 421 VAL A C 1
ATOM 3368 O O . VAL A 1 421 ? -13.954 -15.551 -0.775 1.00 84.19 421 VAL A O 1
ATOM 3371 N N . GLU A 1 422 ? -15.505 -17.083 -1.278 1.00 81.44 422 GLU A N 1
ATOM 3372 C CA . GLU A 1 422 ? -16.333 -16.131 -2.038 1.00 81.44 422 GLU A CA 1
ATOM 3373 C C . GLU A 1 422 ? -16.953 -15.047 -1.135 1.00 81.44 422 GLU A C 1
ATOM 3375 O O . GLU A 1 422 ? -17.007 -13.879 -1.533 1.00 81.44 422 GLU A O 1
ATOM 3380 N N . LEU A 1 423 ? -17.310 -15.370 0.112 1.00 82.38 423 LEU A N 1
ATOM 3381 C CA . LEU A 1 423 ? -17.740 -14.366 1.096 1.00 82.38 423 LEU A CA 1
ATOM 3382 C C . LEU A 1 423 ? -16.594 -13.414 1.486 1.00 82.38 423 LEU A C 1
ATOM 3384 O O . LEU A 1 423 ? -16.775 -12.192 1.518 1.00 82.38 423 LEU A O 1
ATOM 3388 N N . VAL A 1 424 ? -15.379 -13.935 1.693 1.00 82.19 424 VAL A N 1
ATOM 3389 C CA . VAL A 1 424 ? -14.184 -13.100 1.934 1.00 82.19 424 VAL A CA 1
ATOM 3390 C C . VAL A 1 424 ? -13.893 -12.180 0.749 1.00 82.19 424 VAL A C 1
ATOM 3392 O O . VAL A 1 424 ? -13.561 -11.009 0.932 1.00 82.19 424 VAL A O 1
ATOM 3395 N N . LYS A 1 425 ? -14.038 -12.672 -0.483 1.00 76.75 425 LYS A N 1
ATOM 3396 C CA . LYS A 1 425 ? -13.838 -11.890 -1.712 1.00 76.75 425 LYS A CA 1
ATOM 3397 C C . LYS A 1 425 ? -14.777 -10.686 -1.781 1.00 76.75 425 LYS A C 1
ATOM 3399 O O . LYS A 1 425 ? -14.328 -9.606 -2.181 1.00 76.75 425 LYS A O 1
ATOM 3404 N N . PHE A 1 426 ? -16.037 -10.860 -1.376 1.00 69.44 426 PHE A N 1
ATOM 3405 C CA . PHE A 1 426 ? -16.996 -9.763 -1.260 1.00 69.44 426 PHE A CA 1
ATOM 3406 C C . PHE A 1 426 ? -16.523 -8.726 -0.230 1.00 69.44 426 PHE A C 1
ATOM 3408 O O . PHE A 1 426 ? -16.426 -7.544 -0.559 1.00 69.44 426 PHE A O 1
ATOM 3415 N N . SER A 1 427 ? -16.112 -9.177 0.962 1.00 70.25 427 SER A N 1
ATOM 3416 C CA . SER A 1 427 ? -15.603 -8.303 2.034 1.00 70.25 427 SER A CA 1
ATOM 3417 C C . SER A 1 427 ? -14.308 -7.563 1.661 1.00 70.25 427 SER A C 1
ATOM 3419 O O . SER A 1 427 ? -14.090 -6.427 2.070 1.00 70.25 427 SER A O 1
ATOM 3421 N N . LEU A 1 428 ? -13.458 -8.169 0.828 1.00 72.31 428 LEU A N 1
ATOM 3422 C CA . LEU A 1 428 ? -12.187 -7.597 0.383 1.00 72.31 428 LEU A CA 1
ATOM 3423 C C . LEU A 1 428 ? -12.288 -6.736 -0.888 1.00 72.31 428 LEU A C 1
ATOM 3425 O O . LEU A 1 428 ? -11.283 -6.128 -1.276 1.00 72.31 428 LEU A O 1
ATOM 3429 N N . GLY A 1 429 ? -13.437 -6.691 -1.569 1.00 64.44 429 GLY A N 1
ATOM 3430 C CA . GLY A 1 429 ? -13.591 -5.951 -2.828 1.00 64.44 429 GLY A CA 1
ATOM 3431 C C . GLY A 1 429 ? -12.686 -6.501 -3.937 1.00 64.44 429 GLY A C 1
ATOM 3432 O O . GLY A 1 429 ? -11.917 -5.774 -4.572 1.00 64.44 429 GLY A O 1
ATOM 3433 N N . HIS A 1 430 ? -12.670 -7.820 -4.127 1.00 65.50 430 HIS A N 1
ATOM 3434 C CA . HIS A 1 430 ? -11.893 -8.452 -5.194 1.00 65.50 430 HIS A CA 1
ATOM 3435 C C . HIS A 1 430 ? -12.698 -8.544 -6.494 1.00 65.50 430 HIS A C 1
ATOM 3437 O O . HIS A 1 430 ? -13.716 -9.224 -6.560 1.00 65.50 430 HIS A O 1
ATOM 3443 N N . ALA A 1 431 ? -12.190 -7.913 -7.557 1.00 47.59 431 ALA A N 1
ATOM 3444 C CA . ALA A 1 431 ? -12.824 -7.919 -8.877 1.00 47.59 431 ALA A CA 1
ATOM 3445 C C . ALA A 1 431 ? -12.556 -9.196 -9.706 1.00 47.59 431 ALA A C 1
ATOM 3447 O O . ALA A 1 431 ? -13.250 -9.423 -10.690 1.00 47.59 431 ALA A O 1
ATOM 3448 N N . SER A 1 432 ? -11.563 -10.031 -9.345 1.00 52.78 432 SER A N 1
ATOM 3449 C CA . SER A 1 432 ? -11.142 -11.186 -10.165 1.00 52.78 432 SER A CA 1
ATOM 3450 C C . SER A 1 432 ? -11.120 -12.518 -9.409 1.00 52.78 432 SER A C 1
ATOM 3452 O O . SER A 1 432 ? -10.657 -12.589 -8.271 1.00 52.78 432 SER A O 1
ATOM 3454 N N . GLU A 1 433 ? -11.520 -13.591 -10.095 1.00 53.75 433 GLU A N 1
ATOM 3455 C CA . GLU A 1 433 ? -11.491 -14.984 -9.616 1.00 53.75 433 GLU A CA 1
ATOM 3456 C C . GLU A 1 433 ? -10.057 -15.529 -9.424 1.00 53.75 433 GLU A C 1
ATOM 3458 O O . GLU A 1 433 ? -9.803 -16.404 -8.597 1.00 53.75 433 GLU A O 1
ATOM 3463 N N . SER A 1 434 ? -9.064 -14.979 -10.135 1.00 52.44 434 SER A N 1
ATOM 3464 C CA . SER A 1 434 ? -7.658 -15.387 -9.980 1.00 52.44 434 SER A CA 1
ATOM 3465 C C . SER A 1 434 ? -7.073 -15.050 -8.607 1.00 52.44 434 SER A C 1
ATOM 3467 O O . SER A 1 434 ? -6.192 -15.765 -8.135 1.00 52.44 434 SER A O 1
ATOM 3469 N N . SER A 1 435 ? -7.565 -13.994 -7.956 1.00 57.03 435 SER A N 1
ATOM 3470 C CA . SER A 1 435 ? -7.176 -13.643 -6.585 1.00 57.03 435 SER A CA 1
ATOM 3471 C C . SER A 1 435 ? -7.799 -14.599 -5.558 1.00 57.03 435 SER A C 1
ATOM 3473 O O . SER A 1 435 ? -7.182 -14.872 -4.536 1.00 57.03 435 SER A O 1
ATOM 3475 N N . THR A 1 436 ? -8.979 -15.151 -5.865 1.00 58.69 436 THR A N 1
ATOM 3476 C CA . THR A 1 436 ? -9.726 -16.129 -5.054 1.00 58.69 436 THR A CA 1
ATOM 3477 C C . THR A 1 436 ? -9.037 -17.495 -5.010 1.00 58.69 436 THR A C 1
ATOM 3479 O O . THR A 1 436 ? -8.900 -18.090 -3.941 1.00 58.69 436 THR A O 1
ATOM 3482 N N . ARG A 1 437 ? -8.539 -17.991 -6.155 1.00 63.34 437 ARG A N 1
ATOM 3483 C CA . ARG A 1 437 ? -7.888 -19.317 -6.236 1.00 63.34 437 ARG A CA 1
ATOM 3484 C C . ARG A 1 437 ? -6.679 -19.454 -5.309 1.00 63.34 437 ARG A C 1
ATOM 3486 O O . ARG A 1 437 ? -6.407 -20.552 -4.835 1.00 63.34 437 ARG A O 1
ATOM 3493 N N . LEU A 1 438 ? -5.992 -18.350 -5.020 1.00 68.00 438 LEU A N 1
ATOM 3494 C CA . LEU A 1 438 ? -4.853 -18.331 -4.103 1.00 68.00 438 LEU A CA 1
ATOM 3495 C C . LEU A 1 438 ? -5.272 -18.643 -2.660 1.00 68.00 438 LEU A C 1
ATOM 3497 O O . LEU A 1 438 ? -4.575 -19.385 -1.980 1.00 68.00 438 LEU A O 1
ATOM 3501 N N . TYR A 1 439 ? -6.426 -18.146 -2.206 1.00 70.88 439 TYR A N 1
ATOM 3502 C CA . TYR A 1 439 ? -6.904 -18.403 -0.844 1.00 70.88 439 TYR A CA 1
ATOM 3503 C C . TYR A 1 439 ? -7.378 -19.842 -0.661 1.00 70.88 439 TYR A C 1
ATOM 3505 O O . TYR A 1 439 ? -7.007 -20.472 0.325 1.00 70.88 439 TYR A O 1
ATOM 3513 N N . ASN A 1 440 ? -8.076 -20.407 -1.652 1.00 69.06 440 ASN A N 1
ATOM 3514 C CA . ASN A 1 440 ? -8.445 -21.829 -1.646 1.00 69.06 440 ASN A CA 1
ATOM 3515 C C . ASN A 1 440 ? -7.209 -22.745 -1.536 1.00 69.06 440 ASN A C 1
ATOM 3517 O O . ASN A 1 440 ? -7.224 -23.748 -0.823 1.00 69.06 440 ASN A O 1
ATOM 3521 N N . GLN A 1 441 ? -6.108 -22.377 -2.198 1.00 72.88 441 GLN A N 1
ATOM 3522 C CA . GLN A 1 441 ? -4.851 -23.130 -2.156 1.00 72.88 441 GLN A CA 1
ATOM 3523 C C . GLN A 1 441 ? -4.073 -22.991 -0.843 1.00 72.88 441 GLN A C 1
ATOM 3525 O O . GLN A 1 441 ? -3.156 -23.774 -0.615 1.00 72.88 441 GLN A O 1
ATOM 3530 N N . SER A 1 442 ? -4.399 -22.028 0.017 1.00 78.44 442 SER A N 1
ATOM 3531 C CA . SER A 1 442 ? -3.678 -21.817 1.278 1.00 78.44 442 SER A CA 1
ATOM 3532 C C . SER A 1 442 ? -4.514 -22.162 2.503 1.00 78.44 442 SER A C 1
ATOM 3534 O O . SER A 1 442 ? -3.968 -22.707 3.455 1.00 78.44 442 SER A O 1
ATOM 3536 N N . ALA A 1 443 ? -5.823 -21.903 2.480 1.00 80.94 443 ALA A N 1
ATOM 3537 C CA . ALA A 1 443 ? -6.684 -21.998 3.656 1.00 80.94 443 ALA A CA 1
ATOM 3538 C C . ALA A 1 443 ? -6.771 -23.415 4.244 1.00 80.94 443 ALA A C 1
ATOM 3540 O O . ALA A 1 443 ? -6.834 -23.558 5.461 1.00 80.94 443 ALA A O 1
ATOM 3541 N N . HIS A 1 444 ? -6.661 -24.464 3.418 1.00 81.50 444 HIS A N 1
ATOM 3542 C CA . HIS A 1 444 ? -6.649 -25.851 3.900 1.00 81.50 444 HIS A CA 1
ATOM 3543 C C . HIS A 1 444 ? -5.532 -26.130 4.922 1.00 81.50 444 HIS A C 1
ATOM 3545 O O . HIS A 1 444 ? -5.720 -26.947 5.817 1.00 81.50 444 HIS A O 1
ATOM 3551 N N . ARG A 1 445 ? -4.396 -25.421 4.836 1.00 85.12 445 ARG A N 1
ATOM 3552 C CA . ARG A 1 445 ? -3.259 -25.570 5.764 1.00 85.12 445 ARG A CA 1
ATOM 3553 C C . ARG A 1 445 ? -3.561 -25.047 7.168 1.00 85.12 445 ARG A C 1
ATOM 3555 O O . ARG A 1 445 ? -2.869 -25.404 8.110 1.00 85.12 445 ARG A O 1
ATOM 3562 N N . PHE A 1 446 ? -4.588 -24.211 7.297 1.00 90.25 446 PHE A N 1
ATOM 3563 C CA . PHE A 1 446 ? -4.977 -23.547 8.540 1.00 90.25 446 PHE A CA 1
ATOM 3564 C C . PHE A 1 446 ? -6.187 -24.214 9.203 1.00 90.25 446 PHE A C 1
ATOM 3566 O O . PHE A 1 446 ? -6.518 -23.887 10.336 1.00 90.25 446 PHE A O 1
ATOM 3573 N N . LEU A 1 447 ? -6.826 -25.181 8.534 1.00 87.81 447 LEU A N 1
ATOM 3574 C CA . LEU A 1 447 ? -8.019 -25.864 9.043 1.00 87.81 447 LEU A CA 1
ATOM 3575 C C . LEU A 1 447 ? -7.764 -26.743 10.270 1.00 87.81 447 LEU A C 1
ATOM 3577 O O . LEU A 1 447 ? -8.732 -27.158 10.897 1.00 87.81 447 LEU A O 1
ATOM 3581 N N . ALA A 1 448 ? -6.510 -27.039 10.612 1.00 89.38 448 ALA A N 1
ATOM 3582 C CA . ALA A 1 448 ? -6.164 -27.768 11.834 1.00 89.38 448 ALA A CA 1
ATOM 3583 C C . ALA A 1 448 ? -6.084 -26.855 13.075 1.00 89.38 448 ALA A C 1
ATOM 3585 O O . ALA A 1 448 ? -6.183 -27.342 14.194 1.00 89.38 448 ALA A O 1
ATOM 3586 N N . ILE A 1 449 ? -5.934 -25.539 12.893 1.00 91.06 449 ILE A N 1
ATOM 3587 C CA . ILE A 1 449 ? -5.768 -24.577 13.992 1.00 91.06 449 ILE A CA 1
ATOM 3588 C C . ILE A 1 449 ? -7.148 -24.233 14.581 1.00 91.06 449 ILE A C 1
ATOM 3590 O O . ILE A 1 449 ? -8.063 -23.986 13.794 1.00 91.06 449 ILE A O 1
ATOM 3594 N N . PRO A 1 450 ? -7.363 -24.226 15.911 1.00 89.69 450 PRO A N 1
ATOM 3595 C CA . PRO A 1 450 ? -8.631 -23.827 16.545 1.00 89.69 450 PRO A CA 1
ATOM 3596 C C . PRO A 1 450 ? -9.105 -22.423 16.131 1.00 89.69 450 PRO A C 1
ATOM 3598 O O . PRO A 1 450 ? -8.299 -21.564 15.789 1.00 89.69 450 PRO A O 1
ATOM 3601 N N . ALA A 1 451 ? -10.422 -22.195 16.090 1.00 86.75 451 ALA A N 1
ATOM 3602 C CA . ALA A 1 451 ? -10.977 -20.955 15.535 1.00 86.75 451 ALA A CA 1
ATOM 3603 C C . ALA A 1 451 ? -10.674 -19.770 16.459 1.00 86.75 451 ALA A C 1
ATOM 3605 O O . ALA A 1 451 ? -10.450 -18.652 16.008 1.00 86.75 451 ALA A O 1
ATOM 3606 N N . GLU A 1 452 ? -10.623 -20.072 17.749 1.00 88.81 452 GLU A N 1
ATOM 3607 C CA . GLU A 1 452 ? -10.363 -19.200 18.878 1.00 88.81 452 GLU A CA 1
ATOM 3608 C C . GLU A 1 452 ? -8.991 -18.529 18.750 1.00 88.81 452 GLU A C 1
ATOM 3610 O O . GLU A 1 452 ? -8.887 -17.326 18.974 1.00 88.81 452 GLU A O 1
ATOM 3615 N N . GLN A 1 453 ? -7.976 -19.249 18.258 1.00 90.62 453 GLN A N 1
ATOM 3616 C CA . GLN A 1 453 ? -6.631 -18.696 18.046 1.00 90.62 453 GLN A CA 1
ATOM 3617 C C . GLN A 1 453 ? -6.605 -17.591 16.984 1.00 90.62 453 GLN A C 1
ATOM 3619 O O . GLN A 1 453 ? -5.843 -16.634 17.091 1.00 90.62 453 GLN A O 1
ATOM 3624 N N . PHE A 1 454 ? -7.480 -17.651 15.976 1.00 88.75 454 PHE A N 1
ATOM 3625 C CA . PHE A 1 454 ? -7.623 -16.564 14.998 1.00 88.75 454 PHE A CA 1
ATOM 3626 C C . PHE A 1 454 ? -8.353 -15.341 15.567 1.00 88.75 454 PHE A C 1
ATOM 3628 O O . PHE A 1 454 ? -8.363 -14.285 14.937 1.00 88.75 454 PHE A O 1
ATOM 3635 N N . LEU A 1 455 ? -8.982 -15.479 16.737 1.00 87.06 455 LEU A N 1
ATOM 3636 C CA . LEU A 1 455 ? -9.774 -14.451 17.409 1.00 87.06 455 LEU A CA 1
ATOM 3637 C C . LEU A 1 455 ? -9.094 -13.913 18.678 1.00 87.06 455 LEU A C 1
ATOM 3639 O O . LEU A 1 455 ? -9.724 -13.148 19.407 1.00 87.06 455 LEU A O 1
ATOM 3643 N N . GLY A 1 456 ? -7.835 -14.285 18.929 1.00 79.81 456 GLY A N 1
ATOM 3644 C CA . GLY A 1 456 ? -7.074 -13.864 20.108 1.00 79.81 456 GLY A CA 1
ATOM 3645 C C . GLY A 1 456 ? -7.350 -14.684 21.372 1.00 79.81 456 GLY A C 1
ATOM 3646 O O . GLY A 1 456 ? -7.014 -14.232 22.462 1.00 79.81 456 GLY A O 1
ATOM 3647 N N . GLY A 1 457 ? -7.984 -15.855 21.250 1.00 73.00 457 GLY A N 1
ATOM 3648 C CA . GLY A 1 457 ? -8.074 -16.838 22.329 1.00 73.00 457 GLY A CA 1
ATOM 3649 C C . GLY A 1 457 ? -6.813 -17.703 22.391 1.00 73.00 457 GLY A C 1
ATOM 3650 O O . GLY A 1 457 ? -6.331 -18.140 21.347 1.00 73.00 457 GLY A O 1
ATOM 3651 N N . ASN A 1 458 ? -6.303 -17.943 23.602 1.00 48.09 458 ASN A N 1
ATOM 3652 C CA . ASN A 1 458 ? -5.184 -18.862 23.852 1.00 48.09 458 ASN A CA 1
ATOM 3653 C C . ASN A 1 458 ? -5.631 -20.324 23.833 1.00 48.09 458 ASN A C 1
ATOM 3655 O O . ASN A 1 458 ? -6.677 -20.615 24.461 1.00 48.09 458 ASN A O 1
#

Sequence (458 aa):
MGVDVRVQRPVAYDDQVVADALGEPPLPLGHADRVLAPFITIDGRTHGLTSNFLRHHCLAKPELGTASRIASDLVGWVDFLVNHRGLHPFEDHRDPVLAATEEDFNAYYRRRQYGQDAHMLTSEGWRNASSAIKRLYEYLQRRYQHTPPFEIIKVSKDGQWSGTTIAGYTPRRRNTGSAGIPLTPEYADYLLMGALRVDLSGHQQPYLGADRDHALISLALATGQRRHNLANITTHELPRISPLPISTMRVADQITKGDALVFTHRLQAVWDYVDNARAEITARTTYMPERPLRILEADQKRVRYEDPDHLGGVRTRLWADCDHKIRRRLVEPDGSSPIVFLNEFTGEPLAYRSLQHIIEGARDFVRAHITADFPGGFRLHDCRHTYAVHLTVCIYRGVIANSVPEHRRENWIADNIAAAVELVKFSLGHASESSTRLYNQSAHRFLAIPAEQFLGGN

Radius of gyration: 26.06 Å; Cα contacts (8 Å, |Δi|>4): 714; chains: 1; bounding box: 64×63×68 Å

Mean predicted aligned error: 12.97 Å

InterPro domains:
  IPR011010 DNA breaking-rejoining enzyme, catalytic core [SSF56349] (210-442)
  IPR013762 Integrase-like, catalytic domain superfamily [G3DSA:1.10.443.10] (201-447)
  IPR050090 Bacterial tyrosine recombinase XerC/XerD complex [PTHR30349] (102-440)

pLDDT: mean 85.54, std 12.43, range [40.5, 98.0]

Secondary structure (DSSP, 8-state):
----EEEEPPP---HHHHHHHHSSPPP---TTT-----EEEETTEE-HHHHHHHHHHHHH---HHHHHHHHHHHHHHHHIIIIIT---SS-TT--HHHH--HHHHHHHHHHHHHS-GGGPPPHHHHHHHHHHHHHHHHHHHHHH-PPPSS-EEEEEETTTEEEEEESS-PPPPPSS-S---PPPHHHHHHHHHHHHTB-TT-PBPP-TTHHHHHHHHHHHHHH---HHHHTT-BGGGSPPP-SSSEEEE--S-TTS-SPEEEEGGGHHHHHHHIIIIIHHHHHH-----SS-EEEEEE-SSEEEEE-TTSTTSEEEEEGGG--HHHHTTEE-TTS---BSSB-TTT-PBPPTTHHHHHHHHHHHHHHHHT-TTS-TT--HHHHHHHHHHHHHHHHHTTHHHHHS-GGGGGGG--SSHHHHHHHHHHHHT---HHHHHHHHHHHGGGTTS-TGGGGT--

Organism: NCBI:txid2571141

Foldseek 3Di:
DAWDKDKDFFDPDDQVVVCVVVVHRPDPDDPLRPQGFIFMDTNNHTQPLLRVLRSVVCNVPVDRVLRVLLSVLVSLLQSCQCGVVVFDCDDDCRHSQLVDALVSVVVLLCCQQPNDPVRHDDLVSCVSSQVSNVSSVVCCCVPVVGDGNFDKDWDDDPPDDIDIGTPPRHHPDDPDDVLFDADALVLLVLLLCLLQCAFPVRDGDDDLCSLLLSLLSLQCLFFVDDLQQSLQPFPQQDFDQDPFQWDWGDTLEPLAPGTFITRRVSCVSLVVCVVPLLVVQQVVAAQDDDQAWEWPDGHNFKTWTADPVDDPRIDIDGSSVQHSVNSQRYAYPSRARRRRRADNPHSHGDDSVVSFVSSQSSQVSCCVRYNVPRDNPHTSSSSSVNNLLLQLLCLAVQSVLVRDPVVCSVVSHDPDSLSSLVSSCSSRSPPDCVNSVSSVVPNVVNNVPDNCSSSVHD